Protein AF-A0A7D9L0M6-F1 (afdb_monomer_lite)

Organism: Paramuricea clavata (NCBI:txid317549)

Secondary structure (DSSP, 8-state):
-PPPB-TTS-B--B-TTSPBB-HHHHHHS--TTGGG--SB---PPPTTSPPP---PPPPPP-----------------------------------------------------------S---SHHHH-TTHHHHHHHTHHHHHHHHHTTEEEETTTTEEEESS---SHHHHHHHHHHHHHHHHHHHHHHHHHHSPPGGGG----GGG--HHHHHHHHHHHHHHHHPPTTS---SS--HHHHHHHHHHHHHHHTT---HHHHHHHHHHTT--HHHHHHHHHHHHHHHHHHHHSTTSS-HHHHHHHHHHHHT-GGGHHHHHHHHHHHHHHHHHHS-TT-HHHHHHHHHHHHHHHHHHHHHHHHHHHHHHHHTT--SS--SS-TTTHHHHHHHHHHHHHHHHHHHHHHHHHHHHHHHHHHHHHTTHHHHHHHHHHHHHHHHHHHHHHHHHHHHHHHHHHHHHHHTTSS-SS-----SSTTS-------SS--S-HHHHHHHHHHHHHHHT--

pLDDT: mean 71.07, std 22.53, range [24.8, 97.94]

Structure (mmCIF, N/CA/C/O backbone):
data_AF-A0A7D9L0M6-F1
#
_entry.id   AF-A0A7D9L0M6-F1
#
loop_
_atom_site.group_PDB
_atom_site.id
_atom_site.type_symbol
_atom_site.label_atom_id
_atom_site.label_alt_id
_atom_site.label_comp_id
_atom_site.label_asym_id
_atom_site.label_entity_id
_atom_site.label_seq_id
_atom_site.pdbx_PDB_ins_code
_atom_site.Cartn_x
_atom_site.Cartn_y
_atom_site.Cartn_z
_atom_site.occupancy
_atom_site.B_iso_or_equiv
_atom_site.auth_seq_id
_atom_site.auth_comp_id
_atom_site.auth_asym_id
_atom_site.auth_atom_id
_atom_site.pdbx_PDB_model_num
ATOM 1 N N . MET A 1 1 ? -47.563 -21.231 -2.464 1.00 69.12 1 MET A N 1
ATOM 2 C CA . MET A 1 1 ? -47.687 -20.376 -1.266 1.00 69.12 1 MET A CA 1
ATOM 3 C C . MET A 1 1 ? -47.718 -18.908 -1.681 1.00 69.12 1 MET A C 1
ATOM 5 O O . MET A 1 1 ? -46.776 -18.474 -2.346 1.00 69.12 1 MET A O 1
ATOM 9 N N . PRO A 1 2 ? -48.787 -18.154 -1.373 1.00 79.94 2 PRO A N 1
ATOM 10 C CA . PRO A 1 2 ? -48.836 -16.716 -1.632 1.00 79.94 2 PRO A CA 1
ATOM 11 C C . PRO A 1 2 ? -47.797 -15.990 -0.766 1.00 79.94 2 PRO A C 1
ATOM 13 O O . PRO A 1 2 ? -47.758 -16.156 0.450 1.00 79.94 2 PRO A O 1
ATOM 16 N N . ARG A 1 3 ? -46.925 -15.196 -1.397 1.00 90.19 3 ARG A N 1
ATOM 17 C CA . ARG A 1 3 ? -45.885 -14.430 -0.695 1.00 90.19 3 ARG A CA 1
ATOM 18 C C . ARG A 1 3 ? -46.520 -13.233 0.011 1.00 90.19 3 ARG A C 1
ATOM 20 O O . ARG A 1 3 ? -47.184 -12.429 -0.638 1.00 90.19 3 ARG A O 1
ATOM 27 N N . LYS A 1 4 ? -46.286 -13.092 1.317 1.00 91.94 4 LYS A N 1
ATOM 28 C CA . LYS A 1 4 ? -46.729 -11.922 2.086 1.00 91.94 4 LYS A CA 1
ATOM 29 C C . LYS A 1 4 ? -45.679 -10.814 2.046 1.00 91.94 4 LYS A C 1
ATOM 31 O O . LYS A 1 4 ? -44.476 -11.062 2.162 1.00 91.94 4 LYS A O 1
ATOM 36 N N . PHE A 1 5 ? -46.151 -9.581 1.928 1.00 93.94 5 PHE A N 1
ATOM 37 C CA . PHE A 1 5 ? -45.328 -8.377 1.928 1.00 93.94 5 PHE A CA 1
ATOM 38 C C . PHE A 1 5 ? -45.804 -7.427 3.029 1.00 93.94 5 PHE A C 1
ATOM 40 O O . PHE A 1 5 ? -46.977 -7.418 3.400 1.00 93.94 5 PHE A O 1
ATOM 47 N N . THR A 1 6 ? -44.891 -6.630 3.582 1.00 89.06 6 THR A N 1
ATOM 48 C CA . THR A 1 6 ? -45.263 -5.494 4.436 1.00 89.06 6 THR A CA 1
ATOM 49 C C . THR A 1 6 ? -45.984 -4.423 3.611 1.00 89.06 6 THR A C 1
ATOM 51 O O . THR A 1 6 ? -45.890 -4.417 2.386 1.00 89.06 6 THR A O 1
ATOM 54 N N . ALA A 1 7 ? -46.629 -3.455 4.275 1.00 88.94 7 ALA A N 1
ATOM 55 C CA . ALA A 1 7 ? -47.233 -2.292 3.609 1.00 88.94 7 ALA A CA 1
ATOM 56 C C . ALA A 1 7 ? -46.242 -1.515 2.714 1.00 88.94 7 ALA A C 1
ATOM 58 O O . ALA A 1 7 ? -46.644 -0.873 1.753 1.00 88.94 7 ALA A O 1
ATOM 59 N N . ASN A 1 8 ? -44.937 -1.629 2.988 1.00 89.06 8 ASN A N 1
ATOM 60 C CA . ASN A 1 8 ? -43.873 -0.983 2.220 1.00 89.06 8 ASN A CA 1
ATOM 61 C C . ASN A 1 8 ? -43.296 -1.898 1.118 1.00 89.06 8 ASN A C 1
ATOM 63 O O . ASN A 1 8 ? -42.205 -1.638 0.617 1.00 89.06 8 ASN A O 1
ATOM 67 N N . GLY A 1 9 ? -43.950 -3.022 0.805 1.00 92.00 9 GLY A N 1
ATOM 68 C CA . GLY A 1 9 ? -43.508 -3.968 -0.224 1.00 92.00 9 GLY A CA 1
ATOM 69 C C . GLY A 1 9 ? -42.305 -4.836 0.166 1.00 92.00 9 GLY A C 1
ATOM 70 O O . GLY A 1 9 ? -41.705 -5.480 -0.690 1.00 92.00 9 GLY A O 1
ATOM 71 N N . THR A 1 10 ? -41.913 -4.885 1.444 1.00 88.25 10 THR A N 1
ATOM 72 C CA . THR A 1 10 ? -40.807 -5.755 1.881 1.00 88.25 10 THR A CA 1
ATOM 73 C C . THR A 1 10 ? -41.309 -7.182 2.068 1.00 88.25 10 THR A C 1
ATOM 75 O O . THR A 1 10 ? -42.255 -7.405 2.822 1.00 88.25 10 THR A O 1
ATOM 78 N N . PHE A 1 11 ? -40.670 -8.150 1.413 1.00 93.81 11 PHE A N 1
ATOM 79 C CA . PHE A 1 11 ? -40.991 -9.570 1.566 1.00 93.81 11 PHE A CA 1
ATOM 80 C C . PHE A 1 11 ? -40.797 -10.032 3.019 1.00 93.81 11 PHE A C 1
ATOM 82 O O . PHE A 1 11 ? -39.763 -9.744 3.629 1.00 93.81 11 PHE A O 1
ATOM 89 N N . ILE A 1 12 ? -41.786 -10.744 3.570 1.00 94.06 12 ILE A N 1
ATOM 90 C CA . ILE A 1 12 ? -41.713 -11.342 4.908 1.00 94.06 12 ILE A CA 1
ATOM 91 C C . ILE A 1 12 ? -41.376 -12.828 4.736 1.00 94.06 12 ILE A C 1
ATOM 93 O O . ILE A 1 12 ? -42.238 -13.580 4.280 1.00 94.06 12 ILE A O 1
ATOM 97 N N . PRO A 1 13 ? -40.152 -13.274 5.070 1.00 92.12 13 PRO A N 1
ATOM 98 C CA . PRO A 1 13 ? -39.820 -14.690 5.004 1.00 92.12 13 PRO A CA 1
ATOM 99 C C . PRO A 1 13 ? -40.647 -15.475 6.025 1.00 92.12 13 PRO A C 1
ATOM 101 O O . PRO A 1 13 ? -40.937 -14.979 7.116 1.00 92.12 13 PRO A O 1
ATOM 104 N N . GLN A 1 14 ? -41.020 -16.694 5.656 1.00 95.00 14 GLN A N 1
ATOM 105 C CA . GLN A 1 14 ? -41.685 -17.653 6.534 1.00 95.00 14 GLN A CA 1
ATOM 106 C C . GLN A 1 14 ? -40.655 -18.671 7.036 1.00 95.00 14 GLN A C 1
ATOM 108 O O . GLN A 1 14 ? -39.644 -18.907 6.368 1.00 95.00 14 GLN A O 1
ATOM 113 N N . ASP A 1 15 ? -40.868 -19.215 8.230 1.00 92.56 15 ASP A N 1
ATOM 114 C CA . ASP A 1 15 ? -40.065 -20.329 8.738 1.00 92.56 15 ASP A CA 1
ATOM 115 C C . ASP A 1 15 ? -40.511 -21.678 8.142 1.00 92.56 15 ASP A C 1
ATOM 117 O O . ASP A 1 15 ? -41.407 -21.738 7.302 1.00 92.56 15 ASP A O 1
ATOM 121 N N . ALA A 1 16 ? -39.873 -22.773 8.566 1.00 88.88 16 ALA A N 1
ATOM 122 C CA . ALA A 1 16 ? -40.204 -24.124 8.101 1.00 88.88 16 ALA A CA 1
ATOM 123 C C . ALA A 1 16 ? -41.623 -24.590 8.493 1.00 88.88 16 ALA A C 1
ATOM 125 O O . ALA A 1 16 ? -42.102 -25.579 7.951 1.00 88.88 16 ALA A O 1
ATOM 126 N N . ALA A 1 17 ? -42.284 -23.888 9.418 1.00 91.50 17 ALA A N 1
ATOM 127 C CA . ALA A 1 17 ? -43.656 -24.143 9.848 1.00 91.50 17 ALA A CA 1
ATOM 128 C C . ALA A 1 17 ? -44.646 -23.121 9.249 1.00 91.50 17 ALA A C 1
ATOM 130 O O . ALA A 1 17 ? -45.737 -22.934 9.784 1.00 91.50 17 ALA A O 1
ATOM 131 N N . ASP A 1 18 ? -44.253 -22.432 8.170 1.00 92.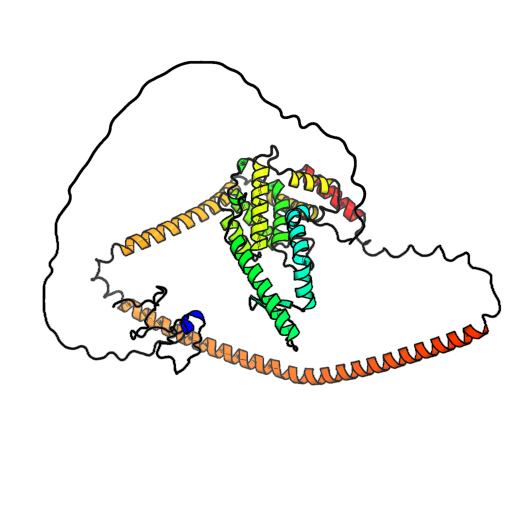62 18 ASP A N 1
ATOM 132 C CA . ASP A 1 18 ? -45.024 -21.404 7.462 1.00 92.62 18 ASP A CA 1
ATOM 133 C C . ASP A 1 18 ? -45.444 -20.183 8.310 1.00 92.62 18 ASP A C 1
ATOM 135 O O . ASP A 1 18 ? -46.272 -19.365 7.885 1.00 92.62 18 ASP A O 1
ATOM 139 N N . ASN A 1 19 ? -44.828 -19.969 9.477 1.00 94.75 19 ASN A N 1
ATOM 140 C CA . ASN A 1 19 ? -45.078 -18.786 10.295 1.00 94.75 19 ASN A CA 1
ATOM 141 C C . ASN A 1 19 ? -44.259 -17.594 9.793 1.00 94.75 19 ASN A C 1
ATOM 143 O O . ASN A 1 19 ? -43.065 -17.704 9.510 1.00 94.75 19 ASN A O 1
ATOM 147 N N . ASP A 1 20 ? -44.883 -16.416 9.745 1.00 95.62 20 ASP A N 1
ATOM 148 C CA . ASP A 1 20 ? -44.204 -15.174 9.381 1.00 95.62 20 ASP A CA 1
ATOM 149 C C . ASP A 1 20 ? -43.049 -14.888 10.361 1.00 95.62 20 ASP A C 1
ATOM 151 O O . ASP A 1 20 ? -43.263 -14.739 11.571 1.00 95.62 20 ASP A O 1
ATOM 155 N N . MET A 1 21 ? -41.831 -14.720 9.843 1.00 95.25 21 MET A N 1
ATOM 156 C CA . MET A 1 21 ? -40.670 -14.386 10.666 1.00 95.25 21 MET A CA 1
ATOM 157 C C . MET A 1 21 ? -40.747 -12.952 11.202 1.00 95.25 21 MET A C 1
ATOM 159 O O . MET A 1 21 ? -41.179 -11.998 10.539 1.00 95.25 21 MET A O 1
ATOM 163 N N . CYS A 1 22 ? -40.284 -12.760 12.436 1.00 96.19 22 CYS A N 1
ATOM 164 C CA . CYS A 1 22 ? -40.218 -11.440 13.044 1.00 96.19 22 CYS A CA 1
ATOM 165 C C . CYS A 1 22 ? -39.086 -10.600 12.426 1.00 96.19 22 CYS A C 1
ATOM 167 O O . CYS A 1 22 ? -37.907 -10.817 12.700 1.00 96.19 22 CYS A O 1
ATOM 169 N N . ILE A 1 23 ? -39.436 -9.564 11.657 1.00 93.75 23 ILE A N 1
ATOM 170 C CA . ILE A 1 23 ? -38.467 -8.660 11.003 1.00 93.75 23 ILE A CA 1
ATOM 171 C C . ILE A 1 23 ? -37.509 -8.003 12.014 1.00 93.75 23 ILE A C 1
ATOM 173 O O . ILE A 1 23 ? -36.322 -7.836 11.734 1.00 93.75 23 ILE A O 1
ATOM 177 N N . LEU A 1 24 ? -38.001 -7.647 13.210 1.00 93.19 24 LEU A N 1
ATOM 178 C CA . LEU A 1 24 ? -37.151 -7.088 14.270 1.00 93.19 24 LEU A CA 1
ATOM 179 C C . LEU A 1 24 ? -36.118 -8.112 14.751 1.00 93.19 24 LEU A C 1
ATOM 181 O O . LEU A 1 24 ? -34.959 -7.764 14.959 1.00 93.19 24 LEU A O 1
ATOM 185 N N . PHE A 1 25 ? -36.524 -9.374 14.881 1.00 95.00 25 PHE A N 1
ATOM 186 C CA . PHE A 1 25 ? -35.622 -10.448 15.263 1.00 95.00 25 PHE A CA 1
ATOM 187 C C . PHE A 1 25 ? -34.574 -10.712 14.179 1.00 95.00 25 PHE A C 1
ATOM 189 O O . PHE A 1 25 ? -33.391 -10.737 14.493 1.00 95.00 25 PHE A O 1
ATOM 196 N N . MET A 1 26 ? -34.969 -10.781 12.904 1.00 90.69 26 MET A N 1
ATOM 197 C CA . MET A 1 26 ? -34.019 -10.935 11.794 1.00 90.69 26 MET A CA 1
ATOM 198 C C . MET A 1 26 ? -32.982 -9.811 11.734 1.00 90.69 26 MET A C 1
ATOM 200 O O . MET A 1 26 ? -31.801 -10.062 11.516 1.00 90.69 26 MET A O 1
ATOM 204 N N . LYS A 1 27 ? -33.416 -8.557 11.904 1.00 90.25 27 LYS A N 1
ATOM 205 C CA . LYS A 1 27 ? -32.537 -7.397 11.724 1.00 90.25 27 LYS A CA 1
ATOM 206 C C . LYS A 1 27 ? -31.599 -7.165 12.908 1.00 90.25 27 LYS A C 1
ATOM 208 O O . LYS A 1 27 ? -30.510 -6.628 12.721 1.00 90.25 27 LYS A O 1
ATOM 213 N N . TYR A 1 28 ? -32.025 -7.522 14.119 1.00 92.25 28 TYR A N 1
ATOM 214 C CA . TYR A 1 28 ? -31.322 -7.148 15.351 1.00 92.25 28 TYR A CA 1
ATOM 215 C C . TYR A 1 28 ? -30.933 -8.335 16.241 1.00 92.25 28 TYR A C 1
ATOM 217 O O . TYR A 1 28 ? -30.351 -8.125 17.303 1.00 92.25 28 TYR A O 1
ATOM 225 N N . GLY A 1 29 ? -31.291 -9.566 15.868 1.00 90.56 29 GLY A N 1
ATOM 226 C CA . GLY A 1 29 ? -31.127 -10.766 16.696 1.00 90.56 29 GLY A CA 1
ATOM 227 C C . GLY A 1 29 ? -31.959 -10.756 17.985 1.00 90.56 29 GLY A C 1
ATOM 228 O O . GLY A 1 29 ? -31.778 -11.612 18.846 1.00 90.56 29 GLY A O 1
ATOM 229 N N . ARG A 1 30 ? -32.835 -9.756 18.178 1.00 92.25 30 ARG A N 1
ATOM 230 C CA . ARG A 1 30 ? -33.661 -9.577 19.380 1.00 92.25 30 ARG A CA 1
ATOM 231 C C . ARG A 1 30 ? -35.007 -8.963 19.016 1.00 92.25 30 ARG A C 1
ATOM 233 O O . ARG A 1 30 ? -35.078 -7.976 18.288 1.00 92.25 30 ARG A O 1
ATOM 240 N N . CYS A 1 31 ? -36.080 -9.509 19.580 1.00 94.81 31 CYS A N 1
ATOM 241 C CA . CYS A 1 31 ? -37.425 -8.957 19.458 1.00 94.81 31 CYS A CA 1
ATOM 242 C C . CYS A 1 31 ? -37.843 -8.288 20.768 1.00 94.81 31 CYS A C 1
ATOM 244 O O . CYS A 1 31 ? -37.813 -8.917 21.827 1.00 94.81 31 CYS A O 1
ATOM 246 N N . ARG A 1 32 ? -38.297 -7.029 20.701 1.00 94.56 32 ARG A N 1
ATOM 247 C CA . ARG A 1 32 ? -38.775 -6.293 21.886 1.00 94.56 32 ARG A CA 1
ATOM 248 C C . ARG A 1 32 ? -39.981 -6.949 22.565 1.00 94.56 32 ARG A C 1
ATOM 250 O O . ARG A 1 32 ? -40.188 -6.747 23.752 1.00 94.56 32 ARG A O 1
ATOM 257 N N . PHE A 1 33 ? -40.757 -7.733 21.815 1.00 94.12 33 PHE A N 1
ATOM 258 C CA . PHE A 1 33 ? -41.961 -8.395 22.311 1.00 94.12 33 PHE A CA 1
ATOM 259 C C . PHE A 1 33 ? -41.686 -9.769 22.938 1.00 94.12 33 PHE A C 1
ATOM 261 O O . PHE A 1 33 ? -42.583 -10.309 23.575 1.00 94.12 33 PHE A O 1
ATOM 268 N N . LYS A 1 34 ? -40.461 -10.312 22.814 1.00 90.69 34 LYS A N 1
ATOM 269 C CA . LYS A 1 34 ? -40.041 -11.606 23.389 1.00 90.69 34 LYS A CA 1
ATOM 270 C C . LYS A 1 34 ? -41.125 -12.688 23.214 1.00 90.69 34 LYS A C 1
ATOM 272 O O . LYS A 1 34 ? -41.516 -12.968 22.087 1.00 90.69 34 LYS A O 1
ATOM 277 N N . THR A 1 35 ? -41.637 -13.244 24.309 1.00 91.56 35 THR A N 1
ATOM 278 C CA . THR A 1 35 ? -42.660 -14.299 24.349 1.00 91.56 35 THR A CA 1
ATOM 279 C C . THR A 1 35 ? -44.052 -13.839 23.912 1.00 91.56 35 THR A C 1
ATOM 281 O O . THR A 1 35 ? -44.878 -14.669 23.562 1.00 91.56 35 THR A O 1
ATOM 284 N N . LYS A 1 36 ? -44.326 -12.527 23.872 1.00 95.06 36 LYS A N 1
ATOM 285 C CA . LYS A 1 36 ? -45.595 -11.965 23.370 1.00 95.06 36 LYS A CA 1
ATOM 286 C C . LYS A 1 36 ? -45.615 -11.804 21.844 1.00 95.06 36 LYS A C 1
ATOM 288 O O . LYS A 1 36 ? -46.610 -11.352 21.282 1.00 95.06 36 LYS A O 1
ATOM 293 N N . CYS A 1 37 ? -44.508 -12.101 21.161 1.00 95.06 37 CYS A N 1
ATOM 294 C CA . CYS A 1 37 ? -44.437 -12.019 19.709 1.00 95.06 37 CYS A CA 1
ATOM 295 C C . CYS A 1 37 ? -45.138 -13.228 19.081 1.00 95.06 37 CYS A C 1
ATOM 297 O O . CYS A 1 37 ? -44.683 -14.350 19.252 1.00 95.06 37 CYS A O 1
ATOM 299 N N . LYS A 1 38 ? -46.202 -12.993 18.305 1.00 95.94 38 LYS A N 1
ATOM 300 C CA . LYS A 1 38 ? -46.881 -14.050 17.529 1.00 95.94 38 LYS A CA 1
ATOM 301 C C . LYS A 1 38 ? -46.101 -14.499 16.281 1.00 95.94 38 LYS A C 1
ATOM 303 O O . LYS A 1 38 ? -46.532 -15.410 15.592 1.00 95.94 38 LYS A O 1
ATOM 308 N N . LYS A 1 39 ? -44.999 -13.816 15.955 1.00 96.44 39 LYS A N 1
ATOM 309 C CA . LYS A 1 39 ? -44.127 -14.119 14.810 1.00 96.44 39 LYS A CA 1
ATOM 310 C C . LYS A 1 39 ? -42.961 -14.987 15.247 1.00 96.44 39 LYS A C 1
ATOM 312 O O . LYS A 1 39 ? -42.484 -14.829 16.372 1.00 96.44 39 LYS A O 1
ATOM 317 N N . SER A 1 40 ? -42.461 -15.826 14.348 1.00 95.31 40 SER A N 1
ATOM 318 C CA . SER A 1 40 ? -41.390 -16.749 14.698 1.00 95.31 40 SER A CA 1
ATOM 319 C C . SER A 1 40 ? -40.055 -16.037 14.933 1.00 95.31 40 SER A C 1
ATOM 321 O O . SER A 1 40 ? -39.731 -15.001 14.334 1.00 95.31 40 SER A O 1
ATOM 323 N N . HIS A 1 41 ? -39.292 -16.598 15.870 1.00 94.69 41 HIS A N 1
ATOM 324 C CA . HIS A 1 41 ? -37.924 -16.206 16.217 1.00 94.69 41 HIS A CA 1
ATOM 325 C C . HIS A 1 41 ? -36.950 -17.335 15.891 1.00 94.69 41 HIS A C 1
ATOM 327 O O . HIS A 1 41 ? -36.025 -17.603 16.656 1.00 94.69 41 HIS A O 1
ATOM 333 N N . TRP A 1 42 ? -37.197 -18.048 14.793 1.00 88.56 42 TRP A N 1
ATOM 334 C CA . TRP A 1 42 ? -36.367 -19.181 14.428 1.00 88.56 42 TRP A CA 1
ATOM 335 C C . TRP A 1 42 ? -34.933 -18.714 14.155 1.00 88.56 42 TRP A C 1
ATOM 337 O O . TRP A 1 42 ? -34.695 -17.772 13.394 1.00 88.56 42 TRP A O 1
ATOM 347 N N . VAL A 1 43 ? -33.980 -19.354 14.826 1.00 78.44 43 VAL A N 1
ATOM 348 C CA . VAL A 1 43 ? -32.546 -19.180 14.601 1.00 78.44 43 VAL A CA 1
ATOM 349 C C . VAL A 1 43 ? -32.087 -20.459 13.918 1.00 78.44 43 VAL A C 1
ATOM 351 O O . VAL A 1 43 ? -32.332 -21.529 14.480 1.00 78.44 43 VAL A O 1
ATOM 354 N N . PRO A 1 44 ? -31.443 -20.388 12.739 1.00 70.88 44 PRO A N 1
ATOM 355 C CA . PRO A 1 44 ? -30.845 -21.573 12.154 1.00 70.88 44 PRO A CA 1
ATOM 356 C C . PRO A 1 44 ? -29.913 -22.213 13.182 1.00 70.88 44 PRO A C 1
ATOM 358 O O . PRO A 1 44 ? -29.123 -21.478 13.787 1.00 70.88 44 PRO A O 1
ATOM 361 N N . PRO A 1 45 ? -29.999 -23.534 13.420 1.00 66.69 45 PRO A N 1
ATOM 362 C CA . PRO A 1 45 ? -29.047 -24.192 14.296 1.00 66.69 45 PRO A CA 1
ATOM 363 C C . PRO A 1 45 ? -27.636 -23.871 13.796 1.00 66.69 45 PRO A C 1
ATOM 365 O O . PRO A 1 45 ? -27.351 -23.939 12.598 1.00 66.69 45 PRO A O 1
ATOM 368 N N . LEU A 1 46 ? -26.774 -23.433 14.717 1.00 64.31 46 LEU A N 1
ATOM 369 C CA . LEU A 1 46 ? -25.358 -23.255 14.418 1.00 64.31 46 LEU A CA 1
ATOM 370 C C . LEU A 1 46 ? -24.801 -24.607 13.940 1.00 64.31 46 LEU A C 1
ATOM 372 O O . LEU A 1 46 ? -25.245 -25.637 14.449 1.00 64.31 46 LEU A O 1
ATOM 376 N N . PRO A 1 47 ? -23.855 -24.619 12.985 1.00 65.31 47 PRO A N 1
ATOM 377 C CA . PRO A 1 47 ? -23.389 -25.832 12.305 1.00 65.31 47 PRO A CA 1
ATOM 378 C C . PRO A 1 47 ? -22.852 -26.944 13.225 1.00 65.31 47 PRO A C 1
ATOM 380 O O . PRO A 1 47 ? -22.717 -28.074 12.767 1.00 65.31 47 PRO A O 1
ATOM 383 N N . ASP A 1 48 ? -22.608 -26.651 14.503 1.00 70.44 48 ASP A N 1
ATOM 384 C CA . ASP A 1 48 ? -22.092 -27.600 15.493 1.00 70.44 48 ASP A CA 1
ATOM 385 C C . ASP A 1 48 ? -23.182 -28.258 16.362 1.00 70.44 48 ASP A C 1
ATOM 387 O O . ASP A 1 48 ? -22.875 -29.154 17.146 1.00 70.44 48 ASP A O 1
ATOM 391 N N . ASN A 1 49 ? -24.454 -27.857 16.233 1.00 54.66 49 ASN A N 1
ATOM 392 C CA . ASN A 1 49 ? -25.556 -28.508 16.945 1.00 54.66 49 ASN A CA 1
ATOM 393 C C . ASN A 1 49 ? -26.251 -29.537 16.036 1.00 54.66 49 ASN A C 1
ATOM 395 O O . ASN A 1 49 ? -26.830 -29.145 15.018 1.00 54.66 49 ASN A O 1
ATOM 399 N N . PRO A 1 50 ? -26.240 -30.841 16.386 1.00 50.19 50 PRO A N 1
ATOM 400 C CA . PRO A 1 50 ? -26.943 -31.856 15.612 1.00 50.19 50 PRO A CA 1
ATOM 401 C C . PRO A 1 50 ? -28.443 -31.542 15.587 1.00 50.19 50 PRO A C 1
ATOM 403 O O . PRO A 1 50 ? -29.038 -31.202 16.611 1.00 50.19 50 PRO A O 1
ATOM 406 N N . TYR A 1 51 ? -29.052 -31.634 14.401 1.00 47.78 51 TYR A N 1
ATOM 407 C CA . TYR A 1 51 ? -30.495 -31.465 14.233 1.00 47.78 51 TYR A CA 1
ATOM 408 C C . TYR A 1 51 ? -31.246 -32.419 15.178 1.00 47.78 51 TYR A C 1
ATOM 410 O O . TYR A 1 51 ? -30.878 -33.596 15.252 1.00 47.78 51 TYR A O 1
ATOM 418 N N . PRO A 1 52 ? -32.308 -31.967 15.871 1.00 44.78 52 PRO A N 1
ATOM 419 C CA . PRO A 1 52 ? -33.218 -32.893 16.524 1.00 44.78 52 PRO A CA 1
ATOM 420 C C . PRO A 1 52 ? -33.800 -33.825 15.457 1.00 44.78 52 PRO A C 1
ATOM 422 O O . PRO A 1 52 ? -34.328 -33.375 14.441 1.00 44.78 52 PRO A O 1
ATOM 425 N N . VAL A 1 53 ? -33.616 -35.126 15.672 1.00 46.69 53 VAL A N 1
ATOM 426 C CA . VAL A 1 53 ? -34.049 -36.200 14.777 1.00 46.69 53 VAL A CA 1
ATOM 427 C C . VAL A 1 53 ? -35.562 -36.092 14.582 1.00 46.69 53 VAL A C 1
ATOM 429 O O . VAL A 1 53 ? -36.328 -36.303 15.519 1.00 46.69 53 VAL A O 1
ATOM 432 N N . GLU A 1 54 ? -35.992 -35.737 13.371 1.00 49.03 54 GLU A N 1
ATOM 433 C CA . GLU A 1 54 ? -37.406 -35.729 12.999 1.00 49.03 54 GLU A CA 1
ATOM 434 C C . GLU A 1 54 ? -37.972 -37.155 13.059 1.00 49.03 54 GLU A C 1
ATOM 436 O O . GLU A 1 54 ? -37.525 -38.057 12.345 1.00 49.03 54 GLU A O 1
ATOM 441 N N . ILE A 1 55 ? -38.990 -37.350 13.899 1.00 39.31 55 ILE A N 1
ATOM 442 C CA . ILE A 1 55 ? -39.850 -38.533 13.872 1.00 39.31 55 ILE A CA 1
ATOM 443 C C . ILE A 1 55 ? -40.747 -38.390 12.640 1.00 39.31 55 ILE A C 1
ATOM 445 O O . ILE A 1 55 ? -41.648 -37.552 12.611 1.00 39.31 55 ILE A O 1
ATOM 449 N N . LYS A 1 56 ? -40.481 -39.185 11.599 1.00 38.09 56 LYS A N 1
ATOM 450 C CA . LYS A 1 56 ? -41.339 -39.247 10.410 1.00 38.09 56 LYS A CA 1
ATOM 451 C C . LYS A 1 56 ? -42.714 -39.824 10.782 1.00 38.09 56 LYS A C 1
ATOM 453 O O . LYS A 1 56 ? -42.750 -40.904 11.374 1.00 38.09 56 LYS A O 1
ATOM 458 N N . PRO A 1 57 ? -43.832 -39.182 10.403 1.00 44.47 57 PRO A N 1
ATOM 459 C CA . PRO A 1 57 ? -45.141 -39.823 10.451 1.00 44.47 57 PRO A CA 1
ATOM 460 C C . PRO A 1 57 ? -45.258 -40.906 9.357 1.00 44.47 57 PRO A C 1
ATOM 462 O O . PRO A 1 57 ? -44.580 -40.811 8.327 1.00 44.47 57 PRO A O 1
ATOM 465 N N . PRO A 1 58 ? -46.094 -41.942 9.562 1.00 36.09 58 PRO A N 1
ATOM 466 C CA . PRO A 1 58 ? -46.281 -43.017 8.594 1.00 36.09 58 PRO A CA 1
ATOM 467 C C . PRO A 1 58 ? -46.999 -42.498 7.340 1.00 36.09 58 PRO A C 1
ATOM 469 O O . PRO A 1 58 ? -47.959 -41.733 7.429 1.00 36.09 58 PRO A O 1
ATOM 472 N N . LEU A 1 59 ? -46.508 -42.910 6.170 1.00 37.06 59 LEU A N 1
ATOM 473 C CA . LEU A 1 59 ? -47.121 -42.606 4.876 1.00 37.06 59 LEU A CA 1
ATOM 474 C C . LEU A 1 59 ? -48.426 -43.405 4.693 1.00 37.06 59 LEU A C 1
ATOM 476 O O . LEU A 1 59 ? -48.442 -44.588 5.041 1.00 37.06 59 LEU A O 1
ATOM 480 N N . PRO A 1 60 ? -49.484 -42.811 4.109 1.00 42.28 60 PRO A N 1
ATOM 481 C CA . PRO A 1 60 ? -50.643 -43.550 3.626 1.00 42.28 60 PRO A CA 1
ATOM 482 C C . PRO A 1 60 ? -50.353 -44.236 2.284 1.00 42.28 60 PRO A C 1
ATOM 484 O O . PRO A 1 60 ? -49.555 -43.756 1.477 1.00 42.28 60 PRO A O 1
ATOM 487 N N . ILE A 1 61 ? -51.044 -45.356 2.094 1.00 36.06 61 ILE A N 1
ATOM 488 C CA . ILE A 1 61 ? -51.065 -46.239 0.926 1.00 36.06 61 ILE A CA 1
ATOM 489 C C . ILE A 1 61 ? -51.882 -45.598 -0.215 1.00 36.06 61 ILE A C 1
ATOM 491 O O . ILE A 1 61 ? -52.942 -45.040 0.045 1.00 36.06 61 ILE A O 1
ATOM 495 N N . ASP A 1 62 ? -51.307 -45.682 -1.421 1.00 43.25 62 ASP A N 1
ATOM 496 C CA . ASP A 1 62 ? -51.809 -45.625 -2.810 1.00 43.25 62 ASP A CA 1
ATOM 497 C C . ASP A 1 62 ? -53.116 -44.890 -3.184 1.00 43.25 62 ASP A C 1
ATOM 499 O O . ASP A 1 62 ? -54.179 -45.173 -2.650 1.00 43.25 62 ASP A O 1
ATOM 503 N N . ASP A 1 63 ? -53.031 -44.043 -4.229 1.00 33.16 63 ASP A N 1
ATOM 504 C CA . ASP A 1 63 ? -53.848 -44.198 -5.453 1.00 33.16 63 ASP A CA 1
ATOM 505 C C . ASP A 1 63 ? -53.349 -43.333 -6.644 1.00 33.16 63 ASP A C 1
ATOM 507 O O . ASP A 1 63 ? -53.403 -42.105 -6.655 1.00 33.16 63 ASP A O 1
ATOM 511 N N . VAL A 1 64 ? -52.750 -44.029 -7.618 1.00 33.16 64 VAL A N 1
ATOM 512 C CA . VAL A 1 64 ? -53.084 -44.117 -9.059 1.00 33.16 64 VAL A CA 1
ATOM 513 C C . VAL A 1 64 ? -53.527 -42.863 -9.869 1.00 33.16 64 VAL A C 1
ATOM 515 O O . VAL A 1 64 ? -54.590 -42.297 -9.662 1.00 33.16 64 VAL A O 1
ATOM 518 N N . LEU A 1 65 ? -52.730 -42.597 -10.928 1.00 34.75 65 LEU A N 1
ATOM 519 C CA . LEU A 1 65 ? -53.000 -41.994 -12.261 1.00 34.75 65 LEU A CA 1
ATOM 520 C C . LEU A 1 65 ? -53.660 -40.599 -12.378 1.00 34.75 65 LEU A C 1
ATOM 522 O O . LEU A 1 65 ? -54.802 -40.400 -11.998 1.00 34.75 65 LEU A O 1
ATOM 526 N N . ILE A 1 66 ? -52.998 -39.689 -13.116 1.00 34.34 66 ILE A N 1
ATOM 527 C CA . ILE A 1 66 ? -53.517 -39.128 -14.385 1.00 34.34 66 ILE A CA 1
ATOM 528 C C . ILE A 1 66 ? -52.423 -38.358 -15.154 1.00 34.34 66 ILE A C 1
ATOM 530 O O . ILE A 1 66 ? -51.576 -37.651 -14.610 1.00 34.34 66 ILE A O 1
ATOM 534 N N . GLU A 1 67 ? -52.497 -38.579 -16.460 1.00 32.38 67 GLU A N 1
ATOM 535 C CA . GLU A 1 67 ? -51.621 -38.288 -17.585 1.00 32.38 67 GLU A CA 1
ATOM 536 C C . GLU A 1 67 ? -51.345 -36.799 -17.906 1.00 32.38 67 GLU A C 1
ATOM 538 O O . GLU A 1 67 ? -52.117 -35.882 -17.628 1.00 32.38 67 GLU A O 1
ATOM 543 N N . LYS A 1 68 ? -50.233 -36.614 -18.627 1.00 35.88 68 LYS A N 1
ATOM 544 C CA . LYS A 1 68 ? -49.730 -35.425 -19.333 1.00 35.88 68 LYS A CA 1
ATOM 545 C C . LYS A 1 68 ? -50.742 -34.784 -20.295 1.00 35.88 68 LYS A C 1
ATOM 547 O O . LYS A 1 68 ? -51.222 -35.469 -21.188 1.00 35.88 68 LYS A O 1
ATOM 552 N N . VAL A 1 69 ? -50.844 -33.446 -20.300 1.00 29.38 69 VAL A N 1
ATOM 553 C CA . VAL A 1 69 ? -51.142 -32.646 -21.512 1.00 29.38 69 VAL A CA 1
ATOM 554 C C . VAL A 1 69 ? -50.516 -31.244 -21.404 1.00 29.38 69 VAL A C 1
ATOM 556 O O . VAL A 1 69 ? -50.727 -30.562 -20.404 1.00 29.38 69 VAL A O 1
ATOM 559 N N . ARG A 1 70 ? -49.819 -30.814 -22.475 1.00 31.44 70 ARG A N 1
ATOM 560 C CA . ARG A 1 70 ? -49.662 -29.446 -23.052 1.00 31.44 70 ARG A CA 1
ATOM 561 C C . ARG A 1 70 ? -48.200 -29.132 -23.420 1.00 31.44 70 ARG A C 1
ATOM 563 O O . ARG A 1 70 ? -47.315 -29.392 -22.625 1.00 31.44 70 ARG A O 1
ATOM 570 N N . ILE A 1 71 ? -47.839 -28.524 -24.553 1.00 33.44 71 ILE A N 1
ATOM 571 C CA . ILE A 1 71 ? -48.527 -28.048 -25.767 1.00 33.44 71 ILE A CA 1
ATOM 572 C C . ILE A 1 71 ? -47.425 -27.812 -26.824 1.00 33.44 71 ILE A C 1
ATOM 574 O O . ILE A 1 71 ? -46.295 -27.451 -26.501 1.00 33.44 71 ILE A O 1
ATOM 578 N N . LYS A 1 72 ? -47.799 -28.015 -28.085 1.00 31.77 72 LYS A N 1
ATOM 579 C CA . LYS A 1 72 ? -47.074 -27.747 -29.334 1.00 31.77 72 LYS A CA 1
ATOM 580 C C . LYS A 1 72 ? -47.524 -26.366 -29.866 1.00 31.77 72 LYS A C 1
ATOM 582 O O . LYS A 1 72 ? -48.676 -26.018 -29.635 1.00 31.77 72 LYS A O 1
ATOM 587 N N . ILE A 1 73 ? -46.710 -25.719 -30.721 1.00 33.00 73 ILE A N 1
ATOM 588 C CA . ILE A 1 73 ? -47.075 -24.616 -31.662 1.00 33.00 73 ILE A CA 1
ATOM 589 C C . ILE A 1 73 ? -47.006 -23.198 -31.012 1.00 33.00 73 ILE A C 1
ATOM 591 O O . ILE A 1 73 ? -47.556 -23.010 -29.939 1.00 33.00 73 ILE A O 1
ATOM 595 N N . ARG A 1 74 ? -46.345 -22.145 -31.540 1.00 31.17 74 ARG A N 1
ATOM 596 C CA . ARG A 1 74 ? -46.201 -21.653 -32.931 1.00 31.17 74 ARG A CA 1
ATOM 597 C C . ARG A 1 74 ? -45.007 -20.672 -33.071 1.00 31.17 74 ARG A C 1
ATOM 599 O O . ARG A 1 74 ? -44.827 -19.807 -32.222 1.00 31.17 74 ARG A O 1
ATOM 606 N N . ASN A 1 75 ? -44.269 -20.807 -34.176 1.00 33.97 75 ASN A N 1
ATOM 607 C CA . ASN A 1 75 ? -43.458 -19.777 -34.851 1.00 33.97 75 ASN A CA 1
ATOM 608 C C . ASN A 1 75 ? -44.351 -18.897 -35.760 1.00 33.97 75 ASN A C 1
ATOM 610 O O . ASN A 1 75 ? -45.501 -19.271 -35.985 1.00 33.97 75 ASN A O 1
ATOM 614 N N . LEU A 1 76 ? -43.747 -17.857 -36.368 1.00 35.12 76 LEU A N 1
ATOM 615 C CA . LEU A 1 76 ? -44.235 -16.840 -37.339 1.00 35.12 76 LEU A CA 1
ATOM 616 C C . LEU A 1 76 ? -44.465 -15.484 -36.641 1.00 35.12 76 LEU A C 1
ATOM 618 O O . LEU A 1 76 ? -45.145 -15.442 -35.626 1.00 35.12 76 LEU A O 1
ATOM 622 N N . LYS A 1 77 ? -43.951 -14.341 -37.111 1.00 30.94 77 LYS A N 1
ATOM 623 C CA . LYS A 1 77 ? -43.552 -13.944 -38.471 1.00 30.94 77 LYS A CA 1
ATOM 624 C C . LYS A 1 77 ? -42.802 -12.594 -38.393 1.00 30.94 77 LYS A C 1
ATOM 626 O O . LYS A 1 77 ? -43.198 -11.773 -37.573 1.00 30.94 77 LYS A O 1
ATOM 631 N N . ASP A 1 78 ? -41.726 -12.446 -39.178 1.00 34.31 78 ASP A N 1
ATOM 632 C CA . ASP A 1 78 ? -41.448 -11.422 -40.222 1.00 34.31 78 ASP A CA 1
ATOM 633 C C . ASP A 1 78 ? -41.963 -9.977 -39.997 1.00 34.31 78 ASP A C 1
ATOM 635 O O . ASP A 1 78 ? -43.058 -9.780 -39.493 1.00 34.31 78 ASP A O 1
ATOM 639 N N . SER A 1 79 ? -41.342 -8.875 -40.432 1.00 35.09 79 SER A N 1
ATOM 640 C CA . SER A 1 79 ? -40.198 -8.591 -41.316 1.00 35.09 79 SER A CA 1
ATOM 641 C C . SER A 1 79 ? -40.119 -7.067 -41.543 1.00 35.09 79 SER A C 1
ATOM 643 O O . SER A 1 79 ? -41.143 -6.392 -41.439 1.00 35.09 79 SER A O 1
ATOM 645 N N . SER A 1 80 ? -38.977 -6.610 -42.078 1.00 35.44 80 SER A N 1
ATOM 646 C CA . SER A 1 80 ? -38.830 -5.466 -43.011 1.00 35.44 80 SER A CA 1
ATOM 647 C C . SER A 1 80 ? -38.792 -4.056 -42.376 1.00 35.44 80 SER A C 1
ATOM 649 O O . SER A 1 80 ? -39.505 -3.795 -41.417 1.00 35.44 80 SER A O 1
ATOM 651 N N . ASN A 1 81 ? -37.964 -3.097 -42.808 1.00 30.97 81 ASN A N 1
ATOM 652 C CA . ASN A 1 81 ? -37.403 -2.846 -44.140 1.00 30.97 81 ASN A CA 1
ATOM 653 C C . ASN A 1 81 ? -36.027 -2.146 -44.093 1.00 30.97 81 ASN A C 1
ATOM 655 O O . ASN A 1 81 ? -35.764 -1.322 -43.217 1.00 30.97 81 ASN A O 1
ATOM 659 N N . ASP A 1 82 ? -35.221 -2.454 -45.111 1.00 35.59 82 ASP A N 1
ATOM 660 C CA . ASP A 1 82 ? -34.086 -1.692 -45.651 1.00 35.59 82 ASP A CA 1
ATOM 661 C C . ASP A 1 82 ? -34.529 -0.349 -46.274 1.00 35.59 82 ASP A C 1
ATOM 663 O O . ASP A 1 82 ? -35.717 -0.172 -46.555 1.00 35.59 82 ASP A O 1
ATOM 667 N N . THR A 1 83 ? -33.580 0.555 -46.593 1.00 34.59 83 THR A N 1
ATOM 668 C CA . THR A 1 83 ? -33.238 0.994 -47.983 1.00 34.59 83 THR A CA 1
ATOM 669 C C . THR A 1 83 ? -32.451 2.337 -48.022 1.00 34.59 83 THR A C 1
ATOM 671 O O . THR A 1 83 ? -33.020 3.378 -47.720 1.00 34.59 83 THR A O 1
ATOM 674 N N . GLN A 1 84 ? -31.191 2.272 -48.518 1.00 37.38 84 GLN A N 1
ATOM 675 C CA . GLN A 1 84 ? -30.416 3.236 -49.370 1.00 37.38 84 GLN A CA 1
ATOM 676 C C . GLN A 1 84 ? -29.950 4.612 -48.825 1.00 37.38 84 GLN A C 1
ATOM 678 O O . GLN A 1 84 ? -30.560 5.144 -47.912 1.00 37.38 84 GLN A O 1
ATOM 683 N N . LYS A 1 85 ? -28.914 5.321 -49.333 1.00 34.00 85 LYS A N 1
ATOM 684 C CA . LYS A 1 85 ? -27.865 5.262 -50.409 1.00 34.00 85 LYS A CA 1
ATOM 685 C C . LYS A 1 85 ? -26.881 6.427 -50.079 1.00 34.00 85 LYS A C 1
ATOM 687 O O . LYS A 1 85 ? -27.342 7.414 -49.523 1.00 34.00 85 LYS A O 1
ATOM 692 N N . GLU A 1 86 ? -25.548 6.333 -50.153 1.00 34.50 86 GLU A N 1
ATOM 693 C CA . GLU A 1 86 ? -24.609 6.451 -51.304 1.00 34.50 86 GLU A CA 1
ATOM 694 C C . GLU A 1 86 ? -24.465 7.850 -51.977 1.00 34.50 86 GLU A C 1
ATOM 696 O O . GLU A 1 86 ? -25.472 8.515 -52.195 1.00 34.50 86 GLU A O 1
ATOM 701 N N . LEU A 1 87 ? -23.208 8.182 -52.368 1.00 34.75 87 LEU A N 1
ATOM 702 C CA . LEU A 1 87 ? -22.608 9.343 -53.096 1.00 34.75 87 LEU A CA 1
ATOM 703 C C . LEU A 1 87 ? -21.964 10.469 -52.241 1.00 34.75 87 LEU A C 1
ATOM 705 O O . LEU A 1 87 ? -22.570 10.912 -51.277 1.00 34.75 87 LEU A O 1
ATOM 709 N N . LEU A 1 88 ? -20.796 11.066 -52.553 1.00 33.41 88 LEU A N 1
ATOM 710 C CA . LEU A 1 88 ? -19.691 10.810 -53.505 1.00 33.41 88 LEU A CA 1
ATOM 711 C C . LEU A 1 88 ? -18.454 11.675 -53.101 1.00 33.41 88 LEU A C 1
ATOM 713 O O . LEU A 1 88 ? -18.562 12.572 -52.268 1.00 33.41 88 LEU A O 1
ATOM 717 N N . GLU A 1 89 ? -17.308 11.367 -53.715 1.00 33.41 89 GLU A N 1
ATOM 718 C CA . GLU A 1 89 ? -15.934 11.917 -53.661 1.00 33.41 89 GLU A CA 1
ATOM 719 C C . GLU A 1 89 ? -15.832 13.463 -53.790 1.00 33.41 89 GLU A C 1
ATOM 721 O O . GLU A 1 89 ? -16.693 14.098 -54.388 1.00 33.41 89 GLU A O 1
ATOM 726 N N . SER A 1 90 ? -14.788 14.178 -53.339 1.00 34.12 90 SER A N 1
ATOM 727 C CA . SER A 1 90 ? -13.421 14.179 -53.910 1.00 34.12 90 SER A CA 1
ATOM 728 C C . SER A 1 90 ? -12.553 15.333 -53.331 1.00 34.12 90 SER A C 1
ATOM 730 O O . SER A 1 90 ? -13.091 16.316 -52.828 1.00 34.12 90 SER A O 1
ATOM 732 N N . ASN A 1 91 ? -11.221 15.224 -53.523 1.00 29.66 91 ASN A N 1
ATOM 733 C CA . ASN A 1 91 ? -10.151 16.255 -53.462 1.00 29.66 91 ASN A CA 1
ATOM 734 C C . ASN A 1 91 ? -9.636 16.724 -52.082 1.00 29.66 91 ASN A C 1
ATOM 736 O O . ASN A 1 91 ? -10.405 16.943 -51.162 1.00 29.66 91 ASN A O 1
ATOM 740 N N . SER A 1 92 ? -8.351 17.021 -51.851 1.00 28.45 92 SER A N 1
ATOM 741 C CA . SER A 1 92 ? -7.073 16.815 -52.552 1.00 28.45 92 SER A CA 1
ATOM 742 C C . SER A 1 92 ? -5.942 17.273 -51.597 1.00 28.45 92 SER A C 1
ATOM 744 O O . SER A 1 92 ? -6.137 18.185 -50.800 1.00 28.45 92 SER A O 1
ATOM 746 N N . GLN A 1 93 ? -4.795 16.591 -51.678 1.00 33.47 93 GLN A N 1
ATOM 747 C CA . GLN A 1 93 ? -3.396 16.991 -51.411 1.00 33.47 93 GLN A CA 1
ATOM 748 C C . GLN A 1 93 ? -3.086 18.309 -50.655 1.00 33.47 93 GLN A C 1
ATOM 750 O O . GLN A 1 93 ? -3.392 19.390 -51.140 1.00 33.47 93 GLN A O 1
ATOM 755 N N . HIS A 1 94 ? -2.279 18.242 -49.581 1.00 30.06 94 HIS A N 1
ATOM 756 C CA . HIS A 1 94 ? -0.835 18.575 -49.608 1.00 30.06 94 HIS A CA 1
ATOM 757 C C . HIS A 1 94 ? -0.160 18.540 -48.217 1.00 30.06 94 HIS A C 1
ATOM 759 O O . HIS A 1 94 ? -0.770 18.782 -47.180 1.00 30.06 94 HIS A O 1
ATOM 765 N N . CYS A 1 95 ? 1.139 18.221 -48.258 1.00 28.14 95 CYS A N 1
ATOM 766 C CA . CYS A 1 95 ? 2.176 18.242 -47.223 1.00 28.14 95 CYS A CA 1
ATOM 767 C C . CYS A 1 95 ? 2.130 19.405 -46.216 1.00 28.14 95 CYS A C 1
ATOM 769 O O . CYS A 1 95 ? 1.978 20.550 -46.622 1.00 28.14 95 CYS A O 1
ATOM 771 N N . ALA A 1 96 ? 2.517 19.144 -44.961 1.00 28.45 96 ALA A N 1
ATOM 772 C CA . ALA A 1 96 ? 3.831 19.547 -44.434 1.00 28.45 96 ALA A CA 1
ATOM 773 C C . ALA A 1 96 ? 3.976 19.205 -42.941 1.00 28.45 96 ALA A C 1
ATOM 775 O O . ALA A 1 96 ? 3.103 19.445 -42.114 1.00 28.45 96 ALA A O 1
ATOM 776 N N . THR A 1 97 ? 5.140 18.649 -42.630 1.00 36.88 97 THR A N 1
ATOM 777 C CA . THR A 1 97 ? 5.805 18.601 -41.327 1.00 36.88 97 THR A CA 1
ATOM 778 C C . THR A 1 97 ? 5.773 19.939 -40.586 1.00 36.88 97 THR A C 1
ATOM 780 O O . THR A 1 97 ? 6.213 20.935 -41.150 1.00 36.88 97 THR A O 1
ATOM 783 N N . SER A 1 98 ? 5.404 19.924 -39.302 1.00 29.75 98 SER A N 1
ATOM 784 C CA . SER A 1 98 ? 5.930 20.872 -38.312 1.00 29.75 98 SER A CA 1
ATOM 785 C C . SER A 1 98 ? 5.923 20.255 -36.918 1.00 29.75 98 SER A C 1
ATOM 787 O O . SER A 1 98 ? 4.888 19.950 -36.330 1.00 29.75 98 SER A O 1
ATOM 789 N N . THR A 1 99 ? 7.136 20.043 -36.425 1.00 35.97 99 THR A N 1
ATOM 790 C CA . THR A 1 99 ? 7.481 19.648 -35.066 1.00 35.97 99 THR A CA 1
ATOM 791 C C . THR A 1 99 ? 7.438 20.903 -34.198 1.00 35.97 99 THR A C 1
ATOM 793 O O . THR A 1 99 ? 8.372 21.699 -34.239 1.00 35.97 99 THR A O 1
ATOM 796 N N . GLU A 1 100 ? 6.380 21.102 -33.413 1.00 30.67 100 GLU A N 1
ATOM 797 C CA . GLU A 1 100 ? 6.364 22.171 -32.409 1.00 30.67 100 GLU A CA 1
ATOM 798 C C . GLU A 1 100 ? 7.001 21.687 -31.103 1.00 30.67 100 GLU A C 1
ATOM 800 O O . GLU A 1 100 ? 6.437 20.923 -30.316 1.00 30.67 100 GLU A O 1
ATOM 805 N N . ILE A 1 101 ? 8.234 22.149 -30.908 1.00 34.09 101 ILE A N 1
ATOM 806 C CA . ILE A 1 101 ? 8.949 22.184 -29.639 1.00 34.09 101 ILE A CA 1
ATOM 807 C C . ILE A 1 101 ? 8.282 23.271 -28.790 1.00 34.09 101 ILE A C 1
ATOM 809 O O . ILE A 1 101 ? 8.352 24.453 -29.114 1.00 34.09 101 ILE A O 1
ATOM 813 N N . ILE A 1 102 ? 7.619 22.876 -27.703 1.00 32.88 102 ILE A N 1
ATOM 814 C CA . ILE A 1 102 ? 7.106 23.820 -26.706 1.00 32.88 102 ILE A CA 1
ATOM 815 C C . ILE A 1 102 ? 8.264 24.197 -25.776 1.00 32.88 102 ILE A C 1
ATOM 817 O O . ILE A 1 102 ? 8.586 23.471 -24.832 1.00 32.88 102 ILE A O 1
ATOM 821 N N . ASP A 1 103 ? 8.873 25.348 -26.054 1.00 28.16 103 ASP A N 1
ATOM 822 C CA . ASP A 1 103 ? 9.811 26.032 -25.168 1.00 28.16 103 ASP A CA 1
ATOM 823 C C . ASP A 1 103 ? 9.079 26.579 -23.932 1.00 28.16 103 ASP A C 1
ATOM 825 O O . ASP A 1 103 ? 8.294 27.528 -24.002 1.00 28.16 103 ASP A O 1
ATOM 829 N N . PHE A 1 104 ? 9.361 26.007 -22.758 1.00 29.77 104 PHE A N 1
ATOM 830 C CA . PHE A 1 104 ? 8.964 26.606 -21.485 1.00 29.77 104 PHE A CA 1
ATOM 831 C C . PHE A 1 104 ? 9.991 27.657 -21.062 1.00 29.77 104 PHE A C 1
ATOM 833 O O . PHE A 1 104 ? 11.070 27.360 -20.547 1.00 29.77 104 PHE A O 1
ATOM 840 N N . LYS A 1 105 ? 9.603 28.914 -21.270 1.00 30.36 105 LYS A N 1
ATOM 841 C CA . LYS A 1 105 ? 10.297 30.121 -20.830 1.00 30.36 105 LYS A CA 1
ATOM 842 C C . LYS A 1 105 ? 10.423 30.140 -19.301 1.00 30.36 105 LYS A C 1
ATOM 844 O O . LYS A 1 105 ? 9.433 30.145 -18.570 1.00 30.36 105 LYS A O 1
ATOM 849 N N . VAL A 1 106 ? 11.668 30.158 -18.833 1.00 35.88 106 VAL A N 1
ATOM 850 C CA . VAL A 1 106 ? 12.069 30.366 -17.437 1.00 35.88 106 VAL A CA 1
ATOM 851 C C . VAL A 1 106 ? 11.623 31.761 -16.991 1.00 35.88 106 VAL A C 1
ATOM 853 O O . VAL A 1 106 ? 12.034 32.753 -17.588 1.00 35.88 106 VAL A O 1
ATOM 856 N N . SER A 1 107 ? 10.815 31.840 -15.928 1.00 30.39 107 SER A N 1
ATOM 857 C CA . SER A 1 107 ? 10.541 33.095 -15.220 1.00 30.39 107 SER A CA 1
ATOM 858 C C . SER A 1 107 ? 11.169 33.080 -13.828 1.00 30.39 107 SER A C 1
ATOM 860 O O . SER A 1 107 ? 11.233 32.060 -13.143 1.00 30.39 107 SER A O 1
ATOM 862 N N . SER A 1 108 ? 11.687 34.248 -13.480 1.00 32.81 108 SER A N 1
ATOM 863 C CA . SER A 1 108 ? 12.672 34.603 -12.465 1.00 32.81 108 SER A CA 1
ATOM 864 C C . SER A 1 108 ? 12.333 34.285 -11.006 1.00 32.81 108 SER A C 1
ATOM 866 O O . SER A 1 108 ? 11.200 34.401 -10.550 1.00 32.81 108 SER A O 1
ATOM 868 N N . LYS A 1 109 ? 13.413 34.004 -10.266 1.00 38.00 109 LYS A N 1
ATOM 869 C CA . LYS A 1 109 ? 13.551 34.016 -8.805 1.00 38.00 109 LYS A CA 1
ATOM 870 C C . LYS A 1 109 ? 13.150 35.367 -8.194 1.00 38.00 109 LYS A C 1
ATOM 872 O O . LYS A 1 109 ? 13.807 36.359 -8.483 1.00 38.00 109 LYS A O 1
ATOM 877 N N . ALA A 1 110 ? 12.209 35.353 -7.257 1.00 36.31 110 ALA A N 1
ATOM 878 C CA . ALA A 1 110 ? 12.243 36.075 -5.979 1.00 36.31 110 ALA A CA 1
ATOM 879 C C . ALA A 1 110 ? 11.027 35.628 -5.146 1.00 36.31 110 ALA A C 1
ATOM 881 O O . ALA A 1 110 ? 10.052 35.148 -5.707 1.00 36.31 110 ALA A O 1
ATOM 882 N N . ASP A 1 111 ? 11.110 35.764 -3.825 1.00 33.72 111 ASP A N 1
ATOM 883 C CA . ASP A 1 111 ? 10.046 35.519 -2.835 1.00 33.72 111 ASP A CA 1
ATOM 884 C C . ASP A 1 111 ? 9.835 34.087 -2.326 1.00 33.72 111 ASP A C 1
ATOM 886 O O . ASP A 1 111 ? 8.771 33.487 -2.447 1.00 33.72 111 ASP A O 1
ATOM 890 N N . ILE A 1 112 ? 10.831 33.581 -1.587 1.00 32.91 112 ILE A N 1
ATOM 891 C CA . ILE A 1 112 ? 10.572 32.656 -0.471 1.00 32.91 112 ILE A CA 1
ATOM 892 C C . ILE A 1 112 ? 11.388 33.109 0.743 1.00 32.91 112 ILE A C 1
ATOM 894 O O . ILE A 1 112 ? 12.545 32.737 0.927 1.00 32.91 112 ILE A O 1
ATOM 898 N N . SER A 1 113 ? 10.771 33.921 1.598 1.00 34.38 113 SER A N 1
ATOM 899 C CA . SER A 1 113 ? 11.283 34.251 2.927 1.00 34.38 113 SER A CA 1
ATOM 900 C C . SER A 1 113 ? 10.113 34.350 3.898 1.00 34.38 113 SER A C 1
ATOM 902 O O . SER A 1 113 ? 9.233 35.187 3.719 1.00 34.38 113 SER A O 1
ATOM 904 N N . LYS A 1 114 ? 10.174 33.500 4.935 1.00 36.50 114 LYS A N 1
ATOM 905 C CA . LYS A 1 114 ? 9.346 33.398 6.157 1.00 36.50 114 LYS A CA 1
ATOM 906 C C . LYS A 1 114 ? 8.491 32.131 6.222 1.00 36.50 114 LYS A C 1
ATOM 908 O O . LYS A 1 114 ? 7.287 32.143 6.000 1.00 36.50 114 LYS A O 1
ATOM 913 N N . GLN A 1 115 ? 9.114 31.048 6.686 1.00 29.77 115 GLN A N 1
ATOM 914 C CA . GLN A 1 115 ? 8.390 30.047 7.463 1.00 29.77 115 GLN A CA 1
ATOM 915 C C . GLN A 1 115 ? 9.187 29.689 8.715 1.00 29.77 115 GLN A C 1
ATOM 917 O O . GLN A 1 115 ? 10.377 29.380 8.674 1.00 29.77 115 GLN A O 1
ATOM 922 N N . THR A 1 116 ? 8.506 29.856 9.839 1.00 30.41 116 THR A N 1
ATOM 923 C CA . THR A 1 116 ? 9.000 29.843 11.208 1.00 30.41 116 THR A CA 1
ATOM 924 C C . THR A 1 116 ? 9.297 28.433 11.711 1.00 30.41 116 THR A C 1
ATOM 926 O O . THR A 1 116 ? 8.701 27.436 11.304 1.00 30.41 116 THR A O 1
ATOM 929 N N . ASN A 1 117 ? 10.263 28.375 12.626 1.00 35.84 117 ASN A N 1
ATOM 930 C CA . ASN A 1 117 ? 10.756 27.181 13.297 1.00 35.84 117 ASN A CA 1
ATOM 931 C C . ASN A 1 117 ? 9.656 26.476 14.109 1.00 35.84 117 ASN A C 1
ATOM 933 O O . ASN A 1 117 ? 9.216 26.999 15.129 1.00 35.84 117 ASN A O 1
ATOM 937 N N . SER A 1 118 ? 9.287 25.252 13.723 1.00 26.23 118 SER A N 1
ATOM 938 C CA . SER A 1 118 ? 8.597 24.307 14.608 1.00 26.23 118 SER A CA 1
ATOM 939 C C . SER A 1 118 ? 8.976 22.856 14.276 1.00 26.23 118 SER A C 1
ATOM 941 O O . SER A 1 118 ? 8.851 22.409 13.140 1.00 26.23 118 SER A O 1
ATOM 943 N N . CYS A 1 119 ? 9.452 22.154 15.311 1.00 24.80 119 CYS A N 1
ATOM 944 C CA . CYS A 1 119 ? 9.724 20.716 15.445 1.00 24.80 119 CYS A CA 1
ATOM 945 C C . CYS A 1 119 ? 10.805 20.069 14.539 1.00 24.80 119 CYS A C 1
ATOM 947 O O . CYS A 1 119 ? 10.583 19.681 13.394 1.00 24.80 119 CYS A O 1
ATOM 949 N N . MET A 1 120 ? 11.992 19.870 15.126 1.00 24.81 120 MET A N 1
ATOM 950 C CA . MET A 1 120 ? 13.150 19.149 14.578 1.00 24.81 120 MET A CA 1
ATOM 951 C C . MET A 1 120 ? 12.981 17.621 14.680 1.00 24.81 120 MET A C 1
ATOM 953 O O . MET A 1 120 ? 13.663 16.961 15.461 1.00 24.81 120 MET A O 1
ATOM 957 N N . LEU A 1 121 ? 12.098 17.044 13.864 1.00 26.50 121 LEU A N 1
ATOM 958 C CA . LEU A 1 121 ? 12.197 15.635 13.466 1.00 26.50 121 LEU A CA 1
ATOM 959 C C . LEU A 1 121 ? 12.614 15.570 11.988 1.00 26.50 121 LEU A C 1
ATOM 961 O O . LEU A 1 121 ? 12.161 16.405 11.200 1.00 26.50 121 LEU A O 1
ATOM 965 N N . PRO A 1 122 ? 13.495 14.633 11.579 1.00 33.53 122 PRO A N 1
ATOM 966 C CA . PRO A 1 122 ? 13.926 14.530 10.189 1.00 33.53 122 PRO A CA 1
ATOM 967 C C . PRO A 1 122 ? 12.700 14.361 9.289 1.00 33.53 122 PRO A C 1
ATOM 969 O O . PRO A 1 122 ? 11.920 13.429 9.481 1.00 33.53 122 PRO A O 1
ATOM 972 N N . LYS A 1 123 ? 12.522 15.271 8.326 1.00 40.28 123 LYS A N 1
ATOM 973 C CA . LYS A 1 123 ? 11.465 15.235 7.306 1.00 40.28 123 LYS A CA 1
ATOM 974 C C . LYS A 1 123 ? 11.701 14.030 6.374 1.00 40.28 123 LYS A C 1
ATOM 976 O O . LYS A 1 123 ? 12.221 14.190 5.278 1.00 40.28 123 LYS A O 1
ATOM 981 N N . ARG A 1 124 ? 11.398 12.818 6.849 1.00 49.50 124 ARG A N 1
ATOM 982 C CA . ARG A 1 124 ? 11.472 11.553 6.099 1.00 49.50 124 ARG A CA 1
ATOM 983 C C . ARG A 1 124 ? 10.312 11.486 5.117 1.00 49.50 124 ARG A C 1
ATOM 985 O O . ARG A 1 124 ? 9.184 11.676 5.557 1.00 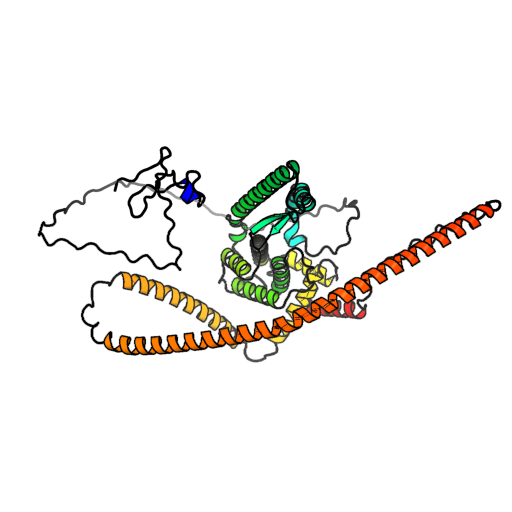49.50 124 ARG A O 1
ATOM 992 N N . PHE A 1 125 ? 10.594 11.275 3.828 1.00 52.31 125 PHE A N 1
ATOM 993 C CA . PHE A 1 125 ? 9.673 10.858 2.749 1.00 52.31 125 PHE A CA 1
ATOM 994 C C . PHE A 1 125 ? 8.210 11.366 2.782 1.00 52.31 125 PHE A C 1
ATOM 996 O O . PHE A 1 125 ? 7.306 10.739 2.231 1.00 52.31 125 PHE A O 1
ATOM 1003 N N . LYS A 1 126 ? 7.953 12.547 3.364 1.00 50.31 126 LYS A N 1
ATOM 1004 C CA . LYS A 1 126 ? 6.619 13.163 3.413 1.00 50.31 126 LYS A CA 1
ATOM 1005 C C . LYS A 1 126 ? 6.076 13.429 2.005 1.00 50.31 126 LYS A C 1
ATOM 1007 O O . LYS A 1 126 ? 4.871 13.368 1.795 1.00 50.31 126 LYS A O 1
ATOM 1012 N N . TYR A 1 127 ? 6.955 13.643 1.031 1.00 45.75 127 TYR A N 1
ATOM 1013 C CA . TYR A 1 127 ? 6.578 14.028 -0.328 1.00 45.75 127 TYR A CA 1
ATOM 1014 C C . TYR A 1 127 ? 5.790 12.970 -1.102 1.00 45.75 127 TYR A C 1
ATOM 1016 O O . TYR A 1 127 ? 5.057 13.323 -2.015 1.00 45.75 127 TYR A O 1
ATOM 1024 N N . VAL A 1 128 ? 5.887 11.689 -0.736 1.00 51.09 128 VAL A N 1
ATOM 1025 C CA . VAL A 1 128 ? 5.225 10.628 -1.511 1.00 51.09 128 VAL A CA 1
ATOM 1026 C C . VAL A 1 128 ? 3.768 10.411 -1.089 1.00 51.09 128 VAL A C 1
ATOM 1028 O O . VAL A 1 128 ? 2.938 10.043 -1.913 1.00 51.09 128 VAL A O 1
ATOM 1031 N N . PHE A 1 129 ? 3.423 10.688 0.173 1.00 50.00 129 PHE A N 1
ATOM 1032 C CA . PHE A 1 129 ? 2.094 10.364 0.709 1.00 50.00 129 PHE A CA 1
ATOM 1033 C C . PHE A 1 129 ? 1.350 11.529 1.379 1.00 50.00 129 PHE A C 1
ATOM 1035 O O . PHE A 1 129 ? 0.142 11.413 1.590 1.00 50.00 129 PHE A O 1
ATOM 1042 N N . HIS A 1 130 ? 2.011 12.641 1.734 1.00 48.00 130 HIS A N 1
ATOM 1043 C CA . HIS A 1 130 ? 1.421 13.609 2.672 1.00 48.00 130 HIS A CA 1
ATOM 1044 C C . HIS A 1 130 ? 0.839 14.894 2.081 1.00 48.00 130 HIS A C 1
ATOM 1046 O O . HIS A 1 130 ? 0.030 15.521 2.765 1.00 48.00 130 HIS A O 1
ATOM 1052 N N . ASP A 1 131 ? 1.135 15.265 0.834 1.00 43.84 131 ASP A N 1
ATOM 1053 C CA . ASP A 1 131 ? 0.843 16.637 0.380 1.00 43.84 131 ASP A CA 1
ATOM 1054 C C . ASP A 1 131 ? -0.664 16.973 0.342 1.00 43.84 131 ASP A C 1
ATOM 1056 O O . ASP A 1 131 ? -1.080 18.103 0.586 1.00 43.84 131 ASP A O 1
ATOM 1060 N N . LYS A 1 132 ? -1.529 15.963 0.156 1.00 49.75 132 LYS A N 1
ATOM 1061 C CA . LYS A 1 132 ? -2.997 16.120 0.260 1.00 49.75 132 LYS A CA 1
ATOM 1062 C C . LYS A 1 132 ? -3.589 15.638 1.588 1.00 49.75 132 LYS A C 1
ATOM 1064 O O . LYS A 1 132 ? -4.708 16.024 1.931 1.00 49.75 132 LYS A O 1
ATOM 1069 N N . CYS A 1 133 ? -2.869 14.809 2.345 1.00 46.88 133 CYS A N 1
ATOM 1070 C CA . CYS A 1 133 ? -3.331 14.330 3.648 1.00 46.88 133 CYS A CA 1
ATOM 1071 C C . CYS A 1 133 ? -3.199 15.400 4.733 1.00 46.88 133 CYS A C 1
ATOM 1073 O O . CYS A 1 133 ? -4.060 15.456 5.608 1.00 46.88 133 CYS A O 1
ATOM 1075 N N . ASP A 1 134 ? -2.200 16.279 4.660 1.00 48.47 134 ASP A N 1
ATOM 1076 C CA . ASP A 1 134 ? -1.970 17.295 5.694 1.00 48.47 134 ASP A CA 1
ATOM 1077 C C . ASP A 1 134 ? -3.147 18.301 5.777 1.00 48.47 134 ASP A C 1
ATOM 1079 O O . ASP A 1 134 ? -3.559 18.676 6.875 1.00 48.47 134 ASP A O 1
ATOM 1083 N N . ASN A 1 135 ? -3.828 18.594 4.659 1.00 53.56 135 ASN A N 1
ATOM 1084 C CA . ASN A 1 135 ? -5.069 19.389 4.642 1.00 53.56 135 ASN A CA 1
ATOM 1085 C C . ASN A 1 135 ? -6.270 18.673 5.292 1.00 53.56 135 ASN A C 1
ATOM 1087 O O . ASN A 1 135 ? -7.113 19.306 5.931 1.00 53.56 135 ASN A O 1
ATOM 1091 N N . LEU A 1 136 ? -6.364 17.346 5.152 1.00 54.00 136 LEU A N 1
ATOM 1092 C CA . LEU A 1 136 ? -7.390 16.536 5.822 1.00 54.00 136 LEU A CA 1
ATOM 1093 C C . LEU A 1 136 ? -7.096 16.385 7.315 1.00 54.00 136 LEU A C 1
ATOM 1095 O O . LEU A 1 136 ? -8.025 16.397 8.118 1.00 54.00 136 LEU A O 1
ATOM 1099 N N . ILE A 1 137 ? -5.823 16.264 7.693 1.00 56.56 137 ILE A N 1
ATOM 1100 C CA . ILE A 1 137 ? -5.393 16.233 9.092 1.00 56.56 137 ILE A CA 1
ATOM 1101 C C . ILE A 1 137 ? -5.689 17.580 9.751 1.00 56.56 137 ILE A C 1
ATOM 1103 O O . ILE A 1 137 ? -6.220 17.584 10.853 1.00 56.56 137 ILE A O 1
ATOM 1107 N N . ALA A 1 138 ? -5.450 18.706 9.070 1.00 64.69 138 ALA A N 1
ATOM 1108 C CA . ALA A 1 138 ? -5.793 20.034 9.577 1.00 64.69 138 ALA A CA 1
ATOM 1109 C C . ALA A 1 138 ? -7.308 20.201 9.791 1.00 64.69 138 ALA A C 1
ATOM 1111 O O . ALA A 1 138 ? -7.734 20.601 10.873 1.00 64.69 138 ALA A O 1
ATOM 1112 N N . LYS A 1 139 ? -8.139 19.802 8.814 1.00 68.00 139 LYS A N 1
ATOM 1113 C CA . LYS A 1 139 ? -9.610 19.821 8.956 1.00 68.00 139 LYS A CA 1
ATOM 1114 C C . LYS A 1 139 ? -10.118 18.889 10.061 1.00 68.00 139 LYS A C 1
ATOM 1116 O O . LYS A 1 139 ? -11.124 19.185 10.696 1.00 68.00 139 LYS A O 1
ATOM 1121 N N . ASN A 1 140 ? -9.416 17.785 10.310 1.00 69.00 140 ASN A N 1
ATOM 1122 C CA . ASN A 1 140 ? -9.769 16.809 11.339 1.00 69.00 140 ASN A CA 1
ATOM 1123 C C . ASN A 1 140 ? -8.995 16.991 12.651 1.00 69.00 140 ASN A C 1
ATOM 1125 O O . ASN A 1 140 ? -9.172 16.183 13.560 1.00 69.00 140 ASN A O 1
ATOM 1129 N N . ALA A 1 141 ? -8.174 18.036 12.793 1.00 77.12 141 ALA A N 1
ATOM 1130 C CA . ALA A 1 141 ? -7.348 18.237 13.981 1.00 77.12 141 ALA A CA 1
ATOM 1131 C C . ALA A 1 141 ? -8.216 18.365 15.239 1.00 77.12 141 ALA A C 1
ATOM 1133 O O . ALA A 1 141 ? -7.890 17.784 16.272 1.00 77.12 141 ALA A O 1
ATOM 1134 N N . GLY A 1 142 ? -9.373 19.029 15.120 1.00 85.06 142 GLY A N 1
ATOM 1135 C CA . GLY A 1 142 ? -10.369 19.098 16.190 1.00 85.06 142 GLY A CA 1
ATOM 1136 C C . GLY A 1 142 ? -10.935 17.725 16.560 1.00 85.06 142 GLY A C 1
ATOM 1137 O O . GLY A 1 142 ? -11.056 17.406 17.734 1.00 85.06 142 GLY A O 1
ATOM 1138 N N . VAL A 1 143 ? -11.206 16.868 15.575 1.00 81.81 143 VAL A N 1
ATOM 1139 C CA . VAL A 1 143 ? -11.739 15.518 15.812 1.00 81.81 143 VAL A CA 1
ATOM 1140 C C . VAL A 1 143 ? -10.695 14.619 16.482 1.00 81.81 143 VAL A C 1
ATOM 1142 O O . VAL A 1 143 ? -11.013 13.943 17.455 1.00 81.81 143 VAL A O 1
ATOM 1145 N N . SER A 1 144 ? -9.447 14.634 16.008 1.00 82.06 144 SER A N 1
ATOM 1146 C CA . SER A 1 144 ? -8.346 13.887 16.632 1.00 82.06 144 SER A CA 1
ATOM 1147 C C . SER A 1 144 ? -8.075 14.358 18.059 1.00 82.06 144 SER A C 1
ATOM 1149 O O . SER A 1 144 ? -7.850 13.536 18.942 1.00 82.06 144 SER A O 1
ATOM 1151 N N . ARG A 1 145 ? -8.145 15.673 18.299 1.00 87.44 145 ARG A N 1
ATOM 1152 C CA . ARG A 1 145 ? -8.033 16.255 19.638 1.00 87.44 145 ARG A CA 1
ATOM 1153 C C . ARG A 1 145 ? -9.148 15.755 20.556 1.00 87.44 145 ARG A C 1
ATOM 1155 O O . ARG A 1 145 ? -8.834 15.285 21.638 1.00 87.44 145 ARG A O 1
ATOM 1162 N N . LEU A 1 146 ? -10.402 15.752 20.097 1.00 85.62 146 LEU A N 1
ATOM 1163 C CA . LEU A 1 146 ? -11.531 15.224 20.872 1.00 85.62 146 LEU A CA 1
ATOM 1164 C C . LEU A 1 146 ? -11.392 13.725 21.183 1.00 85.62 146 LEU A C 1
ATOM 1166 O O . LEU A 1 146 ? -11.769 13.296 22.269 1.00 85.62 146 LEU A O 1
ATOM 1170 N N . PHE A 1 147 ? -10.862 12.917 20.256 1.00 86.75 147 PHE A N 1
ATOM 1171 C CA . PHE A 1 147 ? -10.581 11.504 20.536 1.00 86.75 147 PHE A CA 1
ATOM 1172 C C . PHE A 1 147 ? -9.498 11.344 21.609 1.00 86.75 147 PHE A C 1
ATOM 1174 O O . PHE A 1 147 ? -9.681 10.551 22.527 1.00 86.75 147 PHE A O 1
ATOM 1181 N N . ASN A 1 148 ? -8.413 12.119 21.523 1.00 87.31 148 ASN A N 1
ATOM 1182 C CA . ASN A 1 148 ? -7.325 12.073 22.500 1.00 87.31 148 ASN A CA 1
ATOM 1183 C C . ASN A 1 148 ? -7.767 12.572 23.883 1.00 87.31 148 ASN A C 1
ATOM 1185 O O . ASN A 1 148 ? -7.466 11.927 24.880 1.00 87.31 148 ASN A O 1
ATOM 1189 N N . GLU A 1 149 ? -8.501 13.688 23.944 1.00 89.50 149 GLU A N 1
ATOM 1190 C CA . GLU A 1 149 ? -9.047 14.248 25.190 1.00 89.50 149 GLU A CA 1
ATOM 1191 C C . GLU A 1 149 ? -10.022 13.281 25.865 1.00 89.50 149 GLU A C 1
ATOM 1193 O O . GLU A 1 149 ? -10.060 13.196 27.086 1.00 89.50 149 GLU A O 1
ATOM 1198 N N . ALA A 1 150 ? -10.780 12.515 25.079 1.00 87.19 150 ALA A N 1
ATOM 1199 C CA . ALA A 1 150 ? -11.689 11.505 25.602 1.00 87.19 150 ALA A CA 1
ATOM 1200 C C . ALA A 1 150 ? -11.007 10.171 25.943 1.00 87.19 150 ALA A C 1
ATOM 1202 O O . ALA A 1 150 ? -11.723 9.226 26.251 1.00 87.19 150 ALA A O 1
ATOM 1203 N N . GLY A 1 151 ? -9.679 10.036 25.807 1.00 90.19 151 GLY A N 1
ATOM 1204 C CA . GLY A 1 151 ? -8.985 8.753 25.996 1.00 90.19 151 GLY A CA 1
ATOM 1205 C C . GLY A 1 151 ? -9.507 7.646 25.070 1.00 90.19 151 GLY A C 1
ATOM 1206 O O . GLY A 1 151 ? -9.495 6.465 25.421 1.00 90.19 151 GLY A O 1
ATOM 1207 N N . ALA A 1 152 ? -10.044 8.026 23.907 1.00 88.88 152 ALA A N 1
ATOM 1208 C CA . ALA A 1 152 ? -10.673 7.098 22.989 1.00 88.88 152 ALA A CA 1
ATOM 1209 C C . ALA A 1 152 ? -9.617 6.391 22.137 1.00 88.88 152 ALA A C 1
ATOM 1211 O O . ALA A 1 152 ? -8.816 7.030 21.454 1.00 88.88 152 ALA A O 1
ATOM 1212 N N . TYR A 1 153 ? -9.669 5.065 22.111 1.00 88.75 153 TYR A N 1
ATOM 1213 C CA . TYR A 1 153 ? -8.821 4.234 21.268 1.00 88.75 153 TYR A CA 1
ATOM 1214 C C . TYR A 1 153 ? -9.669 3.338 20.369 1.00 88.75 153 TYR A C 1
ATOM 1216 O O . TYR A 1 153 ? -10.824 3.013 20.654 1.00 88.75 153 TYR A O 1
ATOM 1224 N N . PHE A 1 154 ? -9.105 2.957 19.227 1.00 84.31 154 PHE A N 1
ATOM 1225 C CA . PHE A 1 154 ? -9.722 1.955 18.371 1.00 84.31 154 PHE A CA 1
ATOM 1226 C C . PHE A 1 154 ? -9.223 0.581 18.800 1.00 84.31 154 PHE A C 1
ATOM 1228 O O . PHE A 1 154 ? -8.040 0.277 18.655 1.00 84.31 154 PHE A O 1
ATOM 1235 N N . ASP A 1 155 ? -10.120 -0.237 19.338 1.00 85.25 155 ASP A N 1
ATOM 1236 C CA . ASP A 1 155 ? -9.801 -1.612 19.680 1.00 85.25 155 ASP A CA 1
ATOM 1237 C C . ASP A 1 155 ? -9.802 -2.461 18.404 1.00 85.25 155 ASP A C 1
ATOM 1239 O O . ASP A 1 155 ? -10.841 -2.675 17.770 1.00 85.25 155 ASP A O 1
ATOM 1243 N N . ASN A 1 156 ? -8.617 -2.944 18.029 1.00 75.00 156 ASN A N 1
ATOM 1244 C CA . ASN A 1 156 ? -8.423 -3.780 16.848 1.00 75.00 156 ASN A CA 1
ATOM 1245 C C . ASN A 1 156 ? -9.108 -5.150 16.978 1.00 75.00 156 ASN A C 1
ATOM 1247 O O . ASN A 1 156 ? -9.436 -5.746 15.952 1.00 75.00 156 ASN A O 1
ATOM 1251 N N . VAL A 1 157 ? -9.341 -5.647 18.197 1.00 81.31 157 VAL A N 1
ATOM 1252 C CA . VAL A 1 157 ? -10.004 -6.937 18.432 1.00 81.31 157 VAL A CA 1
ATOM 1253 C C . VAL A 1 157 ? -11.505 -6.785 18.222 1.00 81.31 157 VAL A C 1
ATOM 1255 O O . VAL A 1 157 ? -12.099 -7.490 17.409 1.00 81.31 157 VAL A O 1
ATOM 1258 N N . THR A 1 158 ? -12.131 -5.818 18.896 1.00 84.12 158 THR A N 1
ATOM 1259 C CA . THR A 1 158 ? -13.584 -5.612 18.769 1.00 84.12 158 THR A CA 1
ATOM 1260 C C . THR A 1 158 ? -13.993 -4.797 17.543 1.00 84.12 158 THR A C 1
ATOM 1262 O O . THR A 1 158 ? -15.192 -4.705 17.259 1.00 84.12 158 THR A O 1
ATOM 1265 N N . GLN A 1 159 ? -13.031 -4.211 16.818 1.00 81.62 159 GLN A N 1
ATOM 1266 C CA . GLN A 1 159 ? -13.247 -3.306 15.681 1.00 81.62 159 GLN A CA 1
ATOM 1267 C C . GLN A 1 159 ? -14.181 -2.140 16.044 1.00 81.62 159 GLN A C 1
ATOM 1269 O O . GLN A 1 159 ? -15.042 -1.723 15.261 1.00 81.62 159 GLN A O 1
ATOM 1274 N N . LYS A 1 160 ? -14.050 -1.639 17.276 1.00 86.81 160 LYS A N 1
ATOM 1275 C CA . LYS A 1 160 ? -14.903 -0.591 17.842 1.00 86.81 160 LYS A CA 1
ATOM 1276 C C . LYS A 1 160 ? -14.060 0.469 18.530 1.00 86.81 160 LYS A C 1
ATOM 1278 O O . LYS A 1 160 ? -13.022 0.193 19.119 1.00 86.81 160 LYS A O 1
ATOM 1283 N N . LEU A 1 161 ? -14.571 1.695 18.497 1.00 88.56 161 LEU A N 1
ATOM 1284 C CA . LEU A 1 161 ? -14.051 2.778 19.315 1.00 88.56 161 LEU A CA 1
ATOM 1285 C C . LEU A 1 161 ? -14.417 2.533 20.788 1.00 88.56 161 LEU A C 1
ATOM 1287 O O . LEU A 1 161 ? -15.604 2.541 21.151 1.00 88.56 161 LEU A O 1
ATOM 1291 N N . GLN A 1 162 ? -13.396 2.330 21.609 1.00 90.12 162 GLN A N 1
ATOM 1292 C CA . GLN A 1 162 ? -13.474 2.188 23.057 1.00 90.12 162 GLN A CA 1
ATOM 1293 C C . GLN A 1 162 ? -12.870 3.421 23.739 1.00 90.12 162 GLN A C 1
ATOM 1295 O O . GLN A 1 162 ? -12.215 4.236 23.094 1.00 90.12 162 GLN A O 1
ATOM 1300 N N . ILE A 1 163 ? -13.160 3.590 25.025 1.00 92.31 163 ILE A N 1
ATOM 1301 C CA . ILE A 1 163 ? -12.523 4.582 25.897 1.00 92.31 163 ILE A CA 1
ATOM 1302 C C . ILE A 1 163 ? -11.926 3.800 27.064 1.00 92.31 163 ILE A C 1
ATOM 1304 O O . ILE A 1 163 ? -12.556 2.837 27.503 1.00 92.31 163 ILE A O 1
ATOM 1308 N N . CYS A 1 164 ? -10.734 4.190 27.525 1.00 89.56 164 CYS A N 1
ATOM 1309 C CA . CYS A 1 164 ? -10.060 3.539 28.653 1.00 89.56 164 CYS A CA 1
ATOM 1310 C C . CYS A 1 164 ? -10.924 3.534 29.921 1.00 89.56 164 CYS A C 1
ATOM 1312 O O . CYS A 1 164 ? -11.030 2.509 30.586 1.00 89.56 164 CYS A O 1
ATOM 1314 N N . GLU A 1 165 ? -11.585 4.654 30.210 1.00 91.69 165 GLU A N 1
ATOM 1315 C CA . GLU A 1 165 ? -12.456 4.820 31.371 1.00 91.69 165 GLU A CA 1
ATOM 1316 C C . GLU A 1 165 ? -13.933 4.907 30.946 1.00 91.69 165 GLU A C 1
ATOM 1318 O O . GLU A 1 165 ? -14.287 5.624 29.998 1.00 91.69 165 GLU A O 1
ATOM 1323 N N . PRO A 1 166 ? -14.838 4.153 31.592 1.00 90.12 166 PRO A N 1
ATOM 1324 C CA . PRO A 1 166 ? -16.259 4.258 31.304 1.00 90.12 166 PRO A CA 1
ATOM 1325 C C . PRO A 1 166 ? -16.765 5.657 31.694 1.00 90.12 166 PRO A C 1
ATOM 1327 O O . PRO A 1 166 ? -16.435 6.142 32.768 1.00 90.12 166 PRO A O 1
ATOM 1330 N N . PRO A 1 167 ? -17.603 6.309 30.867 1.00 92.62 167 PRO A N 1
ATOM 1331 C CA . PRO A 1 167 ? -18.096 7.646 31.180 1.00 92.62 167 PRO A CA 1
ATOM 1332 C C . PRO A 1 167 ? -18.992 7.608 32.425 1.00 92.62 167 PRO A C 1
ATOM 1334 O O . PRO A 1 167 ? -20.012 6.903 32.441 1.00 92.62 167 PRO A O 1
ATOM 1337 N N . GLU A 1 168 ? -18.657 8.404 33.431 1.00 95.06 168 GLU A N 1
ATOM 1338 C CA . GLU A 1 168 ? -19.375 8.480 34.703 1.00 95.06 168 GLU A CA 1
ATOM 1339 C C . GLU A 1 168 ? -20.622 9.355 34.532 1.00 95.06 168 GLU A C 1
ATOM 1341 O O . GLU A 1 168 ? -21.763 8.954 34.813 1.00 95.06 168 GLU A O 1
ATOM 1346 N N . ASN A 1 169 ? -20.429 10.522 33.915 1.00 94.81 169 ASN A N 1
ATOM 1347 C CA . ASN A 1 169 ? -21.424 11.584 33.884 1.00 94.81 169 ASN A CA 1
ATOM 1348 C C . ASN A 1 169 ? -22.311 11.568 32.628 1.00 94.81 169 ASN A C 1
ATOM 1350 O O . ASN A 1 169 ? -21.959 11.078 31.550 1.00 94.81 169 ASN A O 1
ATOM 1354 N N . LYS A 1 170 ? -23.509 12.171 32.728 1.00 94.62 170 LYS A N 1
ATOM 1355 C CA . LYS A 1 170 ? -24.445 12.302 31.587 1.00 94.62 170 LYS A CA 1
ATOM 1356 C C . LYS A 1 170 ? -23.830 13.080 30.413 1.00 94.62 170 LYS A C 1
ATOM 1358 O O . LYS A 1 170 ? -24.165 12.795 29.261 1.00 94.62 170 LYS A O 1
ATOM 1363 N N . ILE A 1 171 ? -22.953 14.045 30.695 1.00 91.50 171 ILE A N 1
ATOM 1364 C CA . ILE A 1 171 ? -22.267 14.868 29.688 1.00 91.50 171 ILE A CA 1
ATOM 1365 C C . ILE A 1 171 ? -21.259 14.017 28.905 1.00 91.50 171 ILE A C 1
ATOM 1367 O O . ILE A 1 171 ? -21.347 13.952 27.680 1.00 91.50 171 ILE A O 1
ATOM 1371 N N . GLU A 1 172 ? -20.396 13.267 29.591 1.00 88.88 172 GLU A N 1
ATOM 1372 C CA . GLU A 1 172 ? -19.437 12.343 28.968 1.00 88.88 172 GLU A CA 1
ATOM 1373 C C . GLU A 1 172 ? -20.140 11.274 28.125 1.00 88.88 172 GLU A C 1
ATOM 1375 O O . GLU A 1 172 ? -19.749 11.009 26.989 1.00 88.88 172 GLU A O 1
ATOM 1380 N N . LYS A 1 173 ? -21.262 10.723 28.613 1.00 91.56 173 LYS A N 1
ATOM 1381 C CA . LYS A 1 173 ? -22.098 9.789 27.835 1.00 91.56 173 LYS A CA 1
ATOM 1382 C C . LYS A 1 173 ? -22.615 10.423 26.539 1.00 91.56 173 LYS A C 1
ATOM 1384 O O . LYS A 1 173 ? -22.637 9.762 25.495 1.00 91.56 173 LYS A O 1
ATOM 1389 N N . ARG A 1 174 ? -23.023 11.701 26.569 1.00 92.56 174 ARG A N 1
ATOM 1390 C CA . ARG A 1 174 ? -23.410 12.451 25.358 1.00 92.56 174 ARG A CA 1
ATOM 1391 C C . ARG A 1 174 ? -22.207 12.667 24.434 1.00 92.56 174 ARG A C 1
ATOM 1393 O O . ARG A 1 174 ? -22.344 12.409 23.239 1.00 92.56 174 ARG A O 1
ATOM 1400 N N . HIS A 1 175 ? -21.045 13.055 24.961 1.00 88.38 175 HIS A N 1
ATOM 1401 C CA . HIS A 1 175 ? -19.815 13.240 24.180 1.00 88.38 175 HIS A CA 1
ATOM 1402 C C . HIS A 1 175 ? -19.363 11.943 23.497 1.00 88.38 175 HIS A C 1
ATOM 1404 O O . HIS A 1 175 ? -19.163 11.927 22.283 1.00 88.38 175 HIS A O 1
ATOM 1410 N N . LEU A 1 176 ? -19.333 10.818 24.217 1.00 89.19 176 LEU A N 1
ATOM 1411 C CA . LEU A 1 176 ? -19.020 9.502 23.655 1.00 89.19 176 LEU A CA 1
ATOM 1412 C C . LEU A 1 176 ? -19.996 9.106 22.538 1.00 89.19 176 LEU A C 1
ATOM 1414 O O . LEU A 1 176 ? -19.595 8.554 21.511 1.00 89.19 176 LEU A O 1
ATOM 1418 N N . LYS A 1 177 ? -21.291 9.411 22.693 1.00 91.81 177 LYS A N 1
ATOM 1419 C CA . LYS A 1 177 ? -22.291 9.169 21.641 1.00 91.81 177 LYS A CA 1
ATOM 1420 C C . LYS A 1 177 ? -22.005 9.997 20.384 1.00 91.81 177 LYS A C 1
ATOM 1422 O O . LYS A 1 177 ? -22.173 9.483 19.275 1.00 91.81 177 LYS A O 1
ATOM 1427 N N . VAL A 1 178 ? -21.564 11.246 20.540 1.00 91.88 178 VAL A N 1
ATOM 1428 C CA . VAL A 1 178 ? -21.145 12.109 19.425 1.00 91.88 178 VAL A CA 1
ATOM 1429 C C . VAL A 1 178 ? -19.881 11.556 18.760 1.00 91.88 178 VAL A C 1
ATOM 1431 O O . VAL A 1 178 ? -19.889 11.363 17.544 1.00 91.88 178 VAL A O 1
ATOM 1434 N N . LEU A 1 179 ? -18.853 11.193 19.532 1.00 90.94 179 LEU A N 1
ATOM 1435 C CA . LEU A 1 179 ? -17.610 10.602 19.021 1.00 90.94 179 LEU A CA 1
ATOM 1436 C C . LEU A 1 179 ? -17.854 9.308 18.243 1.00 90.94 179 LEU A C 1
ATOM 1438 O O . LEU A 1 179 ? -17.370 9.160 17.122 1.00 90.94 179 LEU A O 1
ATOM 1442 N N . ARG A 1 180 ? -18.679 8.397 18.774 1.00 91.50 180 ARG A N 1
ATOM 1443 C CA . ARG A 1 180 ? -19.076 7.165 18.071 1.00 91.50 180 ARG A CA 1
ATOM 1444 C C . ARG A 1 180 ? -19.803 7.459 16.764 1.00 91.50 180 ARG A C 1
ATOM 1446 O O . ARG A 1 180 ? -19.559 6.781 15.770 1.00 91.50 180 ARG A O 1
ATOM 1453 N N . ARG A 1 181 ? -20.675 8.472 16.737 1.00 93.56 181 ARG A N 1
ATOM 1454 C CA . ARG A 1 181 ? -21.377 8.888 15.513 1.00 93.56 181 ARG A CA 1
ATOM 1455 C C . ARG A 1 181 ? -20.407 9.448 14.472 1.00 93.56 181 ARG A C 1
ATOM 1457 O O . ARG A 1 181 ? -20.531 9.094 13.302 1.00 93.56 181 ARG A O 1
ATOM 1464 N N . ILE A 1 182 ? -19.453 10.287 14.881 1.00 90.94 182 ILE A N 1
ATOM 1465 C CA . ILE A 1 182 ? -18.407 10.828 13.998 1.00 90.94 182 ILE A CA 1
ATOM 1466 C C . ILE A 1 182 ? -17.538 9.688 13.458 1.00 90.94 182 ILE A C 1
ATOM 1468 O O . ILE A 1 182 ? -17.383 9.561 12.246 1.00 90.94 182 ILE A O 1
ATOM 1472 N N . HIS A 1 183 ? -17.047 8.810 14.335 1.00 90.00 183 HIS A N 1
ATOM 1473 C CA . HIS A 1 183 ? -16.255 7.641 13.955 1.00 90.00 183 HIS A CA 1
ATOM 1474 C C . HIS A 1 183 ? -17.002 6.740 12.963 1.00 90.00 183 HIS A C 1
ATOM 1476 O O . HIS A 1 183 ? -16.442 6.350 11.939 1.00 90.00 183 HIS A O 1
ATOM 1482 N N . TRP A 1 184 ? -18.282 6.452 13.218 1.00 91.69 184 TRP A N 1
ATOM 1483 C CA . TRP A 1 184 ? -19.107 5.654 12.314 1.00 91.69 184 TRP A CA 1
ATOM 1484 C C . TRP A 1 184 ? -19.269 6.329 10.948 1.00 91.69 184 TRP A C 1
ATOM 1486 O O . TRP A 1 184 ? -19.027 5.678 9.936 1.00 91.69 184 TRP A O 1
ATOM 1496 N N . ARG A 1 185 ? -19.596 7.630 10.894 1.00 93.81 185 ARG A N 1
ATOM 1497 C CA . ARG A 1 185 ? -19.700 8.380 9.625 1.00 93.81 185 ARG A CA 1
ATOM 1498 C C . ARG A 1 185 ? -18.389 8.360 8.843 1.00 93.81 185 ARG A C 1
ATOM 1500 O O . ARG A 1 185 ? -18.401 8.072 7.651 1.00 93.81 185 ARG A O 1
ATOM 1507 N N . ASN A 1 186 ? -17.265 8.597 9.519 1.00 89.25 186 ASN A N 1
ATOM 1508 C CA . ASN A 1 186 ? -15.941 8.552 8.901 1.00 89.25 186 ASN A CA 1
ATOM 1509 C C . ASN A 1 186 ? -15.618 7.150 8.376 1.00 89.25 186 ASN A C 1
ATOM 1511 O O . ASN A 1 186 ? -15.088 7.015 7.280 1.00 89.25 186 ASN A O 1
ATOM 1515 N N . THR A 1 187 ? -15.992 6.108 9.119 1.00 89.00 187 THR A N 1
ATOM 1516 C CA . THR A 1 187 ? -15.819 4.714 8.696 1.00 89.00 187 THR A CA 1
ATOM 1517 C C . THR A 1 187 ? -16.669 4.388 7.472 1.00 89.00 187 THR A C 1
ATOM 1519 O O . THR A 1 187 ? -16.169 3.748 6.554 1.00 89.00 187 THR A O 1
ATOM 1522 N N . GLN A 1 188 ? -17.929 4.835 7.416 1.00 92.44 188 GLN A N 1
ATOM 1523 C CA . GLN A 1 188 ? -18.779 4.632 6.237 1.00 92.44 188 GLN A CA 1
ATOM 1524 C C . GLN A 1 188 ? -18.242 5.388 5.021 1.00 92.44 188 GLN A C 1
ATOM 1526 O O . GLN A 1 188 ? -18.086 4.787 3.967 1.00 92.44 188 GLN A O 1
ATOM 1531 N N . SER A 1 189 ? -17.865 6.659 5.184 1.00 91.94 189 SER A N 1
ATOM 1532 C CA . SER A 1 189 ? -17.259 7.441 4.101 1.00 91.94 189 SER A CA 1
ATOM 1533 C C . SER A 1 189 ? -15.949 6.816 3.613 1.00 91.94 189 SER A C 1
ATOM 1535 O O . SER A 1 189 ? -15.675 6.788 2.416 1.00 91.94 189 SER A O 1
ATOM 1537 N N . LEU A 1 190 ? -15.141 6.267 4.525 1.00 88.44 190 LEU A N 1
ATOM 1538 C CA . LEU A 1 190 ? -13.929 5.546 4.159 1.00 88.44 190 LEU A CA 1
ATOM 1539 C C . LEU A 1 190 ? -14.251 4.256 3.403 1.00 88.44 190 LEU A C 1
ATOM 1541 O O . LEU A 1 190 ? -13.613 3.996 2.393 1.00 88.44 190 LEU A O 1
ATOM 1545 N N . LYS A 1 191 ? -15.237 3.468 3.850 1.00 90.56 191 LYS A N 1
ATOM 1546 C CA . LYS A 1 191 ? -15.688 2.255 3.147 1.00 90.56 191 LYS A CA 1
ATOM 1547 C C . LYS A 1 191 ? -16.213 2.571 1.751 1.00 90.56 191 LYS A C 1
ATOM 1549 O O . LYS A 1 191 ? -15.861 1.874 0.810 1.00 90.56 191 LYS A O 1
ATOM 1554 N N . GLU A 1 192 ? -16.990 3.637 1.607 1.00 93.88 192 GLU A N 1
ATOM 1555 C CA . GLU A 1 192 ? -17.492 4.117 0.321 1.00 93.88 192 GLU A CA 1
ATOM 1556 C C . GLU A 1 192 ? -16.338 4.522 -0.605 1.00 93.88 192 GLU A C 1
ATOM 1558 O O . GLU A 1 192 ? -16.224 4.007 -1.715 1.00 93.88 192 GLU A O 1
ATOM 1563 N N . LYS A 1 193 ? -15.397 5.342 -0.125 1.00 88.88 193 LYS A N 1
ATOM 1564 C CA . LYS A 1 193 ? -14.193 5.700 -0.894 1.00 88.88 193 LYS A CA 1
ATOM 1565 C C . LYS A 1 193 ? -13.318 4.490 -1.211 1.00 88.88 193 LYS A C 1
ATOM 1567 O O . LYS A 1 193 ? -12.700 4.448 -2.268 1.00 88.88 193 LYS A O 1
ATOM 1572 N N . LEU A 1 194 ? -13.265 3.506 -0.314 1.00 90.06 194 LEU A N 1
ATOM 1573 C CA . LEU A 1 194 ? -12.548 2.256 -0.539 1.00 90.06 194 LEU A CA 1
ATOM 1574 C C . LEU A 1 194 ? -13.293 1.307 -1.495 1.00 90.06 194 LEU A C 1
ATOM 1576 O O . LEU A 1 194 ? -12.667 0.451 -2.113 1.00 90.06 194 LEU A O 1
ATOM 1580 N N . SER A 1 195 ? -14.600 1.463 -1.686 1.00 91.75 195 SER A N 1
ATOM 1581 C CA . SER A 1 195 ? -15.344 0.688 -2.686 1.00 91.75 195 SER A CA 1
ATOM 1582 C C . SER A 1 195 ? -15.082 1.167 -4.117 1.00 91.75 195 SER A C 1
ATOM 1584 O O . SER A 1 195 ? -15.191 0.389 -5.059 1.00 91.75 195 SER A O 1
ATOM 1586 N N . GLN A 1 196 ? -14.679 2.429 -4.281 1.00 94.62 196 GLN A N 1
ATOM 1587 C CA . GLN A 1 196 ? -14.371 3.024 -5.579 1.00 94.62 196 GLN A CA 1
ATOM 1588 C C . GLN A 1 196 ? -12.880 2.879 -5.897 1.00 94.62 196 GLN A C 1
ATOM 1590 O O . GLN A 1 196 ? -12.020 3.235 -5.087 1.00 94.62 196 GLN A O 1
ATOM 1595 N N . TYR A 1 197 ? -12.552 2.368 -7.083 1.00 92.81 197 TYR A N 1
ATOM 1596 C CA . TYR A 1 197 ? -11.157 2.245 -7.499 1.00 92.81 197 TYR A CA 1
ATOM 1597 C C . TYR A 1 197 ? -10.563 3.608 -7.891 1.00 92.81 197 TYR A C 1
ATOM 1599 O O . TYR A 1 197 ? -11.242 4.412 -8.535 1.00 92.81 197 TYR A O 1
ATOM 1607 N N . PRO A 1 198 ? -9.297 3.886 -7.532 1.00 95.19 198 PRO A N 1
ATOM 1608 C CA . PRO A 1 198 ? -8.615 5.104 -7.955 1.00 95.19 198 PRO A CA 1
ATOM 1609 C C . PRO A 1 198 ? -8.514 5.203 -9.488 1.00 95.19 198 PRO A C 1
ATOM 1611 O O . PRO A 1 198 ? -8.185 4.205 -10.130 1.00 95.19 198 PRO A O 1
ATOM 1614 N N . PRO A 1 199 ? -8.672 6.399 -10.092 1.00 95.25 199 PRO A N 1
ATOM 1615 C CA . PRO A 1 199 ? -8.524 6.579 -11.542 1.00 95.25 199 PRO A CA 1
ATOM 1616 C C . PRO A 1 199 ? -7.155 6.149 -12.084 1.00 95.25 199 PRO A C 1
ATOM 1618 O O . PRO A 1 199 ? -7.038 5.749 -13.239 1.00 95.25 199 PRO A O 1
ATOM 1621 N N . SER A 1 200 ? -6.115 6.187 -11.242 1.00 94.12 200 SER A N 1
ATOM 1622 C CA . SER A 1 200 ? -4.768 5.736 -11.600 1.00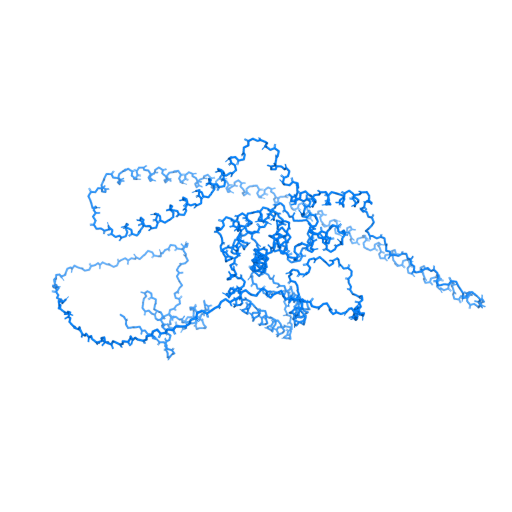 94.12 200 SER A CA 1
ATOM 1623 C C . SER A 1 200 ? -4.703 4.258 -11.986 1.00 94.12 200 SER A C 1
ATOM 1625 O O . SER A 1 200 ? -3.765 3.863 -12.669 1.00 94.12 200 SER A O 1
ATOM 1627 N N . TYR A 1 201 ? -5.685 3.441 -11.594 1.00 95.81 201 TYR A N 1
ATOM 1628 C CA . TYR A 1 201 ? -5.720 2.014 -11.925 1.00 95.81 201 TYR A CA 1
ATOM 1629 C C . TYR A 1 201 ? -5.984 1.782 -13.416 1.00 95.81 201 TYR A C 1
ATOM 1631 O O . TYR A 1 201 ? -5.587 0.752 -13.954 1.00 95.81 201 TYR A O 1
ATOM 1639 N N . ASN A 1 202 ? -6.581 2.767 -14.091 1.00 96.44 202 ASN A N 1
ATOM 1640 C CA . ASN A 1 202 ? -6.835 2.734 -15.529 1.00 96.44 202 ASN A CA 1
ATOM 1641 C C . ASN A 1 202 ? -5.620 3.193 -16.353 1.00 96.44 202 ASN A C 1
ATOM 1643 O O . ASN A 1 202 ? -5.682 3.204 -17.581 1.00 96.44 202 ASN A O 1
ATOM 1647 N N . LEU A 1 203 ? -4.518 3.597 -15.707 1.00 96.31 203 LEU A N 1
ATOM 1648 C CA . LEU A 1 203 ? -3.312 4.004 -16.420 1.00 96.31 203 LEU A CA 1
ATOM 1649 C C . LEU A 1 203 ? -2.664 2.788 -17.084 1.00 96.31 203 LEU A C 1
ATOM 1651 O O . LEU A 1 203 ? -2.267 1.825 -16.424 1.00 96.31 203 LEU A O 1
ATOM 1655 N N . VAL A 1 204 ? -2.521 2.873 -18.403 1.00 95.25 204 VAL A N 1
ATOM 1656 C CA . VAL A 1 204 ? -1.771 1.913 -19.210 1.00 95.25 204 VAL A CA 1
ATOM 1657 C C . VAL A 1 204 ? -0.333 2.402 -19.332 1.00 95.25 204 VAL A C 1
ATOM 1659 O O . VAL A 1 204 ? -0.087 3.583 -19.577 1.00 95.25 204 VAL A O 1
ATOM 1662 N N . PHE A 1 205 ? 0.620 1.492 -19.159 1.00 96.12 205 PHE A N 1
ATOM 1663 C CA . PHE A 1 205 ? 2.040 1.789 -19.286 1.00 96.12 205 PHE A CA 1
ATOM 1664 C C . PHE A 1 205 ? 2.792 0.668 -19.993 1.00 96.12 205 PHE A C 1
ATOM 1666 O O . PHE A 1 205 ? 2.479 -0.521 -19.846 1.00 96.12 205 PHE A O 1
ATOM 1673 N N . ASP A 1 206 ? 3.794 1.067 -20.769 1.00 96.62 206 ASP A N 1
ATOM 1674 C CA . ASP A 1 206 ? 4.670 0.155 -21.491 1.00 96.62 206 ASP A CA 1
ATOM 1675 C C . ASP A 1 206 ? 5.781 -0.346 -20.563 1.00 96.62 206 ASP A C 1
ATOM 1677 O O . ASP A 1 206 ? 6.663 0.407 -20.155 1.00 96.62 206 ASP A O 1
ATOM 1681 N N . ARG A 1 207 ? 5.731 -1.636 -20.223 1.00 95.56 207 ARG A N 1
ATOM 1682 C CA . ARG A 1 207 ? 6.678 -2.272 -19.298 1.00 95.56 207 ARG A CA 1
ATOM 1683 C C . ARG A 1 207 ? 8.070 -2.444 -19.893 1.00 95.56 207 ARG A C 1
ATOM 1685 O O . ARG A 1 207 ? 9.027 -2.405 -19.134 1.00 95.56 207 ARG A O 1
ATOM 1692 N N . SER A 1 208 ? 8.194 -2.599 -21.215 1.00 96.31 208 SER A N 1
ATOM 1693 C CA . SER A 1 208 ? 9.511 -2.761 -21.854 1.00 96.31 208 SER A CA 1
ATOM 1694 C C . SER A 1 208 ? 10.380 -1.513 -21.749 1.00 96.31 208 SER A C 1
ATOM 1696 O O . SER A 1 208 ? 11.597 -1.611 -21.853 1.00 96.31 208 SER A O 1
ATOM 1698 N N . LYS A 1 209 ? 9.761 -0.352 -21.519 1.00 97.50 209 LYS A N 1
ATOM 1699 C CA . LYS A 1 209 ? 10.460 0.921 -21.349 1.00 97.50 209 LYS A CA 1
ATOM 1700 C C . LYS A 1 209 ? 10.864 1.199 -19.905 1.00 97.50 209 LYS A C 1
ATOM 1702 O O . LYS A 1 209 ? 11.598 2.145 -19.674 1.00 97.50 209 LYS A O 1
ATOM 1707 N N . ILE A 1 210 ? 10.379 0.431 -18.929 1.00 97.69 210 ILE A N 1
ATOM 1708 C CA . ILE A 1 210 ? 10.597 0.721 -17.507 1.00 97.69 210 ILE A CA 1
ATOM 1709 C C . ILE A 1 210 ? 11.864 0.021 -17.011 1.00 97.69 210 ILE A C 1
ATOM 1711 O O . ILE A 1 210 ? 11.998 -1.197 -17.117 1.00 97.69 210 ILE A O 1
ATOM 1715 N N . ASN A 1 211 ? 12.758 0.774 -16.371 1.00 97.19 211 ASN A N 1
ATOM 1716 C CA . ASN A 1 211 ? 13.917 0.218 -15.682 1.00 97.19 211 ASN A CA 1
ATOM 1717 C C . ASN A 1 211 ? 13.536 -0.211 -14.252 1.00 97.19 211 ASN A C 1
ATOM 1719 O O . ASN A 1 211 ? 13.658 0.546 -13.285 1.00 97.19 211 ASN A O 1
ATOM 1723 N N . PHE A 1 212 ? 13.068 -1.455 -14.111 1.00 95.94 212 PHE A N 1
ATOM 1724 C CA . PHE A 1 212 ? 12.667 -2.010 -12.813 1.00 95.94 212 PHE A CA 1
ATOM 1725 C C . PHE A 1 212 ? 13.821 -2.131 -11.810 1.00 95.94 212 PHE A C 1
ATOM 1727 O O . PHE A 1 212 ? 13.579 -2.023 -10.609 1.00 95.94 212 PHE A O 1
ATOM 1734 N N . ALA A 1 213 ? 15.064 -2.315 -12.272 1.00 94.00 213 ALA A N 1
ATOM 1735 C CA . ALA A 1 213 ? 16.228 -2.379 -11.387 1.00 94.00 213 ALA A CA 1
ATOM 1736 C C . ALA A 1 213 ? 16.464 -1.031 -10.689 1.00 94.00 213 ALA A C 1
ATOM 1738 O O . ALA A 1 213 ? 16.684 -0.991 -9.479 1.00 94.00 213 ALA A O 1
ATOM 1739 N N . ARG A 1 214 ? 16.323 0.074 -11.431 1.00 94.81 214 ARG A N 1
ATOM 1740 C CA . ARG A 1 214 ? 16.435 1.436 -10.894 1.00 94.81 214 ARG A CA 1
ATOM 1741 C C . ARG A 1 214 ? 15.251 1.819 -10.002 1.00 94.81 214 ARG A C 1
ATOM 1743 O O . ARG A 1 214 ? 15.437 2.474 -8.985 1.00 94.81 214 ARG A O 1
ATOM 1750 N N . LEU A 1 215 ? 14.039 1.351 -10.316 1.00 96.00 215 LEU A N 1
ATOM 1751 C CA . LEU A 1 215 ? 12.857 1.569 -9.466 1.00 96.00 215 LEU A CA 1
ATOM 1752 C C . LEU A 1 215 ? 12.841 0.719 -8.186 1.00 96.00 215 LEU A C 1
ATOM 1754 O O . LEU A 1 215 ? 12.099 1.033 -7.254 1.00 96.00 215 LEU A O 1
ATOM 1758 N N . GLN A 1 216 ? 13.624 -0.357 -8.106 1.00 95.38 216 GLN A N 1
ATOM 1759 C CA . GLN A 1 216 ? 13.556 -1.310 -6.997 1.00 95.38 216 GLN A CA 1
ATOM 1760 C C . GLN A 1 216 ? 13.765 -0.668 -5.608 1.00 95.38 216 GLN A C 1
ATOM 1762 O O . GLN A 1 216 ? 12.928 -0.902 -4.729 1.00 95.38 216 GLN A O 1
ATOM 1767 N N . PRO A 1 217 ? 14.787 0.185 -5.373 1.00 95.25 217 PRO A N 1
ATOM 1768 C CA . PRO A 1 217 ? 14.953 0.865 -4.089 1.00 95.25 217 PRO A CA 1
ATOM 1769 C C . PRO A 1 217 ? 13.762 1.752 -3.724 1.00 95.25 217 PRO A C 1
ATOM 1771 O O . PRO A 1 217 ? 13.385 1.861 -2.559 1.00 95.25 217 PRO A O 1
ATOM 1774 N N . TYR A 1 218 ? 13.116 2.349 -4.722 1.00 95.75 218 TYR A N 1
ATOM 1775 C CA . TYR A 1 218 ? 11.932 3.164 -4.502 1.00 95.75 218 TYR A CA 1
ATOM 1776 C C . TYR A 1 218 ? 10.752 2.329 -3.997 1.00 95.75 218 TYR A C 1
ATOM 1778 O O . TYR A 1 218 ? 10.104 2.692 -3.014 1.00 95.75 218 TYR A O 1
ATOM 1786 N N . VAL A 1 219 ? 10.511 1.168 -4.613 1.00 96.38 219 VAL A N 1
ATOM 1787 C CA . VAL A 1 219 ? 9.437 0.256 -4.191 1.00 96.38 219 VAL A CA 1
ATOM 1788 C C . VAL A 1 219 ? 9.673 -0.282 -2.782 1.00 96.38 219 VAL A C 1
ATOM 1790 O O . VAL A 1 219 ? 8.727 -0.390 -2.008 1.00 96.38 219 VAL A O 1
ATOM 1793 N N . TYR A 1 220 ? 10.921 -0.543 -2.393 1.00 95.62 220 TYR A N 1
ATOM 1794 C CA . TYR A 1 220 ? 11.252 -0.915 -1.015 1.00 95.62 220 TYR A CA 1
ATOM 1795 C C . TYR A 1 220 ? 10.835 0.153 0.005 1.00 95.62 220 TYR A C 1
ATOM 1797 O O . TYR A 1 220 ? 10.237 -0.185 1.026 1.00 95.62 220 TYR A O 1
ATOM 1805 N N . VAL A 1 221 ? 11.089 1.436 -0.278 1.00 94.25 221 VAL A N 1
ATOM 1806 C CA . VAL A 1 221 ? 10.644 2.539 0.592 1.00 94.25 221 VAL A CA 1
ATOM 1807 C C . VAL A 1 221 ? 9.115 2.620 0.633 1.00 94.25 221 VAL A C 1
ATOM 1809 O O . VAL A 1 221 ? 8.539 2.770 1.712 1.00 94.25 221 VAL A O 1
ATOM 1812 N N . LEU A 1 222 ? 8.444 2.463 -0.516 1.00 95.31 222 LEU A N 1
ATOM 1813 C CA . LEU A 1 222 ? 6.978 2.449 -0.586 1.00 95.31 222 LEU A CA 1
ATOM 1814 C C . LEU A 1 222 ? 6.361 1.323 0.250 1.00 95.31 222 LEU A C 1
ATOM 1816 O O . LEU A 1 222 ? 5.382 1.553 0.959 1.00 95.31 222 LEU A O 1
ATOM 1820 N N . ILE A 1 223 ? 6.912 0.111 0.159 1.00 96.56 223 ILE A N 1
ATOM 1821 C CA . ILE A 1 223 ? 6.416 -1.055 0.894 1.00 96.56 223 ILE A CA 1
ATOM 1822 C C . ILE A 1 223 ? 6.679 -0.907 2.384 1.00 96.56 223 ILE A C 1
ATOM 1824 O O . ILE A 1 223 ? 5.779 -1.167 3.176 1.00 96.56 223 ILE A O 1
ATOM 1828 N N . HIS A 1 224 ? 7.854 -0.422 2.773 1.00 94.25 224 HIS A N 1
ATOM 1829 C CA . HIS A 1 224 ? 8.152 -0.160 4.175 1.00 94.25 224 HIS A CA 1
ATOM 1830 C C . HIS A 1 224 ? 7.146 0.827 4.792 1.00 94.25 224 HIS A C 1
ATOM 1832 O O . HIS A 1 224 ? 6.565 0.556 5.842 1.00 94.25 224 HIS A O 1
ATOM 1838 N N . GLU A 1 225 ? 6.830 1.926 4.099 1.00 92.81 225 GLU A N 1
ATOM 1839 C CA . GLU A 1 225 ? 5.818 2.883 4.571 1.00 92.81 225 GLU A CA 1
ATOM 1840 C C . GLU A 1 225 ? 4.392 2.304 4.560 1.00 92.81 225 GLU A C 1
ATOM 1842 O O . GLU A 1 225 ? 3.552 2.693 5.376 1.00 92.81 225 GLU A O 1
ATOM 1847 N N . CYS A 1 226 ? 4.106 1.374 3.648 1.00 94.94 226 CYS A N 1
ATOM 1848 C CA . CYS A 1 226 ? 2.825 0.677 3.560 1.00 94.94 226 CYS A CA 1
ATOM 1849 C C . CYS A 1 226 ? 2.610 -0.306 4.724 1.00 94.94 226 CYS A C 1
ATOM 1851 O O . CYS A 1 226 ? 1.489 -0.424 5.227 1.00 94.94 226 CYS A O 1
ATOM 1853 N N . MET A 1 227 ? 3.674 -0.994 5.143 1.00 94.25 227 MET A N 1
ATOM 1854 C CA . MET A 1 227 ? 3.646 -2.043 6.166 1.00 94.25 227 MET A CA 1
ATOM 1855 C C . MET A 1 227 ? 3.823 -1.506 7.593 1.00 94.25 227 MET A C 1
ATOM 1857 O O . MET A 1 227 ? 3.410 -2.165 8.545 1.00 94.25 227 MET A O 1
ATOM 1861 N N . CYS A 1 228 ? 4.369 -0.299 7.763 1.00 89.50 228 CYS A N 1
ATOM 1862 C CA . CYS A 1 228 ? 4.531 0.324 9.076 1.00 89.50 228 CYS A CA 1
ATOM 1863 C C . CYS A 1 228 ? 3.189 0.508 9.812 1.00 89.50 228 CYS A C 1
ATOM 1865 O O . CYS A 1 228 ? 2.317 1.279 9.391 1.00 89.50 228 CYS A O 1
ATOM 1867 N N . VAL A 1 229 ? 3.054 -0.127 10.980 1.00 80.94 229 VAL A N 1
ATOM 1868 C CA . VAL A 1 229 ? 1.913 0.073 11.880 1.00 80.94 229 VAL A CA 1
ATOM 1869 C C . VAL A 1 229 ? 2.063 1.422 12.589 1.00 80.94 229 VAL A C 1
ATOM 1871 O O . VAL A 1 229 ? 3.083 1.725 13.206 1.00 80.94 229 VAL A O 1
ATOM 1874 N N . GLY A 1 230 ? 1.045 2.278 12.483 1.00 78.12 230 GLY A N 1
ATOM 1875 C CA . GLY A 1 230 ? 1.050 3.574 13.163 1.00 78.12 230 GLY A CA 1
ATOM 1876 C C . GLY A 1 230 ? 1.086 3.401 14.683 1.00 78.12 230 GLY A C 1
ATOM 1877 O O . GLY A 1 230 ? 0.197 2.755 15.229 1.00 78.12 230 GLY A O 1
ATOM 1878 N N . GLY A 1 231 ? 2.087 3.996 15.339 1.00 74.12 231 GLY A N 1
ATOM 1879 C CA . GLY A 1 231 ? 2.276 3.965 16.797 1.00 74.12 231 GLY A CA 1
ATOM 1880 C C . GLY A 1 231 ? 3.626 3.388 17.228 1.00 74.12 231 GLY A C 1
ATOM 1881 O O . GLY A 1 231 ? 4.156 3.780 18.263 1.00 74.12 231 GLY A O 1
ATOM 1882 N N . GLU A 1 232 ? 4.233 2.534 16.405 1.00 77.12 232 GLU A N 1
ATOM 1883 C CA . GLU A 1 232 ? 5.551 1.971 16.691 1.00 77.12 232 GLU A CA 1
ATOM 1884 C C . GLU A 1 232 ? 6.673 2.904 16.218 1.00 77.12 232 GLU A C 1
ATOM 1886 O O . GLU A 1 232 ? 6.540 3.648 15.236 1.00 77.12 232 GLU A O 1
ATOM 1891 N N . LYS A 1 233 ? 7.811 2.881 16.923 1.00 82.06 233 LYS A N 1
ATOM 1892 C CA . LYS A 1 233 ? 9.024 3.582 16.484 1.00 82.06 233 LYS A CA 1
ATOM 1893 C C . LYS A 1 233 ? 9.475 2.958 15.164 1.00 82.06 233 LYS A C 1
ATOM 1895 O O . LYS A 1 233 ? 10.117 1.913 15.174 1.00 82.06 233 LYS A O 1
ATOM 1900 N N . LYS A 1 234 ? 9.146 3.609 14.042 1.00 80.00 234 LYS A N 1
ATOM 1901 C CA . LYS A 1 234 ? 9.536 3.163 12.696 1.00 80.00 234 LYS A CA 1
ATOM 1902 C C . LYS A 1 234 ? 11.028 2.841 12.661 1.00 80.00 234 LYS A C 1
ATOM 1904 O O . LYS A 1 234 ? 11.859 3.735 12.889 1.00 80.00 234 LYS A O 1
ATOM 1909 N N . SER A 1 235 ? 11.362 1.582 12.373 1.00 82.75 235 SER A N 1
ATOM 1910 C CA . SER A 1 235 ? 12.740 1.214 12.077 1.00 82.75 235 SER A CA 1
ATOM 1911 C C . SER A 1 235 ? 13.205 2.048 10.885 1.00 82.75 235 SER A C 1
ATOM 1913 O O . SER A 1 235 ? 12.447 2.342 9.973 1.00 82.75 235 SER A O 1
ATOM 1915 N N . VAL A 1 236 ? 14.461 2.487 10.897 1.00 81.75 236 VAL A N 1
ATOM 1916 C CA . VAL A 1 236 ? 15.033 3.223 9.750 1.00 81.75 236 VAL A CA 1
ATOM 1917 C C . VAL A 1 236 ? 15.203 2.297 8.542 1.00 81.75 236 VAL A C 1
ATOM 1919 O O . VAL A 1 236 ? 15.323 2.741 7.406 1.00 81.75 236 VAL A O 1
ATOM 1922 N N . LYS A 1 237 ? 15.253 0.989 8.798 1.00 86.56 237 LYS A N 1
ATOM 1923 C CA . LYS A 1 237 ? 15.549 -0.028 7.806 1.00 86.56 237 LYS A CA 1
ATOM 1924 C C . LYS A 1 237 ? 14.337 -0.939 7.617 1.00 86.56 237 LYS A C 1
ATOM 1926 O O . LYS A 1 237 ? 13.828 -1.434 8.631 1.00 86.56 237 LYS A O 1
ATOM 1931 N N . PRO A 1 238 ? 13.961 -1.231 6.361 1.00 88.94 238 PRO A N 1
ATOM 1932 C CA . PRO A 1 238 ? 12.989 -2.267 6.079 1.00 88.94 238 PRO A CA 1
ATOM 1933 C C . PRO A 1 238 ? 13.437 -3.635 6.603 1.00 88.94 238 PRO A C 1
ATOM 1935 O O . PRO A 1 238 ? 14.633 -3.958 6.617 1.00 88.94 238 PRO A O 1
ATOM 1938 N N . SER A 1 239 ? 12.477 -4.442 7.034 1.00 92.12 239 SER A N 1
ATOM 1939 C CA . SER A 1 239 ? 12.698 -5.828 7.436 1.00 92.12 239 SER A CA 1
ATOM 1940 C C . SER A 1 239 ? 12.966 -6.725 6.221 1.00 92.12 239 SER A C 1
ATOM 1942 O O . SER A 1 239 ? 12.581 -6.415 5.093 1.00 92.12 239 SER A O 1
ATOM 1944 N N . SER A 1 240 ? 13.596 -7.884 6.439 1.00 92.25 240 SER A N 1
ATOM 1945 C CA . SER A 1 240 ? 13.801 -8.893 5.383 1.00 92.25 240 SER A CA 1
ATOM 1946 C C . SER A 1 240 ? 12.488 -9.320 4.715 1.00 92.25 240 SER A C 1
ATOM 1948 O O . SER A 1 240 ? 12.467 -9.596 3.517 1.00 92.25 240 SER A O 1
ATOM 1950 N N . PHE A 1 241 ? 11.395 -9.339 5.482 1.00 94.19 241 PHE A N 1
ATOM 1951 C CA . PHE A 1 241 ? 10.056 -9.648 4.991 1.00 94.19 241 PHE A CA 1
ATOM 1952 C C . PHE A 1 241 ? 9.518 -8.563 4.048 1.00 94.19 241 PHE A C 1
ATOM 1954 O O . PHE A 1 241 ? 9.012 -8.881 2.975 1.00 94.19 241 PHE A O 1
ATOM 1961 N N . GLU A 1 242 ? 9.698 -7.285 4.383 1.00 95.12 242 GLU A N 1
ATOM 1962 C CA . GLU A 1 242 ? 9.282 -6.167 3.522 1.00 95.12 242 GLU A CA 1
ATOM 1963 C C . GLU A 1 242 ? 10.045 -6.155 2.190 1.00 95.12 242 GLU A C 1
ATOM 1965 O O . GLU A 1 242 ? 9.444 -5.939 1.136 1.00 95.12 242 GLU A O 1
ATOM 1970 N N . TYR A 1 243 ? 11.347 -6.465 2.206 1.00 94.19 243 TYR A N 1
ATOM 1971 C CA . TYR A 1 243 ? 12.118 -6.635 0.969 1.00 94.19 243 TYR A CA 1
ATOM 1972 C C . TYR A 1 243 ? 11.578 -7.783 0.108 1.00 94.19 243 TYR A C 1
ATOM 1974 O O . TYR A 1 243 ? 11.473 -7.641 -1.108 1.00 94.19 243 TYR A O 1
ATOM 1982 N N . LEU A 1 244 ? 11.217 -8.915 0.722 1.00 95.38 244 LEU A N 1
ATOM 1983 C CA . LEU A 1 244 ? 10.625 -10.047 0.006 1.00 95.38 244 LEU A CA 1
ATOM 1984 C C . LEU A 1 244 ? 9.277 -9.677 -0.628 1.00 95.38 244 LEU A C 1
ATOM 1986 O O . LEU A 1 244 ? 9.036 -10.031 -1.783 1.00 95.38 244 LEU A O 1
ATOM 1990 N N . ILE A 1 245 ? 8.420 -8.948 0.095 1.00 96.94 245 ILE A N 1
ATOM 1991 C CA . ILE A 1 245 ? 7.140 -8.443 -0.425 1.00 96.94 245 ILE A CA 1
ATOM 1992 C C . ILE A 1 245 ? 7.369 -7.572 -1.658 1.00 96.94 245 ILE A C 1
ATOM 1994 O O . ILE A 1 245 ? 6.725 -7.775 -2.685 1.00 96.94 245 ILE A O 1
ATOM 1998 N N . ALA A 1 246 ? 8.288 -6.616 -1.567 1.00 96.94 246 ALA A N 1
ATOM 1999 C CA . ALA A 1 246 ? 8.559 -5.685 -2.650 1.00 96.94 246 ALA A CA 1
ATOM 2000 C C . ALA A 1 246 ? 9.134 -6.375 -3.894 1.00 96.94 246 ALA A C 1
ATOM 2002 O O . ALA A 1 246 ? 8.676 -6.096 -4.999 1.00 96.94 246 ALA A O 1
ATOM 2003 N N . ASP A 1 247 ? 10.068 -7.315 -3.724 1.00 95.88 247 ASP A N 1
ATOM 2004 C CA . ASP A 1 247 ? 10.599 -8.116 -4.834 1.00 95.88 247 ASP A CA 1
ATOM 2005 C C . ASP A 1 247 ? 9.509 -8.965 -5.489 1.00 95.88 247 ASP A C 1
ATOM 2007 O O . ASP A 1 247 ? 9.410 -9.035 -6.713 1.00 95.88 247 ASP A O 1
ATOM 2011 N N . THR A 1 248 ? 8.649 -9.575 -4.673 1.00 96.94 248 THR A N 1
ATOM 2012 C CA . THR A 1 248 ? 7.520 -10.374 -5.158 1.00 96.94 248 THR A CA 1
ATOM 2013 C C . THR A 1 248 ? 6.529 -9.504 -5.932 1.00 96.94 248 THR A C 1
ATOM 2015 O O . THR A 1 248 ? 6.062 -9.892 -7.003 1.00 96.94 248 THR A O 1
ATOM 2018 N N . LEU A 1 249 ? 6.224 -8.307 -5.424 1.00 97.62 249 LEU A N 1
ATOM 2019 C CA . LEU A 1 249 ? 5.347 -7.351 -6.090 1.00 97.62 249 LEU A CA 1
ATOM 2020 C C . LEU A 1 249 ? 5.943 -6.879 -7.423 1.00 97.62 249 LEU A C 1
ATOM 2022 O O . LEU A 1 249 ? 5.242 -6.890 -8.433 1.00 97.62 249 LEU A O 1
ATOM 2026 N N . LEU A 1 250 ? 7.231 -6.524 -7.450 1.00 96.75 250 LEU A N 1
ATOM 2027 C CA . LEU A 1 250 ? 7.938 -6.144 -8.675 1.00 96.75 250 LEU A CA 1
ATOM 2028 C C . LEU A 1 250 ? 7.920 -7.269 -9.711 1.00 96.75 250 LEU A C 1
ATOM 2030 O O . LEU A 1 250 ? 7.595 -7.016 -10.868 1.00 96.75 250 LEU A O 1
ATOM 2034 N N . ALA A 1 251 ? 8.172 -8.512 -9.298 1.00 96.12 251 ALA A N 1
ATOM 2035 C CA . ALA A 1 251 ? 8.108 -9.669 -10.187 1.00 96.12 251 ALA A CA 1
ATOM 2036 C C . ALA A 1 251 ? 6.703 -9.868 -10.786 1.00 96.12 251 ALA A C 1
ATOM 2038 O O . ALA A 1 251 ? 6.564 -10.180 -11.972 1.00 96.12 251 ALA A O 1
ATOM 2039 N N . TYR A 1 252 ? 5.640 -9.653 -10.004 1.00 96.62 252 TYR A N 1
ATOM 2040 C CA . TYR A 1 252 ? 4.268 -9.710 -10.518 1.00 96.62 252 TYR A CA 1
ATOM 2041 C C . TYR A 1 252 ? 3.957 -8.592 -11.521 1.00 96.62 252 TYR A C 1
ATOM 2043 O O . TYR A 1 252 ? 3.305 -8.844 -12.540 1.00 96.62 252 TYR A O 1
ATOM 2051 N N . VAL A 1 253 ? 4.424 -7.372 -11.247 1.00 96.06 253 VAL A N 1
ATOM 2052 C CA . VAL A 1 253 ? 4.225 -6.208 -12.122 1.00 96.06 253 VAL A CA 1
ATOM 2053 C C . VAL A 1 253 ? 4.972 -6.381 -13.447 1.00 96.06 253 VAL A C 1
ATOM 2055 O O . VAL A 1 253 ? 4.377 -6.159 -14.508 1.00 96.06 253 VAL A O 1
ATOM 2058 N N . ASP A 1 254 ? 6.231 -6.817 -13.389 1.00 95.44 254 ASP A N 1
ATOM 2059 C CA . ASP A 1 254 ? 7.095 -7.052 -14.551 1.00 95.44 254 ASP A CA 1
ATOM 2060 C C . ASP A 1 254 ? 6.538 -8.175 -15.446 1.00 95.44 254 ASP A C 1
ATOM 2062 O O . ASP A 1 254 ? 6.343 -8.007 -16.650 1.00 95.44 254 ASP A O 1
ATOM 2066 N N . SER A 1 255 ? 6.108 -9.288 -14.841 1.00 93.62 255 SER A N 1
ATOM 2067 C CA . SER A 1 255 ? 5.562 -10.450 -15.562 1.00 93.62 255 SER A CA 1
ATOM 2068 C C . SER A 1 255 ? 4.172 -10.252 -16.194 1.00 93.62 255 SER A C 1
ATOM 2070 O O . SER A 1 255 ? 3.622 -11.210 -16.741 1.00 93.62 255 SER A O 1
ATOM 2072 N N . LYS A 1 256 ? 3.580 -9.044 -16.142 1.00 83.75 256 LYS A N 1
ATOM 2073 C CA . LYS A 1 256 ? 2.197 -8.740 -16.589 1.00 83.75 256 LYS A CA 1
ATOM 2074 C C . LYS A 1 256 ? 1.124 -9.603 -15.910 1.00 83.75 256 LYS A C 1
ATOM 2076 O O . LYS A 1 256 ? 0.029 -9.766 -16.440 1.00 83.75 256 LYS A O 1
ATOM 2081 N N . CYS A 1 257 ? 1.424 -10.173 -14.747 1.00 85.94 257 CYS A N 1
ATOM 2082 C CA . CYS A 1 257 ? 0.560 -11.179 -14.134 1.00 85.94 257 CYS A CA 1
ATOM 2083 C C . CYS A 1 257 ? -0.456 -10.609 -13.144 1.00 85.94 257 CYS A C 1
ATOM 2085 O O . CYS A 1 257 ? -1.251 -11.394 -12.626 1.00 85.94 257 CYS A O 1
ATOM 2087 N N . ILE A 1 258 ? -0.417 -9.299 -12.877 1.00 96.44 258 ILE A N 1
ATOM 2088 C CA . ILE A 1 258 ? -1.204 -8.679 -11.814 1.00 96.44 258 ILE A CA 1
ATOM 2089 C C . ILE A 1 258 ? -1.862 -7.371 -12.259 1.00 96.44 258 ILE A C 1
ATOM 2091 O O . ILE A 1 258 ? -1.233 -6.501 -12.871 1.00 96.44 258 ILE A O 1
ATOM 2095 N N . THR A 1 259 ? -3.142 -7.250 -11.932 1.00 97.00 259 THR A N 1
ATOM 2096 C CA . THR A 1 259 ? -3.902 -5.996 -11.976 1.00 97.00 259 THR A CA 1
ATOM 2097 C C . THR A 1 259 ? -3.622 -5.166 -10.715 1.00 97.00 259 THR A C 1
ATOM 2099 O O . THR A 1 259 ? -3.226 -5.724 -9.687 1.00 97.00 259 THR A O 1
ATOM 2102 N N . PRO A 1 260 ? -3.813 -3.835 -10.729 1.00 97.44 260 PRO A N 1
ATOM 2103 C CA . PRO A 1 260 ? -3.604 -3.033 -9.525 1.00 97.44 260 PRO A CA 1
ATOM 2104 C C . PRO A 1 260 ? -4.553 -3.444 -8.382 1.00 97.44 260 PRO A C 1
ATOM 2106 O O . PRO A 1 260 ? -4.151 -3.420 -7.222 1.00 97.44 260 PRO A O 1
ATOM 2109 N N . GLN A 1 261 ? -5.766 -3.917 -8.692 1.00 96.94 261 GLN A N 1
ATOM 2110 C CA . GLN A 1 261 ? -6.704 -4.462 -7.704 1.00 96.94 261 GLN A CA 1
ATOM 2111 C C . GLN A 1 261 ? -6.144 -5.714 -7.018 1.00 96.94 261 GLN A C 1
ATOM 2113 O O . GLN A 1 261 ? -6.089 -5.775 -5.791 1.00 96.94 261 GLN A O 1
ATOM 2118 N N . GLU A 1 262 ? -5.663 -6.687 -7.797 1.00 97.38 262 GLU A N 1
ATOM 2119 C CA . GLU A 1 262 ? -5.050 -7.903 -7.250 1.00 97.38 262 GLU A CA 1
ATOM 2120 C C . GLU A 1 262 ? -3.793 -7.582 -6.428 1.00 97.38 262 GLU A C 1
ATOM 2122 O O . GLU A 1 262 ? -3.541 -8.220 -5.406 1.00 97.38 262 GLU A O 1
ATOM 2127 N N . ALA A 1 263 ? -3.008 -6.582 -6.838 1.00 97.88 263 ALA A N 1
ATOM 2128 C CA . ALA A 1 263 ? -1.844 -6.125 -6.085 1.00 97.88 263 ALA A CA 1
ATOM 2129 C C . ALA A 1 263 ? -2.238 -5.513 -4.729 1.00 97.88 263 ALA A C 1
ATOM 2131 O O . ALA A 1 263 ? -1.602 -5.812 -3.716 1.00 97.88 263 ALA A O 1
ATOM 2132 N N . GLU A 1 264 ? -3.305 -4.706 -4.688 1.00 97.56 264 GLU A N 1
ATOM 2133 C CA . GLU A 1 264 ? -3.851 -4.146 -3.446 1.00 97.56 264 GLU A CA 1
ATOM 2134 C C . GLU A 1 264 ? -4.316 -5.261 -2.499 1.00 97.56 264 GLU A C 1
ATOM 2136 O O . GLU A 1 264 ? -3.942 -5.270 -1.324 1.00 97.56 264 GLU A O 1
ATOM 2141 N N . GLU A 1 265 ? -5.074 -6.236 -3.006 1.00 96.88 265 GLU A N 1
ATOM 2142 C CA . GLU A 1 265 ? -5.540 -7.390 -2.229 1.00 96.88 265 GLU A CA 1
ATOM 2143 C C . GLU A 1 265 ? -4.379 -8.235 -1.692 1.00 96.88 265 GLU A C 1
ATOM 2145 O O . GLU A 1 265 ? -4.423 -8.704 -0.553 1.00 96.88 265 GLU A O 1
ATOM 2150 N N . LYS A 1 266 ? -3.311 -8.412 -2.480 1.00 97.75 266 LYS A N 1
ATOM 2151 C CA . LYS A 1 266 ? -2.107 -9.136 -2.049 1.00 97.75 266 LYS A CA 1
ATOM 2152 C C . LYS A 1 266 ? -1.378 -8.422 -0.920 1.00 97.75 266 LYS A C 1
ATOM 2154 O O . LYS A 1 266 ? -1.033 -9.073 0.062 1.00 97.75 266 LYS A O 1
ATOM 2159 N N . LEU A 1 267 ? -1.204 -7.102 -1.011 1.00 97.50 267 LEU A N 1
ATOM 2160 C CA . LEU A 1 267 ? -0.632 -6.322 0.089 1.00 97.50 267 LEU A CA 1
ATOM 2161 C C . LEU A 1 267 ? -1.472 -6.462 1.363 1.00 97.50 267 LEU A C 1
ATOM 2163 O O . LEU A 1 267 ? -0.910 -6.643 2.442 1.00 97.50 267 LEU A O 1
ATOM 2167 N N . GLN A 1 268 ? -2.804 -6.437 1.248 1.00 96.19 268 GLN A N 1
ATOM 2168 C CA . GLN A 1 268 ? -3.694 -6.650 2.393 1.00 96.19 268 GLN A CA 1
ATOM 2169 C C . GLN A 1 268 ? -3.536 -8.053 2.995 1.00 96.19 268 GLN A C 1
ATOM 2171 O O . GLN A 1 268 ? -3.427 -8.185 4.212 1.00 96.19 268 GLN A O 1
ATOM 2176 N N . GLN A 1 269 ? -3.444 -9.095 2.159 1.00 96.50 269 GLN A N 1
ATOM 2177 C CA . GLN A 1 269 ? -3.177 -10.473 2.600 1.00 96.50 269 GLN A CA 1
ATOM 2178 C C . GLN A 1 269 ? -1.830 -10.612 3.320 1.00 96.50 269 GLN A C 1
ATOM 2180 O O . GLN A 1 269 ? -1.697 -11.449 4.209 1.00 96.50 269 GLN A O 1
ATOM 2185 N N . TRP A 1 270 ? -0.837 -9.798 2.959 1.00 96.81 270 TRP A N 1
ATOM 2186 C CA . TRP A 1 270 ? 0.465 -9.768 3.627 1.00 96.81 270 TRP A CA 1
ATOM 2187 C C . TRP A 1 270 ? 0.496 -8.917 4.902 1.00 96.81 270 TRP A C 1
ATOM 2189 O O . TRP A 1 270 ? 1.527 -8.883 5.569 1.00 96.81 270 TRP A O 1
ATOM 2199 N N . GLY A 1 271 ? -0.614 -8.265 5.264 1.00 95.06 271 GLY A N 1
ATOM 2200 C CA . GLY A 1 271 ? -0.765 -7.513 6.511 1.00 95.06 271 GLY A CA 1
ATOM 2201 C C . GLY A 1 271 ? -0.822 -5.993 6.348 1.00 95.06 271 GLY A C 1
ATOM 2202 O O . GLY A 1 271 ? -0.919 -5.280 7.348 1.00 95.06 271 GLY A O 1
ATOM 2203 N N . ALA A 1 272 ? -0.796 -5.462 5.121 1.00 95.25 272 ALA A N 1
ATOM 2204 C CA . ALA A 1 272 ? -0.977 -4.030 4.910 1.00 95.25 272 ALA A CA 1
ATOM 2205 C C . ALA A 1 272 ? -2.414 -3.599 5.243 1.00 95.25 272 ALA A C 1
ATOM 2207 O O . ALA A 1 272 ? -3.395 -4.245 4.872 1.00 95.25 272 ALA A O 1
ATOM 2208 N N . ARG A 1 273 ? -2.571 -2.433 5.878 1.00 92.44 273 ARG A N 1
ATOM 2209 C CA . ARG A 1 273 ? -3.899 -1.829 6.078 1.00 92.44 273 ARG A CA 1
ATOM 2210 C C . ARG A 1 273 ? -4.492 -1.427 4.727 1.00 92.44 273 ARG A C 1
ATOM 2212 O O . ARG A 1 273 ? -3.795 -0.799 3.939 1.00 92.44 273 ARG A O 1
ATOM 2219 N N . ALA A 1 274 ? -5.787 -1.666 4.504 1.00 93.06 274 ALA A N 1
ATOM 2220 C CA . ALA A 1 274 ? -6.459 -1.391 3.223 1.00 93.06 274 ALA A CA 1
ATOM 2221 C C . ALA A 1 274 ? -6.178 0.015 2.653 1.00 93.06 274 ALA A C 1
ATOM 2223 O O . ALA A 1 274 ? -5.817 0.161 1.489 1.00 93.06 274 ALA A O 1
ATOM 2224 N N . VAL A 1 275 ? -6.244 1.056 3.493 1.00 92.56 275 VAL A N 1
ATOM 2225 C CA . VAL A 1 275 ? -5.945 2.440 3.076 1.00 92.56 275 VAL A CA 1
ATOM 2226 C C . VAL A 1 275 ? -4.495 2.602 2.614 1.00 92.56 275 VAL A C 1
ATOM 2228 O O . VAL A 1 275 ? -4.242 3.237 1.594 1.00 92.56 275 VAL A O 1
ATOM 2231 N N . ARG A 1 276 ? -3.542 2.015 3.348 1.00 94.00 276 ARG A N 1
ATOM 2232 C CA . ARG A 1 276 ? -2.108 2.092 3.037 1.00 94.00 276 ARG A CA 1
ATOM 2233 C C . ARG A 1 276 ? -1.762 1.267 1.801 1.00 94.00 276 ARG A C 1
ATOM 2235 O O . ARG A 1 276 ? -1.047 1.770 0.943 1.00 94.00 276 ARG A O 1
ATOM 2242 N N . ALA A 1 277 ? -2.338 0.072 1.670 1.00 96.19 277 ALA A N 1
ATOM 2243 C CA . ALA A 1 277 ? -2.217 -0.764 0.481 1.00 96.19 277 ALA A CA 1
ATOM 2244 C C . ALA A 1 277 ? -2.684 -0.005 -0.768 1.00 96.19 277 ALA A C 1
ATOM 2246 O O . ALA A 1 277 ? -1.935 0.112 -1.736 1.00 96.19 277 ALA A O 1
ATOM 2247 N N . ARG A 1 278 ? -3.873 0.611 -0.714 1.00 95.56 278 ARG A N 1
ATOM 2248 C CA . ARG A 1 278 ? -4.392 1.412 -1.826 1.00 95.56 278 ARG A CA 1
ATOM 2249 C C . ARG A 1 278 ? -3.493 2.585 -2.173 1.00 95.56 278 ARG A C 1
ATOM 2251 O O . ARG A 1 278 ? -3.219 2.801 -3.351 1.00 95.56 278 ARG A O 1
ATOM 2258 N N . GLN A 1 279 ? -3.046 3.347 -1.174 1.00 94.75 279 GLN A N 1
ATOM 2259 C CA . GLN A 1 279 ? -2.132 4.474 -1.379 1.00 94.75 279 GLN A CA 1
ATOM 2260 C C . GLN A 1 279 ? -0.824 4.013 -2.028 1.00 94.75 279 GLN A C 1
ATOM 2262 O O . GLN A 1 279 ? -0.386 4.616 -3.004 1.00 94.75 279 GLN A O 1
ATOM 2267 N N . CYS A 1 280 ? -0.242 2.920 -1.529 1.00 96.31 280 CYS A N 1
ATOM 2268 C CA . CYS A 1 280 ? 0.980 2.324 -2.053 1.00 96.31 280 CYS A CA 1
ATOM 2269 C C . CYS A 1 280 ? 0.825 1.930 -3.528 1.00 96.31 280 CYS A C 1
ATOM 2271 O O . CYS A 1 280 ? 1.598 2.394 -4.364 1.00 96.31 280 CYS A O 1
ATOM 2273 N N . ILE A 1 281 ? -0.211 1.155 -3.872 1.00 97.56 281 ILE A N 1
ATOM 2274 C CA . ILE A 1 281 ? -0.441 0.707 -5.254 1.00 97.56 281 ILE A CA 1
ATOM 2275 C C . ILE A 1 281 ? -0.807 1.868 -6.174 1.00 97.56 281 ILE A C 1
ATOM 2277 O O . ILE A 1 281 ? -0.286 1.947 -7.279 1.00 97.56 281 ILE A O 1
ATOM 2281 N N . THR A 1 282 ? -1.657 2.793 -5.724 1.00 96.38 282 THR A N 1
ATOM 2282 C CA . THR A 1 282 ? -2.028 3.998 -6.487 1.00 96.38 282 THR A CA 1
ATOM 2283 C C . THR A 1 282 ? -0.795 4.785 -6.898 1.00 96.38 282 THR A C 1
ATOM 2285 O O . THR A 1 282 ? -0.667 5.173 -8.060 1.00 96.38 282 THR A O 1
ATOM 2288 N N . HIS A 1 283 ? 0.110 4.994 -5.943 1.00 96.25 283 HIS A N 1
ATOM 2289 C CA . HIS A 1 283 ? 1.342 5.727 -6.165 1.00 96.25 283 HIS A CA 1
ATOM 2290 C C . HIS A 1 283 ? 2.310 4.953 -7.060 1.00 96.25 283 HIS A C 1
ATOM 2292 O O . HIS A 1 283 ? 2.832 5.501 -8.029 1.00 96.25 283 HIS A O 1
ATOM 2298 N N . LEU A 1 284 ? 2.491 3.657 -6.796 1.00 97.25 284 LEU A N 1
ATOM 2299 C CA . LEU A 1 284 ? 3.322 2.780 -7.616 1.00 97.25 284 LEU A CA 1
ATOM 2300 C C . LEU A 1 284 ? 2.864 2.779 -9.081 1.00 97.25 284 LEU A C 1
ATOM 2302 O O . LEU A 1 284 ? 3.684 2.979 -9.971 1.00 97.25 284 LEU A O 1
ATOM 2306 N N . TRP A 1 285 ? 1.563 2.623 -9.343 1.00 97.56 285 TRP A N 1
ATOM 2307 C CA . TRP A 1 285 ? 1.011 2.620 -10.703 1.00 97.56 285 TRP A CA 1
ATOM 2308 C C . TRP A 1 285 ? 1.244 3.946 -11.427 1.00 97.56 285 TRP A C 1
ATOM 2310 O O . TRP A 1 285 ? 1.585 3.962 -12.609 1.00 97.56 285 TRP A O 1
ATOM 2320 N N . HIS A 1 286 ? 1.113 5.062 -10.710 1.00 97.12 286 HIS A N 1
ATOM 2321 C CA . HIS A 1 286 ? 1.394 6.382 -11.259 1.00 97.12 286 HIS A CA 1
ATOM 2322 C C . HIS A 1 286 ? 2.874 6.541 -11.637 1.00 97.12 286 HIS A C 1
ATOM 2324 O O . HIS A 1 286 ? 3.185 6.976 -12.746 1.00 97.12 286 HIS A O 1
ATOM 2330 N N . ILE A 1 287 ? 3.790 6.115 -10.761 1.00 97.12 287 ILE A N 1
ATOM 2331 C CA . ILE A 1 287 ? 5.235 6.142 -11.021 1.00 97.12 287 ILE A CA 1
ATOM 2332 C C . ILE A 1 287 ? 5.611 5.234 -12.190 1.00 97.12 287 ILE A C 1
ATOM 2334 O O . ILE A 1 287 ? 6.416 5.642 -13.023 1.00 97.12 287 ILE A O 1
ATOM 2338 N N . LEU A 1 288 ? 5.012 4.047 -12.308 1.00 97.44 288 LEU A N 1
ATOM 2339 C CA . LEU A 1 288 ? 5.226 3.157 -13.452 1.00 97.44 288 LEU A CA 1
ATOM 2340 C C . LEU A 1 288 ? 4.748 3.808 -14.755 1.00 97.44 288 LEU A C 1
ATOM 2342 O O . LEU A 1 288 ? 5.459 3.777 -15.759 1.00 97.44 288 LEU A O 1
ATOM 2346 N N . ALA A 1 289 ? 3.591 4.475 -14.724 1.00 97.62 289 ALA A N 1
ATOM 2347 C CA . ALA A 1 289 ? 3.074 5.199 -15.877 1.00 97.62 289 ALA A CA 1
ATOM 2348 C C . ALA A 1 289 ? 3.991 6.345 -16.318 1.00 97.62 289 ALA A C 1
ATOM 2350 O O . ALA A 1 289 ? 4.299 6.447 -17.506 1.00 97.62 289 ALA A O 1
ATOM 2351 N N . ILE A 1 290 ? 4.487 7.158 -15.381 1.00 97.62 290 ILE A N 1
ATOM 2352 C CA . ILE A 1 290 ? 5.471 8.210 -15.678 1.00 97.62 290 ILE A CA 1
ATOM 2353 C C . ILE A 1 290 ? 6.777 7.596 -16.193 1.00 97.62 290 ILE A C 1
ATOM 2355 O O . ILE A 1 290 ? 7.310 8.054 -17.200 1.00 97.62 290 ILE A O 1
ATOM 2359 N N . SER A 1 291 ? 7.268 6.536 -15.547 1.00 97.75 291 SER A N 1
ATOM 2360 C CA . SER A 1 291 ? 8.518 5.867 -15.927 1.00 97.75 291 SER A CA 1
ATOM 2361 C C . SER A 1 291 ? 8.460 5.322 -17.350 1.00 97.75 291 SER A C 1
ATOM 2363 O O . SER A 1 291 ? 9.420 5.486 -18.089 1.00 97.75 291 SER A O 1
ATOM 2365 N N . SER A 1 292 ? 7.319 4.768 -17.776 1.00 97.94 292 SER A N 1
ATOM 2366 C CA . SER A 1 292 ? 7.153 4.246 -19.143 1.00 97.94 292 SER A CA 1
ATOM 2367 C C . SER A 1 292 ? 7.208 5.308 -20.244 1.00 97.94 292 SER A C 1
ATOM 2369 O O . SER A 1 292 ? 7.452 4.983 -21.404 1.00 97.94 292 SER A O 1
ATOM 2371 N N . LYS A 1 293 ? 6.950 6.572 -19.886 1.00 97.69 293 LYS A N 1
ATOM 2372 C CA . LYS A 1 293 ? 7.006 7.725 -20.794 1.00 97.69 293 LYS A CA 1
ATOM 2373 C C . LYS A 1 293 ? 8.349 8.454 -20.727 1.00 97.69 293 LYS A C 1
ATOM 2375 O O . LYS A 1 293 ? 8.591 9.345 -21.533 1.00 97.69 293 LYS A O 1
ATOM 2380 N N . SER A 1 294 ? 9.187 8.119 -19.750 1.00 97.88 294 SER A N 1
ATOM 2381 C CA . SER A 1 294 ? 10.489 8.741 -19.544 1.00 97.88 294 SER A CA 1
ATOM 2382 C C . SER A 1 294 ? 11.535 8.103 -20.464 1.00 97.88 294 SER A C 1
ATOM 2384 O O . SER A 1 294 ? 11.518 6.879 -20.607 1.00 97.88 294 SER A O 1
ATOM 2386 N N . PRO A 1 295 ? 12.462 8.880 -21.054 1.00 96.94 295 PRO A N 1
ATOM 2387 C CA . PRO A 1 295 ? 13.543 8.324 -21.871 1.00 96.94 295 PRO A CA 1
ATOM 2388 C C . PRO A 1 295 ? 14.458 7.387 -21.066 1.00 96.94 295 PRO A C 1
ATOM 2390 O O . PRO A 1 295 ? 14.904 6.373 -21.590 1.00 96.94 295 PRO A O 1
ATOM 2393 N N . ASP A 1 296 ? 14.657 7.667 -19.775 1.00 96.19 296 ASP A N 1
ATOM 2394 C CA . ASP A 1 296 ? 15.506 6.863 -18.881 1.00 96.19 296 ASP A CA 1
ATOM 2395 C C . ASP A 1 296 ? 14.796 5.620 -18.321 1.00 96.19 296 ASP A C 1
ATOM 2397 O O . ASP A 1 296 ? 15.343 4.897 -17.482 1.00 96.19 296 ASP A O 1
ATOM 2401 N N . GLY A 1 297 ? 13.525 5.421 -18.681 1.00 96.88 297 GLY A N 1
ATOM 2402 C CA . GLY A 1 297 ? 12.690 4.367 -18.113 1.00 96.88 297 GLY A CA 1
ATOM 2403 C C . GLY A 1 297 ? 12.407 4.521 -16.618 1.00 96.88 297 GLY A C 1
ATOM 2404 O O . GLY A 1 297 ? 12.049 3.547 -15.954 1.00 96.88 297 GLY A O 1
ATOM 2405 N N . CYS A 1 298 ? 12.588 5.725 -16.067 1.00 97.00 298 CYS A N 1
ATOM 2406 C CA . CYS A 1 298 ? 12.424 6.031 -14.649 1.00 97.00 298 CYS A CA 1
ATOM 2407 C C . CYS A 1 298 ? 11.750 7.397 -14.458 1.00 97.00 298 CYS A C 1
ATOM 2409 O O . CYS A 1 298 ? 12.001 8.343 -15.208 1.00 97.00 298 CYS A O 1
ATOM 2411 N N . ALA A 1 299 ? 10.870 7.515 -13.466 1.00 96.75 299 ALA A N 1
ATOM 2412 C CA . ALA A 1 299 ? 10.174 8.762 -13.173 1.00 96.75 299 ALA A CA 1
ATOM 2413 C C . ALA A 1 299 ? 11.133 9.833 -12.626 1.00 96.75 299 ALA A C 1
ATOM 2415 O O . ALA A 1 299 ? 11.972 9.545 -11.774 1.00 96.75 299 ALA A O 1
ATOM 2416 N N . LYS A 1 300 ? 10.940 11.094 -13.041 1.00 95.31 300 LYS A N 1
ATOM 2417 C CA . LYS A 1 300 ? 11.764 12.242 -12.610 1.00 95.31 300 LYS A CA 1
ATOM 2418 C C . LYS A 1 300 ? 11.856 12.388 -11.088 1.00 95.31 300 LYS A C 1
ATOM 2420 O O . LYS A 1 300 ? 12.897 12.778 -10.575 1.00 95.31 300 LYS A O 1
ATOM 2425 N N . ASP A 1 301 ? 10.796 12.040 -10.358 1.00 92.12 301 ASP A N 1
ATOM 2426 C CA . ASP A 1 301 ? 10.807 12.070 -8.892 1.00 92.12 301 ASP A CA 1
ATOM 2427 C C . ASP A 1 301 ? 11.798 11.072 -8.282 1.00 92.12 301 ASP A C 1
ATOM 2429 O O . ASP A 1 301 ? 12.424 11.383 -7.273 1.00 92.12 301 ASP A O 1
ATOM 2433 N N . VAL A 1 302 ? 11.961 9.894 -8.890 1.00 94.56 302 VAL A N 1
ATOM 2434 C CA . VAL A 1 302 ? 12.924 8.880 -8.434 1.00 94.56 302 VAL A CA 1
ATOM 2435 C C . VAL A 1 302 ? 14.348 9.343 -8.733 1.00 94.56 302 VAL A C 1
ATOM 2437 O O . VAL A 1 302 ? 15.202 9.272 -7.854 1.00 94.56 302 VAL A O 1
ATOM 2440 N N . ILE A 1 303 ? 14.573 9.921 -9.917 1.00 94.69 303 ILE A N 1
ATOM 2441 C CA . ILE A 1 303 ? 15.863 10.513 -10.306 1.00 94.69 303 ILE A CA 1
ATOM 2442 C C . ILE A 1 303 ? 16.260 11.634 -9.334 1.00 94.69 303 ILE A C 1
ATOM 2444 O O . ILE A 1 303 ? 17.366 11.632 -8.802 1.00 94.69 303 ILE A O 1
ATOM 2448 N N . ARG A 1 304 ? 15.331 12.540 -9.003 1.00 94.00 304 ARG A N 1
ATOM 2449 C CA . ARG A 1 304 ? 15.567 13.608 -8.018 1.00 94.00 304 ARG A CA 1
ATOM 2450 C C . ARG A 1 304 ? 15.971 13.051 -6.647 1.00 94.00 304 ARG A C 1
ATOM 2452 O O . ARG A 1 304 ? 16.867 13.586 -6.000 1.00 94.00 304 ARG A O 1
ATOM 2459 N N . ILE A 1 305 ? 15.326 11.974 -6.194 1.00 91.56 305 ILE A N 1
ATOM 2460 C CA . ILE A 1 305 ? 15.662 11.318 -4.919 1.00 91.56 305 ILE A CA 1
ATOM 2461 C C . ILE A 1 305 ? 17.064 10.689 -4.973 1.00 91.56 305 ILE A C 1
ATOM 2463 O O . ILE A 1 305 ? 17.805 10.754 -3.990 1.00 91.56 305 ILE A O 1
ATOM 2467 N N . GLU A 1 306 ? 17.447 10.090 -6.100 1.00 92.00 306 GLU A N 1
ATOM 2468 C CA . GLU A 1 306 ? 18.799 9.557 -6.308 1.00 92.00 306 GLU A CA 1
ATOM 2469 C C . GLU A 1 306 ? 19.855 10.665 -6.239 1.00 92.00 306 GLU A C 1
ATOM 2471 O O . GLU A 1 306 ? 20.841 10.529 -5.513 1.00 92.00 306 GLU A O 1
ATOM 2476 N N . GLU A 1 307 ? 19.620 11.788 -6.918 1.00 92.75 307 GLU A N 1
ATOM 2477 C CA . GLU A 1 307 ? 20.487 12.969 -6.870 1.00 92.75 307 GLU A CA 1
ATOM 2478 C C . GLU A 1 307 ? 20.623 13.514 -5.443 1.00 92.75 307 GLU A C 1
ATOM 2480 O O . GLU A 1 307 ? 21.732 13.790 -4.978 1.00 92.75 307 GLU A O 1
ATOM 2485 N N . GLU A 1 308 ? 19.515 13.595 -4.702 1.00 91.06 308 GLU A N 1
ATOM 2486 C CA . GLU A 1 308 ? 19.505 13.969 -3.288 1.00 91.06 308 GLU A CA 1
ATOM 2487 C C . GLU A 1 308 ? 20.393 13.041 -2.437 1.00 91.06 308 GLU A C 1
ATOM 2489 O O . GLU A 1 308 ? 21.114 13.521 -1.548 1.00 91.06 308 GLU A O 1
ATOM 2494 N N . VAL A 1 309 ? 20.373 11.727 -2.697 1.00 90.31 309 VAL A N 1
ATOM 2495 C CA . VAL A 1 309 ? 21.243 10.753 -2.015 1.00 90.31 309 VAL A CA 1
ATOM 2496 C C . VAL A 1 309 ? 22.708 10.958 -2.385 1.00 90.31 309 VAL A C 1
ATOM 2498 O O . VAL A 1 309 ? 23.562 10.944 -1.494 1.00 90.31 309 VAL A O 1
ATOM 2501 N N . ILE A 1 310 ? 23.015 11.188 -3.664 1.00 88.88 310 ILE A N 1
ATOM 2502 C CA . ILE A 1 310 ? 24.381 11.448 -4.151 1.00 88.88 310 ILE A CA 1
ATOM 2503 C C . ILE A 1 310 ? 24.956 12.701 -3.482 1.00 88.88 310 ILE A C 1
ATOM 2505 O O . ILE A 1 310 ? 26.092 12.703 -2.990 1.00 88.88 310 ILE A O 1
ATOM 2509 N N . GLN A 1 311 ? 24.143 13.752 -3.376 1.00 92.31 311 GLN A N 1
ATOM 2510 C CA . GLN A 1 311 ? 24.500 14.994 -2.691 1.00 92.31 311 GLN A CA 1
ATOM 2511 C C . GLN A 1 311 ? 24.690 14.793 -1.174 1.00 92.31 311 GLN A C 1
ATOM 2513 O O . GLN A 1 311 ? 25.382 15.577 -0.517 1.00 92.31 311 GLN A O 1
ATOM 2518 N N . GLY A 1 312 ? 24.169 13.699 -0.607 1.00 88.00 312 GLY A N 1
ATOM 2519 C CA . GLY A 1 312 ? 24.262 13.375 0.816 1.00 88.00 312 GLY A CA 1
ATOM 2520 C C . GLY A 1 312 ? 23.274 14.167 1.668 1.00 88.00 312 GLY A C 1
ATOM 2521 O O . GLY A 1 312 ? 23.554 14.467 2.834 1.00 88.00 312 GLY A O 1
ATOM 2522 N N . THR A 1 313 ? 22.133 14.540 1.088 1.00 87.75 313 THR A N 1
ATOM 2523 C CA . THR A 1 313 ? 21.056 15.215 1.814 1.00 87.75 313 THR A CA 1
ATOM 2524 C C . THR A 1 313 ? 20.466 14.285 2.879 1.00 87.75 313 THR A C 1
ATOM 2526 O O . THR A 1 313 ? 20.389 13.067 2.727 1.00 87.75 313 THR A O 1
ATOM 2529 N N . ARG A 1 314 ? 20.059 14.847 4.025 1.00 73.81 314 ARG A N 1
ATOM 2530 C CA . ARG A 1 314 ? 19.497 14.046 5.130 1.00 73.81 314 ARG A CA 1
ATOM 2531 C C . ARG A 1 314 ? 18.063 13.574 4.870 1.00 73.81 314 ARG A C 1
ATOM 2533 O O . ARG A 1 314 ? 17.595 12.684 5.574 1.00 73.81 314 ARG A O 1
ATOM 2540 N N . THR A 1 315 ? 17.366 14.180 3.912 1.00 77.25 315 THR A N 1
ATOM 2541 C CA . THR A 1 315 ? 15.964 13.892 3.562 1.00 77.25 315 THR A CA 1
ATOM 2542 C C . THR A 1 315 ? 15.789 12.525 2.910 1.00 77.25 315 THR A C 1
ATOM 2544 O O . THR A 1 315 ? 14.730 11.916 3.041 1.00 77.25 315 THR A O 1
ATOM 2547 N N . SER A 1 316 ? 16.849 12.012 2.288 1.00 83.06 316 SER A N 1
ATOM 2548 C CA . SER A 1 316 ? 16.856 10.798 1.473 1.00 83.06 316 SER A CA 1
ATOM 2549 C C . SER A 1 316 ? 17.625 9.632 2.119 1.00 83.06 316 SER A C 1
ATOM 2551 O O . SER A 1 316 ? 17.925 8.635 1.465 1.00 83.06 316 SER A O 1
ATOM 2553 N N . LEU A 1 317 ? 17.911 9.709 3.427 1.00 80.88 317 LEU A N 1
ATOM 2554 C CA . LEU A 1 317 ? 18.637 8.661 4.164 1.00 80.88 317 LEU A CA 1
ATOM 2555 C C . LEU A 1 317 ? 17.966 7.285 4.082 1.00 80.88 317 LEU A C 1
ATOM 2557 O O . LEU A 1 317 ? 18.666 6.277 3.990 1.00 80.88 317 LEU A O 1
ATOM 2561 N N . ASP A 1 318 ? 16.634 7.241 4.098 1.00 82.38 318 ASP A N 1
ATOM 2562 C CA . ASP A 1 318 ? 15.886 5.986 3.997 1.00 82.38 318 ASP A CA 1
ATOM 2563 C C . ASP A 1 318 ? 16.116 5.347 2.616 1.00 82.38 318 ASP A C 1
ATOM 2565 O O . ASP A 1 318 ? 16.466 4.171 2.527 1.00 82.38 318 ASP A O 1
ATOM 2569 N N . TYR A 1 319 ? 16.061 6.147 1.543 1.00 85.75 319 TYR A N 1
ATOM 2570 C CA . TYR A 1 319 ? 16.376 5.692 0.185 1.00 85.75 319 TYR A CA 1
ATOM 2571 C C . TYR A 1 319 ? 17.832 5.230 0.066 1.00 85.75 319 TYR A C 1
ATOM 2573 O O . TYR A 1 319 ? 18.094 4.154 -0.458 1.00 85.75 319 TYR A O 1
ATOM 2581 N N . ALA A 1 320 ? 18.786 5.972 0.637 1.00 81.00 320 ALA A N 1
ATOM 2582 C CA . ALA A 1 320 ? 20.200 5.595 0.630 1.00 81.00 320 ALA A CA 1
ATOM 2583 C C . ALA A 1 320 ? 20.458 4.246 1.329 1.00 81.00 320 ALA A C 1
ATOM 2585 O O . ALA A 1 320 ? 21.196 3.402 0.812 1.00 81.00 320 ALA A O 1
ATOM 2586 N N . CYS A 1 321 ? 19.839 4.024 2.496 1.00 85.00 321 CYS A N 1
ATOM 2587 C CA . CYS A 1 321 ? 19.918 2.755 3.227 1.00 85.00 321 CYS A CA 1
ATOM 2588 C C . CYS A 1 321 ? 19.406 1.586 2.381 1.00 85.00 321 CYS A C 1
ATOM 2590 O O . CYS A 1 321 ? 19.984 0.495 2.389 1.00 85.00 321 CYS A O 1
ATOM 2592 N N . VAL A 1 322 ? 18.329 1.833 1.646 1.00 86.25 322 VAL A N 1
ATOM 2593 C CA . VAL A 1 322 ? 17.666 0.856 0.798 1.00 86.25 322 VAL A CA 1
ATOM 2594 C C . VAL A 1 322 ? 18.465 0.576 -0.482 1.00 86.25 322 VAL A C 1
ATOM 2596 O O . VAL A 1 322 ? 18.652 -0.592 -0.823 1.00 86.25 322 VAL A O 1
ATOM 2599 N N . CYS A 1 323 ? 19.044 1.592 -1.129 1.00 85.19 323 CYS A N 1
ATOM 2600 C CA . CYS A 1 323 ? 19.974 1.419 -2.252 1.00 85.19 323 CYS A CA 1
ATOM 2601 C C . CYS A 1 323 ? 21.167 0.544 -1.856 1.00 85.19 323 CYS A C 1
ATOM 2603 O O . CYS A 1 323 ? 21.487 -0.425 -2.541 1.00 85.19 323 CYS A O 1
ATOM 2605 N N . ALA A 1 324 ? 21.779 0.813 -0.697 1.00 84.75 324 ALA A N 1
ATOM 2606 C CA . ALA A 1 324 ? 22.898 0.015 -0.198 1.00 84.75 324 ALA A CA 1
ATOM 2607 C C . ALA A 1 324 ? 22.529 -1.465 0.021 1.00 84.75 324 ALA A C 1
ATOM 2609 O O . ALA A 1 324 ? 23.395 -2.339 -0.069 1.00 84.75 324 ALA A O 1
ATOM 2610 N N . PHE A 1 325 ? 21.262 -1.761 0.321 1.00 84.00 325 PHE A N 1
ATOM 2611 C CA . PHE A 1 325 ? 20.764 -3.128 0.422 1.00 84.00 325 PHE A CA 1
ATOM 2612 C C . PHE A 1 325 ? 20.518 -3.755 -0.958 1.00 84.00 325 PHE A C 1
ATOM 2614 O O . PHE A 1 325 ? 21.016 -4.854 -1.214 1.00 84.00 325 PHE A O 1
ATOM 2621 N N . ALA A 1 326 ? 19.827 -3.045 -1.856 1.00 84.50 326 ALA A N 1
ATOM 2622 C CA . ALA A 1 326 ? 19.554 -3.494 -3.223 1.00 84.50 326 ALA A CA 1
ATOM 2623 C C . ALA A 1 326 ? 20.851 -3.874 -3.961 1.00 84.50 326 ALA A C 1
ATOM 2625 O O . ALA A 1 326 ? 20.970 -4.972 -4.510 1.00 84.50 326 ALA A O 1
ATOM 2626 N N . SER A 1 327 ? 21.883 -3.032 -3.854 1.00 83.31 327 SER A N 1
ATOM 2627 C CA . SER A 1 327 ? 23.186 -3.280 -4.473 1.00 83.31 327 SER A CA 1
ATOM 2628 C C . SER A 1 327 ? 23.902 -4.521 -3.936 1.00 83.31 327 SER A C 1
ATOM 2630 O O . SER A 1 327 ? 24.591 -5.209 -4.688 1.00 83.31 327 SER A O 1
ATOM 2632 N N . LYS A 1 328 ? 23.759 -4.844 -2.642 1.00 84.06 328 LYS A N 1
ATOM 2633 C CA . LYS A 1 328 ? 24.342 -6.079 -2.084 1.00 84.06 328 LYS A CA 1
ATOM 2634 C C . LYS A 1 328 ? 23.690 -7.309 -2.699 1.00 84.06 328 LYS A C 1
ATOM 2636 O O . LYS A 1 328 ? 24.386 -8.269 -3.007 1.00 84.06 328 LYS A O 1
ATOM 2641 N N . ARG A 1 329 ? 22.375 -7.262 -2.914 1.00 75.12 329 ARG A N 1
ATOM 2642 C CA . ARG A 1 329 ? 21.611 -8.364 -3.505 1.00 75.12 329 ARG A CA 1
ATOM 2643 C C . ARG A 1 329 ? 21.965 -8.595 -4.973 1.00 75.12 329 ARG A C 1
ATOM 2645 O O . ARG A 1 329 ? 22.062 -9.748 -5.377 1.00 75.12 329 ARG A O 1
ATOM 2652 N N . GLY A 1 330 ? 22.217 -7.529 -5.735 1.00 72.75 330 GLY A N 1
ATOM 2653 C CA . GLY A 1 330 ? 22.681 -7.628 -7.124 1.00 72.75 330 GLY A CA 1
ATOM 2654 C C . GLY A 1 330 ? 24.012 -8.375 -7.259 1.00 72.75 330 GLY A C 1
ATOM 2655 O O . GLY A 1 330 ? 24.151 -9.227 -8.129 1.00 72.75 330 GLY A O 1
ATOM 2656 N N . LYS A 1 331 ? 24.958 -8.151 -6.336 1.00 74.50 331 LYS A N 1
ATOM 2657 C CA . LYS A 1 331 ? 26.271 -8.823 -6.359 1.00 74.50 331 LYS A CA 1
ATOM 2658 C C . LYS A 1 331 ? 26.192 -10.331 -6.123 1.00 74.50 331 LYS A C 1
ATOM 2660 O O . LYS A 1 331 ? 26.916 -11.076 -6.765 1.00 74.50 331 LYS A O 1
ATOM 2665 N N . PHE A 1 332 ? 25.279 -10.796 -5.268 1.00 60.66 332 PHE A N 1
ATOM 2666 C CA . PHE A 1 332 ? 25.047 -12.238 -5.091 1.00 60.66 332 PHE A CA 1
ATOM 2667 C C . PHE A 1 332 ? 24.434 -12.905 -6.328 1.00 60.66 332 PHE A C 1
ATOM 2669 O O . PHE A 1 332 ? 24.469 -14.125 -6.450 1.00 60.66 332 PHE A O 1
ATOM 2676 N N . GLN A 1 333 ? 23.851 -12.124 -7.238 1.00 56.41 333 GLN A N 1
ATOM 2677 C CA . GLN A 1 333 ? 23.223 -12.652 -8.443 1.00 56.41 333 GLN A CA 1
ATOM 2678 C C . GLN A 1 333 ? 24.180 -12.758 -9.633 1.00 56.41 333 GLN A C 1
ATOM 2680 O O . GLN A 1 333 ? 23.884 -13.520 -10.548 1.00 56.41 333 GLN A O 1
ATOM 2685 N N . THR A 1 334 ? 25.295 -12.020 -9.639 1.00 54.16 334 THR A N 1
ATOM 2686 C CA . THR A 1 334 ? 26.236 -11.977 -10.771 1.00 54.16 334 THR A CA 1
ATOM 2687 C C . THR A 1 334 ? 27.438 -12.909 -10.617 1.00 54.16 334 THR A C 1
ATOM 2689 O O . THR A 1 334 ? 28.107 -13.187 -11.605 1.00 54.16 334 THR A O 1
ATOM 2692 N N . THR A 1 335 ? 27.707 -13.449 -9.424 1.00 49.91 335 THR A N 1
ATOM 2693 C CA . THR A 1 335 ? 28.865 -14.331 -9.169 1.00 49.91 335 THR A CA 1
ATOM 2694 C C . THR A 1 335 ? 28.637 -15.805 -9.522 1.00 49.91 335 THR A C 1
ATOM 2696 O O . THR A 1 335 ? 29.419 -16.654 -9.110 1.00 49.91 335 THR A O 1
ATOM 2699 N N . THR A 1 336 ? 27.595 -16.136 -10.286 1.00 45.22 336 THR A N 1
ATOM 2700 C CA . THR A 1 336 ? 27.521 -17.422 -11.003 1.00 45.22 336 THR A CA 1
ATOM 2701 C C . THR A 1 336 ? 27.790 -17.154 -12.483 1.00 45.22 336 THR A C 1
ATOM 2703 O O . THR A 1 336 ? 26.848 -16.879 -13.233 1.00 45.22 336 THR A O 1
ATOM 2706 N N . PRO A 1 337 ? 29.065 -17.161 -12.918 1.00 46.69 337 PRO A N 1
ATOM 2707 C CA . PRO A 1 337 ? 29.361 -17.159 -14.339 1.00 46.69 337 PRO A CA 1
ATOM 2708 C C . PRO A 1 337 ? 28.841 -18.481 -14.935 1.00 46.69 337 PRO A C 1
ATOM 2710 O O . PRO A 1 337 ? 28.794 -19.497 -14.250 1.00 46.69 337 PRO A O 1
ATOM 2713 N N . GLU A 1 338 ? 28.410 -18.443 -16.197 1.00 45.03 338 GLU A N 1
ATOM 2714 C CA . GLU A 1 338 ? 28.073 -19.596 -17.062 1.00 45.03 338 GLU A CA 1
ATOM 2715 C C . GLU A 1 338 ? 26.631 -20.127 -17.158 1.00 45.03 338 GLU A C 1
ATOM 2717 O O . GLU A 1 338 ? 26.406 -21.078 -17.903 1.00 45.03 338 GLU A O 1
ATOM 2722 N N . ASN A 1 339 ? 25.590 -19.517 -16.569 1.00 48.16 339 ASN A N 1
ATOM 2723 C CA . ASN A 1 339 ? 24.231 -20.014 -16.876 1.00 48.16 339 ASN A CA 1
ATOM 2724 C C . ASN A 1 339 ? 23.105 -18.976 -16.996 1.00 48.16 339 ASN A C 1
ATOM 2726 O O . ASN A 1 339 ? 22.011 -19.125 -16.446 1.00 48.16 339 ASN A O 1
ATOM 2730 N N . CYS A 1 340 ? 23.326 -17.945 -17.817 1.00 45.44 340 CYS A N 1
ATOM 2731 C CA . CYS A 1 340 ? 22.272 -17.011 -18.241 1.00 45.44 340 CYS A CA 1
ATOM 2732 C C . CYS A 1 340 ? 21.121 -17.683 -19.025 1.00 45.44 340 CYS A C 1
ATOM 2734 O O . CYS A 1 340 ? 20.018 -17.134 -19.078 1.00 45.44 340 CYS A O 1
ATOM 2736 N N . GLN A 1 341 ? 21.312 -18.893 -19.567 1.00 50.97 341 GLN A N 1
ATOM 2737 C CA . GLN A 1 341 ? 20.223 -19.668 -20.175 1.00 50.97 341 GLN A CA 1
ATOM 2738 C C . GLN A 1 341 ? 19.274 -20.280 -19.128 1.00 50.97 341 GLN A C 1
ATOM 2740 O O . GLN A 1 341 ? 18.069 -20.367 -19.372 1.00 50.97 341 GLN A O 1
ATOM 2745 N N . ASN A 1 342 ? 19.759 -20.618 -17.928 1.00 47.84 342 ASN A N 1
ATOM 2746 C CA . ASN A 1 342 ? 18.919 -21.205 -16.880 1.00 47.84 342 ASN A CA 1
ATOM 2747 C C . ASN A 1 342 ? 18.013 -20.188 -16.163 1.00 47.84 342 ASN A C 1
ATOM 2749 O O . ASN A 1 342 ? 16.929 -20.559 -15.721 1.00 47.84 342 ASN A O 1
ATOM 2753 N N . ARG A 1 343 ? 18.350 -18.890 -16.118 1.00 43.25 343 ARG A N 1
ATOM 2754 C CA . ARG A 1 343 ? 17.441 -17.863 -15.556 1.00 43.25 343 ARG A CA 1
ATOM 2755 C C . ARG A 1 343 ? 16.183 -17.648 -16.394 1.00 43.25 343 ARG A C 1
ATOM 2757 O O . ARG A 1 343 ? 15.093 -17.529 -15.835 1.00 43.25 343 ARG A O 1
ATOM 2764 N N . ARG A 1 344 ? 16.302 -17.677 -17.728 1.00 48.16 344 ARG A N 1
ATOM 2765 C CA . ARG A 1 344 ? 15.120 -17.725 -18.603 1.00 48.16 344 ARG A CA 1
ATOM 2766 C C . ARG A 1 344 ? 14.333 -19.012 -18.363 1.00 48.16 344 ARG A C 1
ATOM 2768 O O . ARG A 1 344 ? 13.112 -18.936 -18.321 1.00 48.16 344 ARG A O 1
ATOM 2775 N N . LYS A 1 345 ? 14.986 -20.154 -18.101 1.00 49.44 345 LYS A N 1
ATOM 2776 C CA . LYS A 1 345 ? 14.316 -21.428 -17.766 1.00 49.44 345 LYS A CA 1
ATOM 2777 C C . LYS A 1 345 ? 13.598 -21.424 -16.408 1.00 49.44 345 LYS A C 1
ATOM 2779 O O . LYS A 1 345 ? 12.527 -22.000 -16.309 1.00 49.44 345 LYS A O 1
ATOM 2784 N N . ILE A 1 346 ? 14.108 -20.743 -15.379 1.00 51.28 346 ILE A N 1
ATOM 2785 C CA . ILE A 1 346 ? 13.431 -20.654 -14.069 1.00 51.28 346 ILE A CA 1
ATOM 2786 C C . ILE A 1 346 ? 12.240 -19.695 -14.132 1.00 51.28 346 ILE A C 1
ATOM 2788 O O . ILE A 1 346 ? 11.155 -20.052 -13.683 1.00 51.28 346 ILE A O 1
ATOM 2792 N N . ASN A 1 347 ? 12.385 -18.521 -14.756 1.00 49.00 347 ASN A N 1
ATOM 2793 C CA . ASN A 1 347 ? 11.246 -17.619 -14.948 1.00 49.00 347 ASN A CA 1
ATOM 2794 C C . ASN A 1 347 ? 10.204 -18.213 -15.905 1.00 49.00 347 ASN A C 1
ATOM 2796 O O . ASN A 1 347 ? 9.011 -18.052 -15.667 1.00 49.00 347 ASN A O 1
ATOM 2800 N N . THR A 1 348 ? 10.618 -18.954 -16.938 1.00 56.06 348 THR A N 1
ATOM 2801 C CA . THR A 1 348 ? 9.674 -19.713 -17.776 1.00 56.06 348 THR A CA 1
ATOM 2802 C C . THR A 1 348 ? 9.087 -20.913 -17.047 1.00 56.06 348 THR A C 1
ATOM 2804 O O . TH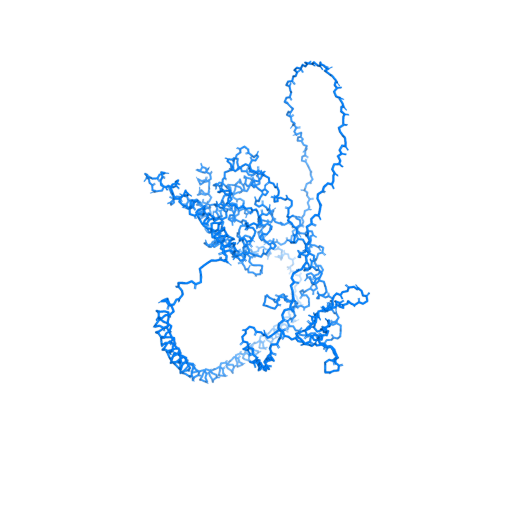R A 1 348 ? 7.919 -21.166 -17.261 1.00 56.06 348 THR A O 1
ATOM 2807 N N . SER A 1 349 ? 9.795 -21.588 -16.139 1.00 58.03 349 SER A N 1
ATOM 2808 C CA . SER A 1 349 ? 9.247 -22.679 -15.317 1.00 58.03 349 SER A CA 1
ATOM 2809 C C . SER A 1 349 ? 8.239 -22.170 -14.283 1.00 58.03 349 SER A C 1
ATOM 2811 O O . SER A 1 349 ? 7.166 -22.745 -14.136 1.00 58.03 349 SER A O 1
ATOM 2813 N N . ILE A 1 350 ? 8.500 -21.031 -13.631 1.00 57.97 350 ILE A N 1
ATOM 2814 C CA . ILE A 1 350 ? 7.527 -20.372 -12.745 1.00 57.97 350 ILE A CA 1
ATOM 2815 C C . ILE A 1 350 ? 6.325 -19.881 -13.561 1.00 57.97 350 ILE A C 1
ATOM 2817 O O . ILE A 1 350 ? 5.182 -20.101 -13.161 1.00 57.97 350 ILE A O 1
ATOM 2821 N N . LYS A 1 351 ? 6.558 -19.277 -14.733 1.00 63.25 351 LYS A N 1
ATOM 2822 C CA . LYS A 1 351 ? 5.493 -18.832 -15.641 1.00 63.25 351 LYS A CA 1
ATOM 2823 C C . LYS A 1 351 ? 4.667 -20.011 -16.170 1.00 63.25 351 LYS A C 1
ATOM 2825 O O . LYS A 1 351 ? 3.447 -19.974 -16.066 1.00 63.25 351 LYS A O 1
ATOM 2830 N N . GLN A 1 352 ? 5.308 -21.093 -16.607 1.00 68.88 352 GLN A N 1
ATOM 2831 C CA . GLN A 1 352 ? 4.675 -22.349 -17.022 1.00 68.88 352 GLN A CA 1
ATOM 2832 C C . GLN A 1 352 ? 3.947 -23.015 -15.857 1.00 68.88 352 GLN A C 1
ATOM 2834 O O . GLN A 1 352 ? 2.861 -23.546 -16.056 1.00 68.88 352 GLN A O 1
ATOM 2839 N N . GLY A 1 353 ? 4.483 -22.965 -14.637 1.00 74.00 353 GLY A N 1
ATOM 2840 C CA . GLY A 1 353 ? 3.846 -23.467 -13.420 1.00 74.00 353 GLY A CA 1
ATOM 2841 C C . GLY A 1 353 ? 2.583 -22.683 -13.057 1.00 74.00 353 GLY A C 1
ATOM 2842 O O . GLY A 1 353 ? 1.561 -23.264 -12.687 1.00 74.00 353 GLY A O 1
ATOM 2843 N N . LEU A 1 354 ? 2.607 -21.359 -13.219 1.00 65.81 354 LEU A N 1
ATOM 2844 C CA . LEU A 1 354 ? 1.441 -20.497 -13.020 1.00 65.81 354 LEU A CA 1
ATOM 2845 C C . LEU A 1 354 ? 0.399 -20.681 -14.133 1.00 65.81 354 LEU A C 1
ATOM 2847 O O . LEU A 1 354 ? -0.793 -20.792 -13.837 1.00 65.81 354 LEU A O 1
ATOM 2851 N N . GLU A 1 355 ? 0.827 -20.780 -15.390 1.00 72.69 355 GLU A N 1
ATOM 2852 C CA . GLU A 1 355 ? -0.039 -21.034 -16.546 1.00 72.69 355 GLU A CA 1
ATOM 2853 C C . GLU A 1 355 ? -0.667 -22.433 -16.490 1.00 72.69 355 GLU A C 1
ATOM 2855 O O . GLU A 1 355 ? -1.881 -22.560 -16.645 1.00 72.69 355 GLU A O 1
ATOM 2860 N N . THR A 1 356 ? 0.090 -23.481 -16.148 1.00 76.06 356 THR A N 1
ATOM 2861 C CA . THR A 1 356 ? -0.460 -24.835 -15.937 1.00 76.06 356 THR A CA 1
ATOM 2862 C C . THR A 1 356 ? -1.404 -24.888 -14.745 1.00 76.06 356 THR A C 1
ATOM 2864 O O . THR A 1 356 ? -2.423 -25.577 -14.811 1.00 76.06 356 THR A O 1
ATOM 2867 N N . ARG A 1 357 ? -1.145 -24.141 -13.664 1.00 71.75 357 ARG A N 1
ATOM 2868 C CA . ARG A 1 357 ? -2.082 -24.045 -12.534 1.00 71.75 357 ARG A CA 1
ATOM 2869 C C . ARG A 1 357 ? -3.382 -23.341 -12.934 1.00 71.75 357 ARG A C 1
ATOM 2871 O O . ARG A 1 357 ? -4.452 -23.791 -12.520 1.00 71.75 357 ARG A O 1
ATOM 2878 N N . ARG A 1 358 ? -3.315 -22.297 -13.772 1.00 74.06 358 ARG A N 1
ATOM 2879 C CA . ARG A 1 358 ? -4.497 -21.643 -14.366 1.00 74.06 358 ARG A CA 1
ATOM 2880 C C . ARG A 1 358 ? -5.249 -22.602 -15.295 1.00 74.06 358 ARG A C 1
ATOM 2882 O O . ARG A 1 358 ? -6.435 -22.822 -15.076 1.00 74.06 358 ARG A O 1
ATOM 2889 N N . ALA A 1 359 ? -4.562 -23.271 -16.221 1.00 77.69 359 ALA A N 1
ATOM 2890 C CA . ALA A 1 359 ? -5.155 -24.247 -17.139 1.00 77.69 359 ALA A CA 1
ATOM 2891 C C . ALA A 1 359 ? -5.811 -25.432 -16.406 1.00 77.69 359 ALA A C 1
ATOM 2893 O O . ALA A 1 359 ? -6.918 -25.842 -16.752 1.00 77.69 359 ALA A O 1
ATOM 2894 N N . ARG A 1 360 ? -5.187 -25.949 -15.335 1.00 79.62 360 ARG A N 1
ATOM 2895 C CA . ARG A 1 360 ? -5.777 -26.990 -14.473 1.00 79.62 360 ARG A CA 1
ATOM 2896 C C . ARG A 1 360 ? -7.039 -26.497 -13.770 1.00 79.62 360 ARG A C 1
ATOM 2898 O O . ARG A 1 360 ? -8.016 -27.237 -13.713 1.00 79.62 360 ARG A O 1
ATOM 2905 N N . LYS A 1 361 ? -7.056 -25.256 -13.273 1.00 78.31 361 LYS A N 1
ATOM 2906 C CA . LYS A 1 361 ? -8.244 -24.669 -12.633 1.00 78.31 361 LYS A CA 1
ATOM 2907 C C . LYS A 1 361 ? -9.399 -24.521 -13.632 1.00 78.31 361 LYS A C 1
ATOM 2909 O O . LYS A 1 361 ? -10.527 -24.884 -13.306 1.00 78.31 361 LYS A O 1
ATOM 2914 N N . THR A 1 362 ? -9.112 -24.099 -14.864 1.00 78.94 362 THR A N 1
ATOM 2915 C CA . THR A 1 362 ? -10.103 -24.019 -15.951 1.00 78.94 362 THR A CA 1
ATOM 2916 C C . THR A 1 362 ? -10.609 -25.405 -16.363 1.00 78.94 362 THR A C 1
ATOM 2918 O O . THR A 1 362 ? -11.816 -25.606 -16.465 1.00 78.94 362 THR A O 1
ATOM 2921 N N . LYS A 1 363 ? -9.717 -26.399 -16.503 1.00 83.88 363 LYS A N 1
ATOM 2922 C CA . LYS A 1 363 ? -10.079 -27.785 -16.851 1.00 83.88 363 LYS A CA 1
ATOM 2923 C C . LYS A 1 363 ? -10.921 -28.461 -15.766 1.00 83.88 363 LYS A C 1
ATOM 2925 O O . LYS A 1 363 ? -11.869 -29.165 -16.089 1.00 83.88 363 LYS A O 1
ATOM 2930 N N . ILE A 1 364 ? -10.630 -28.221 -14.485 1.00 80.81 364 ILE A N 1
ATOM 2931 C CA . ILE A 1 364 ? -11.443 -28.726 -13.364 1.00 80.81 364 ILE A CA 1
ATOM 2932 C C . ILE A 1 364 ? -12.841 -28.094 -13.371 1.00 80.81 364 ILE A C 1
ATOM 2934 O O . ILE A 1 364 ? -13.824 -28.794 -13.137 1.00 80.81 364 ILE A O 1
ATOM 2938 N N . ASN A 1 365 ? -12.954 -26.799 -13.674 1.00 74.75 365 ASN A N 1
ATOM 2939 C CA . ASN A 1 365 ? -14.255 -26.134 -13.780 1.00 74.75 365 ASN A CA 1
ATOM 2940 C C . ASN A 1 365 ? -15.067 -26.637 -14.988 1.00 74.75 365 ASN A C 1
ATOM 2942 O O . ASN A 1 365 ? -16.266 -26.866 -14.848 1.00 74.75 365 ASN A O 1
ATOM 2946 N N . LEU A 1 366 ? -14.416 -26.905 -16.124 1.00 77.75 366 LEU A N 1
ATOM 2947 C CA . LEU A 1 366 ? -15.047 -27.496 -17.310 1.00 77.75 366 LEU A CA 1
ATOM 2948 C C . LEU A 1 366 ? -15.474 -28.960 -17.080 1.00 77.75 366 LEU A C 1
ATOM 2950 O O . LEU A 1 366 ? -16.565 -29.368 -17.472 1.00 77.75 366 LEU A O 1
ATOM 2954 N N . LEU A 1 367 ? -14.662 -29.751 -16.371 1.00 75.56 367 LEU A N 1
ATOM 2955 C CA . LEU A 1 367 ? -15.022 -31.116 -15.958 1.00 75.56 367 LEU A CA 1
ATOM 2956 C C . LEU A 1 367 ? -16.190 -31.135 -14.959 1.00 75.56 367 LEU A C 1
ATOM 2958 O O . LEU A 1 367 ? -16.994 -32.065 -14.952 1.00 75.56 367 LEU A O 1
ATOM 2962 N N . ARG A 1 368 ? -16.318 -30.103 -14.117 1.00 72.06 368 ARG A N 1
ATOM 2963 C CA . ARG A 1 368 ? -17.467 -29.945 -13.213 1.00 72.06 368 ARG A CA 1
ATOM 2964 C C . ARG A 1 368 ? -18.743 -29.506 -13.938 1.00 72.06 368 ARG A C 1
ATOM 2966 O O . ARG A 1 368 ? -19.816 -29.921 -13.508 1.00 72.06 368 ARG A O 1
ATOM 2973 N N . SER A 1 369 ? -18.660 -28.724 -15.020 1.00 62.56 369 SER A N 1
ATOM 2974 C CA . SER A 1 369 ? -19.850 -28.373 -15.819 1.00 62.56 369 SER A CA 1
ATOM 2975 C C . SER A 1 369 ? -20.319 -29.538 -16.699 1.00 62.56 369 SER A C 1
ATOM 2977 O O . SER A 1 369 ? -21.517 -29.802 -16.785 1.00 62.56 369 SER A O 1
ATOM 2979 N N . THR A 1 370 ? -19.389 -30.309 -17.266 1.00 63.75 370 THR A N 1
ATOM 2980 C CA . THR A 1 370 ? -19.706 -31.505 -18.068 1.00 63.75 370 THR A CA 1
ATOM 2981 C C . THR A 1 370 ? -20.269 -32.645 -17.214 1.00 63.75 370 THR A C 1
ATOM 2983 O O . THR A 1 370 ? -21.270 -33.241 -17.596 1.00 63.75 370 THR A O 1
ATOM 2986 N N . ARG A 1 371 ? -19.758 -32.876 -15.992 1.00 56.84 371 ARG A N 1
ATOM 2987 C CA . ARG A 1 371 ? -20.355 -33.856 -15.054 1.00 56.84 371 ARG A CA 1
ATOM 2988 C C . ARG A 1 371 ? -21.734 -33.470 -14.516 1.00 56.84 371 ARG A C 1
ATOM 2990 O O . ARG A 1 371 ? -22.478 -34.350 -14.105 1.00 56.84 371 ARG A O 1
ATOM 2997 N N . ARG A 1 372 ? -22.100 -32.184 -14.527 1.00 54.34 372 ARG A N 1
ATOM 2998 C CA . ARG A 1 372 ? -23.486 -31.760 -14.256 1.00 54.34 372 ARG A CA 1
ATOM 2999 C C . ARG A 1 372 ? -24.428 -32.008 -15.438 1.00 54.34 372 ARG A C 1
ATOM 3001 O O . ARG A 1 372 ? -25.633 -31.944 -15.244 1.00 54.34 372 ARG A O 1
ATOM 3008 N N . SER A 1 373 ? -23.888 -32.313 -16.618 1.00 51.12 373 SER A N 1
ATOM 3009 C CA . SER A 1 373 ? -24.654 -32.509 -17.853 1.00 51.12 373 SER A CA 1
ATOM 3010 C C . SER A 1 373 ? -24.850 -33.988 -18.224 1.00 51.12 373 SER A C 1
ATOM 3012 O O . SER A 1 373 ? -25.668 -34.275 -19.084 1.00 51.12 373 SER A O 1
ATOM 3014 N N . SER A 1 374 ? -24.150 -34.931 -17.574 1.00 48.12 374 SER A N 1
ATOM 3015 C CA . SER A 1 374 ? -24.252 -36.379 -17.856 1.00 48.12 374 SER A CA 1
ATOM 3016 C C . SER A 1 374 ? -24.715 -37.209 -16.647 1.00 48.12 374 SER A C 1
ATOM 3018 O O . SER A 1 374 ? -24.275 -38.340 -16.442 1.00 48.12 374 SER A O 1
ATOM 3020 N N . ALA A 1 375 ? -25.572 -36.645 -15.796 1.00 47.66 375 ALA A N 1
ATOM 3021 C CA . ALA A 1 375 ? -26.167 -37.365 -14.671 1.00 47.66 375 ALA A CA 1
ATOM 3022 C C . ALA A 1 375 ? -27.466 -38.077 -15.092 1.00 47.66 375 ALA A C 1
ATOM 3024 O O . ALA A 1 375 ? -28.518 -37.812 -14.524 1.00 47.66 375 ALA A O 1
ATOM 3025 N N . THR A 1 376 ? -27.396 -38.944 -16.105 1.00 51.62 376 THR A N 1
ATOM 3026 C CA . THR A 1 376 ? -28.461 -39.892 -16.494 1.00 51.62 376 THR A CA 1
ATOM 3027 C C . THR A 1 376 ? -27.870 -41.080 -17.261 1.00 51.62 376 THR A C 1
ATOM 3029 O O . THR A 1 376 ? -28.346 -41.430 -18.322 1.00 51.62 376 THR A O 1
ATOM 3032 N N . GLU A 1 377 ? -26.816 -41.718 -16.751 1.00 52.22 377 GLU A N 1
ATOM 3033 C CA . GLU A 1 377 ? -26.434 -43.079 -17.168 1.00 52.22 377 GLU A CA 1
ATOM 3034 C C . GLU A 1 377 ? -25.391 -43.632 -16.186 1.00 52.22 377 GLU A C 1
ATOM 3036 O O . GLU A 1 377 ? -24.586 -42.874 -15.651 1.00 52.22 377 GLU A O 1
ATOM 3041 N N . HIS A 1 378 ? -25.423 -44.946 -15.943 1.00 42.59 378 HIS A N 1
ATOM 3042 C CA . HIS A 1 378 ? -24.650 -45.741 -14.964 1.00 42.59 378 HIS A CA 1
ATOM 3043 C C . HIS A 1 378 ? -25.321 -46.015 -13.605 1.00 42.59 378 HIS A C 1
ATOM 3045 O O . HIS A 1 378 ? -24.889 -45.542 -12.555 1.00 42.59 378 HIS A O 1
ATOM 3051 N N . VAL A 1 379 ? -26.323 -46.905 -13.620 1.00 51.59 379 VAL A N 1
ATOM 3052 C CA . VAL A 1 379 ? -26.914 -47.536 -12.417 1.00 51.59 379 VAL A CA 1
ATOM 3053 C C . VAL A 1 379 ? -26.379 -48.955 -12.129 1.00 51.59 379 VAL A C 1
ATOM 3055 O O . VAL A 1 379 ? -26.646 -49.487 -11.059 1.00 51.59 379 VAL A O 1
ATOM 3058 N N . LEU A 1 380 ? -25.549 -49.588 -12.968 1.00 51.22 380 LEU A N 1
ATOM 3059 C CA . LEU A 1 380 ? -25.262 -51.033 -12.810 1.00 51.22 380 LEU A CA 1
ATOM 3060 C C . LEU A 1 380 ? -23.821 -51.439 -12.460 1.00 51.22 380 LEU A C 1
ATOM 3062 O O . LEU A 1 380 ? -23.452 -52.591 -12.651 1.00 51.22 380 LEU A O 1
ATOM 3066 N N . GLU A 1 381 ? -23.023 -50.562 -11.839 1.00 48.22 381 GLU A N 1
ATOM 3067 C CA . GLU A 1 381 ? -21.648 -50.921 -11.415 1.00 48.22 381 GLU A CA 1
ATOM 3068 C C . GLU A 1 381 ? -21.321 -50.603 -9.941 1.00 48.22 381 GLU A C 1
ATOM 3070 O O . GLU A 1 381 ? -20.166 -50.578 -9.508 1.00 48.22 381 GLU A O 1
ATOM 3075 N N . GLY A 1 382 ? -22.360 -50.387 -9.125 1.00 46.19 382 GLY A N 1
ATOM 3076 C CA . GLY A 1 382 ? -22.236 -50.008 -7.712 1.00 46.19 382 GLY A CA 1
ATOM 3077 C C . GLY A 1 382 ? -22.037 -51.161 -6.717 1.00 46.19 382 GLY A C 1
ATOM 3078 O O . GLY A 1 382 ? -21.620 -50.921 -5.584 1.00 46.19 382 GLY A O 1
ATOM 3079 N N . ARG A 1 383 ? -22.294 -52.423 -7.091 1.00 46.25 383 ARG A N 1
ATOM 3080 C CA . ARG A 1 383 ? -22.440 -53.508 -6.093 1.00 46.25 383 ARG A CA 1
ATOM 3081 C C . ARG A 1 383 ? -21.127 -54.159 -5.630 1.00 46.25 383 ARG A C 1
ATOM 3083 O O . ARG A 1 383 ? -21.071 -54.669 -4.514 1.00 46.25 383 ARG A O 1
ATOM 3090 N N . HIS A 1 384 ? -20.044 -54.077 -6.411 1.00 49.06 384 HIS A N 1
ATOM 3091 C CA . HIS A 1 384 ? -18.733 -54.633 -6.021 1.00 49.06 384 HIS A CA 1
ATOM 3092 C C . HIS A 1 384 ? -17.787 -53.623 -5.348 1.00 49.06 384 HIS A C 1
ATOM 3094 O O . HIS A 1 384 ? -16.881 -54.030 -4.618 1.00 49.06 384 HIS A O 1
ATOM 3100 N N . LYS A 1 385 ? -18.012 -52.309 -5.511 1.00 52.03 385 LYS A N 1
ATOM 3101 C CA . LYS A 1 385 ? -17.219 -51.267 -4.828 1.00 52.03 385 LYS A CA 1
ATOM 3102 C C . LYS A 1 385 ? -17.653 -51.038 -3.373 1.00 52.03 385 LYS A C 1
ATOM 3104 O O . LYS A 1 385 ? -16.784 -50.794 -2.541 1.00 52.03 385 LYS A O 1
ATOM 3109 N N . ALA A 1 386 ? -18.932 -51.242 -3.042 1.00 50.56 386 ALA A N 1
ATOM 3110 C CA . ALA A 1 386 ? -19.459 -51.071 -1.681 1.00 50.56 386 ALA A CA 1
ATOM 3111 C C . ALA A 1 386 ? -18.825 -52.029 -0.645 1.00 50.56 386 ALA A C 1
ATOM 3113 O O . ALA A 1 386 ? -18.467 -51.624 0.457 1.00 50.56 386 ALA A O 1
ATOM 3114 N N . LYS A 1 387 ? -18.554 -53.291 -1.018 1.00 51.09 387 LYS A N 1
ATOM 3115 C CA . LYS A 1 387 ? -17.935 -54.268 -0.095 1.00 51.09 387 LYS A CA 1
ATOM 3116 C C . LYS A 1 387 ? -16.449 -54.002 0.194 1.00 51.09 387 LYS A C 1
ATOM 3118 O O . LYS A 1 387 ? -15.928 -54.474 1.204 1.00 51.09 387 LYS A O 1
ATOM 3123 N N . ARG A 1 388 ? -15.742 -53.269 -0.678 1.00 52.69 388 ARG A N 1
ATOM 3124 C CA . ARG A 1 388 ? -14.345 -52.854 -0.440 1.00 52.69 388 ARG A CA 1
ATOM 3125 C C . ARG A 1 388 ? -14.267 -51.576 0.394 1.00 52.69 388 ARG A C 1
ATOM 3127 O O . ARG A 1 388 ? -13.349 -51.458 1.202 1.00 52.69 388 ARG A O 1
ATOM 3134 N N . THR A 1 389 ? -15.229 -50.663 0.263 1.00 55.91 389 THR A N 1
ATOM 3135 C CA . THR A 1 389 ? -15.272 -49.435 1.069 1.00 55.91 389 THR A CA 1
ATOM 3136 C C . THR A 1 389 ? -15.625 -49.704 2.531 1.00 55.91 389 THR A C 1
ATOM 3138 O O . THR A 1 389 ? -15.031 -49.068 3.394 1.00 55.91 389 THR A O 1
ATOM 3141 N N . ASP A 1 390 ? -16.447 -50.713 2.838 1.00 57.09 390 ASP A N 1
ATOM 3142 C CA . ASP A 1 390 ? -16.781 -51.061 4.233 1.00 57.09 390 ASP A CA 1
ATOM 3143 C C . ASP A 1 390 ? -15.595 -51.639 5.020 1.00 57.09 390 ASP A C 1
ATOM 3145 O O . ASP A 1 390 ? -15.393 -51.328 6.196 1.00 57.09 390 ASP A O 1
ATOM 3149 N N . LYS A 1 391 ? -14.726 -52.426 4.369 1.00 64.50 391 LYS A N 1
ATOM 3150 C CA . LYS A 1 391 ? -13.493 -52.934 5.003 1.00 64.50 391 LYS A CA 1
ATOM 3151 C C . LYS A 1 391 ? -12.459 -51.831 5.256 1.00 64.50 391 LYS A C 1
ATOM 3153 O O . LYS A 1 391 ? -11.654 -51.944 6.177 1.00 64.50 391 LYS A O 1
ATOM 3158 N N . HIS A 1 392 ? -12.470 -50.768 4.452 1.00 63.62 392 HIS A N 1
ATOM 3159 C CA . HIS A 1 392 ? -11.621 -49.598 4.681 1.00 63.62 392 HIS A CA 1
ATOM 3160 C C . HIS A 1 392 ? -12.225 -48.643 5.717 1.00 63.62 392 HIS A C 1
ATOM 3162 O O . HIS A 1 392 ? -11.484 -48.122 6.547 1.00 63.62 392 HIS A O 1
ATOM 3168 N N . ALA A 1 393 ? -13.549 -48.474 5.733 1.00 68.69 393 ALA A N 1
ATOM 3169 C CA . ALA A 1 393 ? -14.252 -47.649 6.713 1.00 68.69 393 ALA A CA 1
ATOM 3170 C C . ALA A 1 393 ? -14.109 -48.210 8.136 1.00 68.69 393 ALA A C 1
ATOM 3172 O O . ALA A 1 393 ? -13.811 -47.471 9.070 1.00 68.69 393 ALA A O 1
ATOM 3173 N N . THR A 1 394 ? -14.210 -49.532 8.296 1.00 73.81 394 THR A N 1
ATOM 3174 C CA . THR A 1 394 ? -14.004 -50.204 9.593 1.00 73.81 394 THR A CA 1
ATOM 3175 C C . THR A 1 394 ? -12.563 -50.077 10.101 1.00 73.81 394 THR A C 1
ATOM 3177 O O . THR A 1 394 ? -12.352 -49.866 11.295 1.00 73.81 394 THR A O 1
ATOM 3180 N N . LYS A 1 395 ? -11.556 -50.133 9.216 1.00 79.50 395 LYS A N 1
ATOM 3181 C CA . LYS A 1 395 ? -10.149 -49.872 9.582 1.00 79.50 395 LYS A CA 1
ATOM 3182 C C . LYS A 1 395 ? -9.892 -48.409 9.959 1.00 79.50 395 LYS A C 1
ATOM 3184 O O . LYS A 1 395 ? -9.184 -48.161 10.929 1.00 79.50 395 LYS A O 1
ATOM 3189 N N . LEU A 1 396 ? -10.473 -47.456 9.227 1.00 76.62 396 LEU A N 1
ATOM 3190 C CA . LEU A 1 396 ? -10.345 -46.025 9.529 1.00 76.62 396 LEU A CA 1
ATOM 3191 C C . LEU A 1 396 ? -11.013 -45.668 10.860 1.00 76.62 396 LEU A C 1
ATOM 3193 O O . LEU A 1 396 ? -10.409 -44.970 11.665 1.00 76.62 396 LEU A O 1
ATOM 3197 N N . SER A 1 397 ? -12.195 -46.223 11.130 1.00 82.75 397 SER A N 1
ATOM 3198 C CA . SER A 1 397 ? -12.903 -46.029 12.398 1.00 82.75 397 SER A CA 1
ATOM 3199 C C . SER A 1 397 ? -12.109 -46.560 13.600 1.00 82.75 397 SER A C 1
ATOM 3201 O O . SER A 1 397 ? -12.010 -45.873 14.616 1.00 82.75 397 SER A O 1
ATOM 3203 N N . LYS A 1 398 ? -11.459 -47.730 13.479 1.00 84.44 398 LYS A N 1
ATOM 3204 C CA . LYS A 1 398 ? -10.566 -48.251 14.532 1.00 84.44 398 LYS A CA 1
ATOM 3205 C C . LYS A 1 398 ? -9.370 -47.332 14.788 1.00 84.44 398 LYS A C 1
ATOM 3207 O O . LYS A 1 398 ? -9.080 -47.023 15.939 1.00 84.44 398 LYS A O 1
ATOM 3212 N N . HIS A 1 399 ? -8.722 -46.854 13.727 1.00 78.94 399 HIS A N 1
ATOM 3213 C CA . HIS A 1 399 ? -7.582 -45.945 13.848 1.00 78.94 399 HIS A CA 1
ATOM 3214 C C . HIS A 1 399 ? -7.986 -44.584 14.440 1.00 78.94 399 HIS A C 1
ATOM 3216 O O . HIS A 1 399 ? -7.244 -43.986 15.214 1.00 78.94 399 HIS A O 1
ATOM 3222 N N . GLU A 1 400 ? -9.177 -44.085 14.116 1.00 79.12 400 GLU A N 1
ATOM 3223 C CA . GLU A 1 400 ? -9.706 -42.850 14.696 1.00 79.12 400 GLU A CA 1
ATOM 3224 C C . GLU A 1 400 ? -10.010 -43.004 16.189 1.00 79.12 400 GLU A C 1
ATOM 3226 O O . GLU A 1 400 ? -9.653 -42.134 16.981 1.00 79.12 400 GLU A O 1
ATOM 3231 N N . HIS A 1 401 ? -10.551 -44.150 16.602 1.00 84.50 401 HIS A N 1
ATOM 3232 C CA . HIS A 1 401 ? -10.774 -44.445 18.014 1.00 84.50 401 HIS A CA 1
ATOM 3233 C C . HIS A 1 401 ? -9.458 -44.543 18.812 1.00 84.50 401 HIS A C 1
ATOM 3235 O O . HIS A 1 401 ? -9.374 -44.040 19.932 1.00 84.50 401 HIS A O 1
ATOM 3241 N N . GLU A 1 402 ? -8.399 -45.116 18.230 1.00 85.19 402 GLU A N 1
ATOM 3242 C CA . GLU A 1 402 ? -7.057 -45.124 18.836 1.00 85.19 402 GLU A CA 1
ATOM 3243 C C . GLU A 1 402 ? -6.437 -43.723 18.918 1.00 85.19 402 GLU A C 1
ATOM 3245 O O . GLU A 1 402 ? -5.843 -43.377 19.941 1.00 85.19 402 GLU A O 1
ATOM 3250 N N . ARG A 1 403 ? -6.626 -42.873 17.897 1.00 79.69 403 ARG A N 1
ATOM 3251 C CA . ARG A 1 403 ? -6.179 -41.470 17.950 1.00 79.69 403 ARG A CA 1
ATOM 3252 C C . ARG A 1 403 ? -6.902 -40.673 19.030 1.00 79.69 403 ARG A C 1
ATOM 3254 O O . ARG A 1 403 ? -6.257 -39.870 19.697 1.00 79.69 403 ARG A O 1
ATOM 3261 N N . ILE A 1 404 ? -8.201 -40.902 19.224 1.00 82.25 404 ILE A N 1
ATOM 326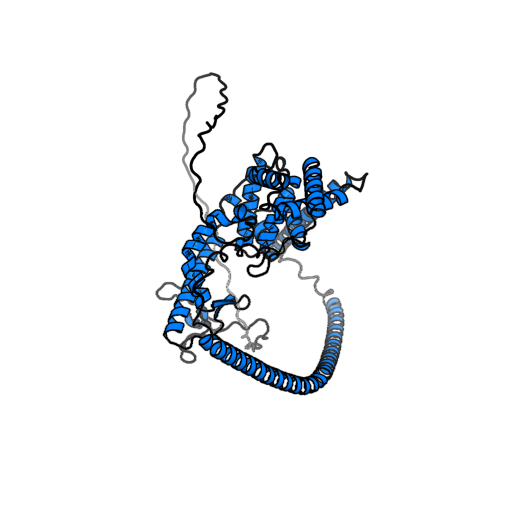2 C CA . ILE A 1 404 ? -8.981 -40.254 20.288 1.00 82.25 404 ILE A CA 1
ATOM 3263 C C . ILE A 1 404 ? -8.469 -40.688 21.669 1.00 82.25 404 ILE A C 1
ATOM 3265 O O . ILE A 1 404 ? -8.271 -39.835 22.531 1.00 82.25 404 ILE A O 1
ATOM 3269 N N . LYS A 1 405 ? -8.161 -41.979 21.868 1.00 85.88 405 LYS A N 1
ATOM 3270 C CA . LYS A 1 405 ? -7.534 -42.461 23.114 1.00 85.88 405 LYS A CA 1
ATOM 3271 C C . LYS A 1 405 ? -6.167 -41.821 23.361 1.00 85.88 405 LYS A C 1
ATOM 3273 O O . LYS A 1 405 ? -5.894 -41.369 24.468 1.00 85.88 405 LYS A O 1
ATOM 3278 N N . HIS A 1 406 ? -5.329 -41.729 22.329 1.00 78.38 406 HIS A N 1
ATOM 3279 C CA . HIS A 1 406 ? -4.025 -41.076 22.446 1.00 78.38 406 HIS A CA 1
ATOM 3280 C C . HIS A 1 406 ? -4.142 -39.584 22.769 1.00 78.38 406 HIS A C 1
ATOM 3282 O O . HIS A 1 406 ? -3.371 -39.079 23.580 1.00 78.38 406 HIS A O 1
ATOM 3288 N N . ALA A 1 407 ? -5.105 -38.887 22.160 1.00 76.81 407 ALA A N 1
ATOM 3289 C CA . ALA A 1 407 ? -5.370 -37.485 22.457 1.00 76.81 407 ALA A CA 1
ATOM 3290 C C . ALA A 1 407 ? -5.798 -37.297 23.919 1.00 76.81 407 ALA A C 1
ATOM 3292 O O . ALA A 1 407 ? -5.255 -36.413 24.573 1.00 76.81 407 ALA A O 1
ATOM 3293 N N . GLY A 1 408 ? -6.669 -38.173 24.438 1.00 83.94 408 GLY A N 1
ATOM 3294 C CA . GLY A 1 408 ? -7.076 -38.197 25.848 1.00 83.94 408 GLY A CA 1
ATOM 3295 C C . GLY A 1 408 ? -5.883 -38.256 26.804 1.00 83.94 408 GLY A C 1
ATOM 3296 O O . GLY A 1 408 ? -5.716 -37.359 27.630 1.00 83.94 408 GLY A O 1
ATOM 3297 N N . ASN A 1 409 ? -4.983 -39.222 26.595 1.00 83.88 409 ASN A N 1
ATOM 3298 C CA . ASN A 1 409 ? -3.779 -39.380 27.418 1.00 83.88 409 ASN A CA 1
ATOM 3299 C C . ASN A 1 409 ? -2.857 -38.145 27.372 1.00 83.88 409 ASN A C 1
ATOM 3301 O O . ASN A 1 409 ? -2.232 -37.794 28.370 1.00 83.88 409 ASN A O 1
ATOM 3305 N N . VAL A 1 410 ? -2.759 -37.466 26.222 1.00 82.50 410 VAL A N 1
ATOM 3306 C CA . VAL A 1 410 ? -1.959 -36.234 26.090 1.00 82.50 410 VAL A CA 1
ATOM 3307 C C . VAL A 1 410 ? -2.594 -35.076 26.862 1.00 82.50 410 VAL A C 1
ATOM 3309 O O . VAL A 1 410 ? -1.873 -34.316 27.508 1.00 82.50 410 VAL A O 1
ATOM 3312 N N . THR A 1 411 ? -3.923 -34.946 26.844 1.00 80.88 411 THR A N 1
ATOM 3313 C CA . THR A 1 411 ? -4.633 -33.962 27.680 1.00 80.88 411 THR A CA 1
ATOM 3314 C C . THR A 1 411 ? -4.442 -34.221 29.171 1.00 80.88 411 THR A C 1
ATOM 3316 O O . THR A 1 411 ? -4.224 -33.266 29.914 1.00 80.88 411 THR A O 1
ATOM 3319 N N . ASP A 1 412 ? -4.448 -35.481 29.607 1.00 85.25 412 ASP A N 1
ATOM 3320 C CA . ASP A 1 412 ? -4.218 -35.824 31.015 1.00 85.25 412 ASP A CA 1
ATOM 3321 C C . ASP A 1 412 ? -2.788 -35.477 31.452 1.00 85.25 412 ASP A C 1
ATOM 3323 O O . ASP A 1 412 ? -2.587 -34.863 32.500 1.00 85.25 412 ASP A O 1
ATOM 3327 N N . HIS A 1 413 ? -1.789 -35.756 30.607 1.00 80.31 413 HIS A N 1
ATOM 3328 C CA . HIS A 1 413 ? -0.411 -35.325 30.858 1.00 80.31 413 HIS A CA 1
ATOM 3329 C C . HIS A 1 413 ? -0.262 -33.800 30.897 1.00 80.31 413 HIS A C 1
ATOM 3331 O O . HIS A 1 413 ? 0.460 -33.280 31.746 1.00 80.31 413 HIS A O 1
ATOM 3337 N N . ALA A 1 414 ? -0.950 -33.073 30.014 1.00 77.38 414 ALA A N 1
ATOM 3338 C CA . ALA A 1 414 ? -0.939 -31.614 30.035 1.00 77.38 414 ALA A CA 1
ATOM 3339 C C . ALA A 1 414 ? -1.558 -31.061 31.328 1.00 77.38 414 ALA A C 1
ATOM 3341 O O . ALA A 1 414 ? -1.038 -30.091 31.875 1.00 77.38 414 ALA A O 1
ATOM 3342 N N . ARG A 1 415 ? -2.613 -31.697 31.855 1.00 84.44 415 ARG A N 1
ATOM 3343 C CA . ARG A 1 415 ? -3.227 -31.297 33.127 1.00 84.44 415 ARG A CA 1
ATOM 3344 C C . ARG A 1 415 ? -2.274 -31.492 34.306 1.00 84.44 415 ARG A C 1
ATOM 3346 O O . ARG A 1 415 ? -2.106 -30.569 35.091 1.00 84.44 415 ARG A O 1
ATOM 3353 N N . ILE A 1 416 ? -1.582 -32.632 34.369 1.00 83.69 416 ILE A N 1
ATOM 3354 C CA . ILE A 1 416 ? -0.572 -32.905 35.408 1.00 83.69 416 ILE A CA 1
ATOM 3355 C C . ILE A 1 416 ? 0.575 -31.882 35.346 1.00 83.69 416 ILE A C 1
ATOM 3357 O O . ILE A 1 416 ? 1.037 -31.407 36.380 1.00 83.69 416 ILE A O 1
ATOM 3361 N N . LEU A 1 417 ? 1.021 -31.501 34.144 1.00 81.38 417 LEU A N 1
ATOM 3362 C CA . LEU A 1 417 ? 2.066 -30.483 33.977 1.00 81.38 417 LEU A CA 1
ATOM 3363 C C . LEU A 1 417 ? 1.606 -29.081 34.402 1.00 81.38 417 LEU A C 1
ATOM 3365 O O . LEU A 1 417 ? 2.413 -28.318 34.927 1.00 81.38 417 LEU A O 1
ATOM 3369 N N . ILE A 1 418 ? 0.330 -28.744 34.196 1.00 78.88 418 ILE A N 1
ATOM 3370 C CA . ILE A 1 418 ? -0.254 -27.483 34.672 1.00 78.88 418 ILE A CA 1
ATOM 3371 C C . ILE A 1 418 ? -0.328 -27.484 36.204 1.00 78.88 418 ILE A C 1
ATOM 3373 O O . ILE A 1 418 ? 0.156 -26.544 36.826 1.00 78.88 418 ILE A O 1
ATOM 3377 N N . GLU A 1 419 ? -0.821 -28.564 36.815 1.00 80.62 419 GLU A N 1
ATOM 3378 C CA . GLU A 1 419 ? -0.889 -28.708 38.279 1.00 80.62 419 GLU A CA 1
ATOM 3379 C C . GLU A 1 419 ? 0.513 -28.616 38.927 1.00 80.62 419 GLU A C 1
ATOM 3381 O O . GLU A 1 419 ? 0.693 -27.954 39.950 1.00 80.62 419 GLU A O 1
ATOM 3386 N N . GLN A 1 420 ? 1.546 -29.193 38.300 1.00 76.81 420 GLN A N 1
ATOM 3387 C CA . GLN A 1 420 ? 2.938 -29.068 38.763 1.00 76.81 420 GLN A CA 1
ATOM 3388 C C . GLN A 1 420 ? 3.518 -27.653 38.601 1.00 76.81 420 GLN A C 1
ATOM 3390 O O . GLN A 1 420 ? 4.398 -27.260 39.369 1.00 76.81 420 GLN A O 1
ATOM 3395 N N . ALA A 1 421 ? 3.048 -26.884 37.616 1.00 67.81 421 ALA A N 1
ATOM 3396 C CA . ALA A 1 421 ? 3.501 -25.517 37.365 1.00 67.81 421 ALA A CA 1
ATOM 3397 C C . ALA A 1 421 ? 2.817 -24.475 38.268 1.00 67.81 421 ALA A C 1
ATOM 3399 O O . ALA A 1 421 ? 3.383 -23.404 38.486 1.00 67.81 421 ALA A O 1
ATOM 3400 N N . GLU A 1 422 ? 1.641 -24.780 38.820 1.00 70.19 422 GLU A N 1
ATOM 3401 C CA . GLU A 1 422 ? 0.906 -23.889 39.728 1.00 70.19 422 GLU A CA 1
ATOM 3402 C C . GLU A 1 422 ? 1.422 -23.952 41.180 1.00 70.19 422 GLU A C 1
ATOM 3404 O O . GLU A 1 422 ? 1.439 -22.929 41.865 1.00 70.19 422 GLU A O 1
ATOM 3409 N N . ALA A 1 423 ? 1.962 -25.091 41.627 1.00 65.50 423 ALA A N 1
ATOM 3410 C CA . ALA A 1 423 ? 2.564 -25.247 42.960 1.00 65.50 423 ALA A CA 1
ATOM 3411 C C . ALA A 1 423 ? 3.670 -24.213 43.321 1.00 65.50 423 ALA A C 1
ATOM 3413 O O . ALA A 1 423 ? 3.682 -23.718 44.451 1.00 65.50 423 ALA A O 1
ATOM 3414 N N . PRO A 1 424 ? 4.596 -23.816 42.423 1.00 59.66 424 PRO A N 1
ATOM 3415 C CA . PRO A 1 424 ? 5.581 -22.773 42.729 1.00 59.66 424 PRO A CA 1
ATOM 3416 C C . PRO A 1 424 ? 5.020 -21.338 42.706 1.00 59.66 424 PRO A C 1
ATOM 3418 O O . PRO A 1 424 ? 5.672 -20.435 43.235 1.00 59.66 424 PRO A O 1
ATOM 3421 N N . VAL A 1 425 ? 3.829 -21.091 42.143 1.00 56.53 425 VAL A N 1
ATOM 3422 C CA . VAL A 1 425 ? 3.235 -19.739 42.063 1.00 56.53 425 VAL A CA 1
ATOM 3423 C C . VAL A 1 425 ? 2.777 -19.246 43.442 1.00 56.53 425 VAL A C 1
ATOM 3425 O O . VAL A 1 425 ? 2.927 -18.062 43.752 1.00 56.53 425 VAL A O 1
ATOM 3428 N N . GLU A 1 426 ? 2.338 -20.144 44.329 1.00 56.00 426 GLU A N 1
ATOM 3429 C CA . GLU A 1 426 ? 1.991 -19.788 45.714 1.00 56.00 426 GLU A CA 1
ATOM 3430 C C . GLU A 1 426 ? 3.211 -19.374 46.556 1.00 56.00 426 GLU A C 1
ATOM 3432 O O . GLU A 1 426 ? 3.099 -18.546 47.465 1.00 56.00 426 GLU A O 1
ATOM 3437 N N . HIS A 1 427 ? 4.405 -19.879 46.229 1.00 54.69 427 HIS A N 1
ATOM 3438 C CA . HIS A 1 427 ? 5.640 -19.466 46.898 1.00 54.69 427 HIS A CA 1
ATOM 3439 C C . HIS A 1 427 ? 6.132 -18.087 46.437 1.00 54.69 427 HIS A C 1
ATOM 3441 O O . HIS A 1 427 ? 6.680 -17.336 47.248 1.00 54.69 427 HIS A O 1
ATOM 3447 N N . VAL A 1 428 ? 5.872 -17.705 45.182 1.00 54.69 428 VAL A N 1
ATOM 3448 C CA . VAL A 1 428 ? 6.250 -16.384 44.648 1.00 54.69 428 VAL A CA 1
ATOM 3449 C C . VAL A 1 428 ? 5.407 -15.260 45.267 1.00 54.69 428 VAL A C 1
ATOM 3451 O O . VAL A 1 428 ? 5.944 -14.186 45.550 1.00 54.69 428 VAL A O 1
ATOM 3454 N N . GLY A 1 429 ? 4.133 -15.526 45.584 1.00 53.09 429 GLY A N 1
ATOM 3455 C CA . GLY A 1 429 ? 3.236 -14.563 46.240 1.00 53.09 429 GLY A CA 1
ATOM 3456 C C . GLY A 1 429 ? 3.708 -14.101 47.628 1.00 53.09 429 GLY A C 1
ATOM 3457 O O . GLY A 1 429 ? 3.512 -12.947 48.012 1.00 53.09 429 GLY A O 1
ATOM 3458 N N . LYS A 1 430 ? 4.399 -14.972 48.378 1.00 55.75 430 LYS A N 1
ATOM 3459 C CA . LYS A 1 430 ? 4.982 -14.614 49.684 1.00 55.75 430 LYS A CA 1
ATOM 3460 C C . LYS A 1 430 ? 6.256 -13.777 49.542 1.00 55.75 430 LYS A C 1
ATOM 3462 O O . LYS A 1 430 ? 6.493 -12.889 50.354 1.00 55.75 430 LYS A O 1
ATOM 3467 N N . THR A 1 431 ? 7.050 -13.986 48.491 1.00 56.28 431 THR A N 1
ATOM 3468 C CA . THR A 1 431 ? 8.220 -13.137 48.204 1.00 56.28 431 THR A CA 1
ATOM 3469 C C . THR A 1 431 ? 7.848 -11.751 47.677 1.00 56.28 431 THR A C 1
ATOM 3471 O O . THR A 1 431 ? 8.530 -10.786 48.017 1.00 56.28 431 THR A O 1
ATOM 3474 N N . THR A 1 432 ? 6.751 -11.609 46.924 1.00 53.12 432 THR A N 1
ATOM 3475 C CA . THR A 1 432 ? 6.287 -10.296 46.436 1.00 53.12 432 THR A CA 1
ATOM 3476 C C . THR A 1 432 ? 5.816 -9.381 47.570 1.00 53.12 432 THR A C 1
ATOM 3478 O O . THR A 1 432 ? 6.170 -8.203 47.587 1.00 53.12 432 THR A O 1
ATOM 3481 N N . MET A 1 433 ? 5.151 -9.938 48.588 1.00 54.66 433 MET A N 1
ATOM 3482 C CA . MET A 1 433 ? 4.777 -9.218 49.817 1.00 54.66 433 MET A CA 1
ATOM 3483 C C . MET A 1 433 ? 5.997 -8.631 50.553 1.00 54.66 433 MET A C 1
ATOM 3485 O O . MET A 1 433 ? 5.964 -7.500 51.034 1.00 54.66 433 MET A O 1
ATOM 3489 N N . HIS A 1 434 ? 7.111 -9.370 50.614 1.00 57.44 434 HIS A N 1
ATOM 3490 C CA . HIS A 1 434 ? 8.338 -8.872 51.245 1.00 57.44 434 HIS A CA 1
ATOM 3491 C C . HIS A 1 434 ? 9.023 -7.769 50.426 1.00 57.44 434 HIS A C 1
ATOM 3493 O O . HIS A 1 434 ? 9.617 -6.859 51.007 1.00 57.44 434 HIS A O 1
ATOM 3499 N N . THR A 1 435 ? 8.919 -7.803 49.094 1.00 59.31 435 THR A N 1
ATOM 3500 C CA . THR A 1 435 ? 9.485 -6.750 48.235 1.00 59.31 435 THR A CA 1
ATOM 3501 C C . THR A 1 435 ? 8.675 -5.455 48.250 1.00 59.31 435 THR A C 1
ATOM 3503 O O . THR A 1 435 ? 9.262 -4.377 48.161 1.00 59.31 435 THR A O 1
ATOM 3506 N N . GLU A 1 436 ? 7.353 -5.532 48.417 1.00 62.22 436 GLU A N 1
ATOM 3507 C CA . GLU A 1 436 ? 6.497 -4.345 48.535 1.00 62.22 436 GLU A CA 1
ATOM 3508 C C . GLU A 1 436 ? 6.738 -3.614 49.862 1.00 62.22 436 GLU A C 1
ATOM 3510 O O . GLU A 1 436 ? 6.984 -2.406 49.850 1.00 62.22 436 GLU A O 1
ATOM 3515 N N . ASN A 1 437 ? 6.847 -4.347 50.977 1.00 68.62 437 ASN A N 1
ATOM 3516 C CA . ASN A 1 437 ? 7.206 -3.762 52.275 1.00 68.62 437 ASN A CA 1
ATOM 3517 C C . ASN A 1 437 ? 8.607 -3.118 52.263 1.00 68.62 437 ASN A C 1
ATOM 3519 O O . ASN A 1 437 ? 8.811 -2.043 52.827 1.00 68.62 437 ASN A O 1
ATOM 3523 N N . ALA A 1 438 ? 9.583 -3.726 51.578 1.00 67.00 438 ALA A N 1
ATOM 3524 C CA . ALA A 1 438 ? 10.909 -3.127 51.408 1.00 67.00 438 ALA A CA 1
ATOM 3525 C C . ALA A 1 438 ? 10.866 -1.846 50.549 1.00 67.00 438 ALA A C 1
ATOM 3527 O O . ALA A 1 438 ? 11.604 -0.892 50.811 1.00 67.00 438 ALA A O 1
ATOM 3528 N N . SER A 1 439 ? 9.981 -1.793 49.547 1.00 70.56 439 SER A N 1
ATOM 3529 C CA . SER A 1 439 ? 9.783 -0.600 48.721 1.00 70.56 439 SER A CA 1
ATOM 3530 C C . SER A 1 439 ? 9.101 0.542 49.477 1.00 70.56 439 SER A C 1
ATOM 3532 O O . SER A 1 439 ? 9.416 1.699 49.197 1.00 70.56 439 SER A O 1
ATOM 3534 N N . GLU A 1 440 ? 8.177 0.262 50.397 1.00 71.12 440 GLU A N 1
ATOM 3535 C CA . GLU A 1 440 ? 7.572 1.297 51.248 1.00 71.12 440 GLU A CA 1
ATOM 3536 C C . GLU A 1 440 ? 8.579 1.867 52.246 1.00 71.12 440 GLU A C 1
ATOM 3538 O O . GLU A 1 440 ? 8.698 3.086 52.371 1.00 71.12 440 GLU A O 1
ATOM 3543 N N . HIS A 1 441 ? 9.402 1.016 52.865 1.00 71.19 441 HIS A N 1
ATOM 3544 C CA . HIS A 1 441 ? 10.486 1.489 53.727 1.00 71.19 441 HIS A CA 1
ATOM 3545 C C . HIS A 1 441 ? 11.493 2.378 52.981 1.00 71.19 441 HIS A C 1
ATOM 3547 O O . HIS A 1 441 ? 11.943 3.386 53.528 1.00 71.19 441 HIS A O 1
ATOM 3553 N N . ALA A 1 442 ? 11.803 2.065 51.719 1.00 67.88 442 ALA A N 1
ATOM 3554 C CA . ALA A 1 442 ? 12.677 2.896 50.893 1.00 67.88 442 ALA A CA 1
ATOM 3555 C C . ALA A 1 442 ? 12.058 4.264 50.548 1.00 67.88 442 ALA A C 1
ATOM 3557 O O . ALA A 1 442 ? 12.779 5.261 50.500 1.00 67.88 442 ALA A O 1
ATOM 3558 N N . LYS A 1 443 ? 10.735 4.341 50.342 1.00 72.31 443 LYS A N 1
ATOM 3559 C CA . LYS A 1 443 ? 10.034 5.616 50.102 1.00 72.31 443 LYS A CA 1
ATOM 3560 C C . LYS A 1 443 ? 10.031 6.500 51.347 1.00 72.31 443 LYS A C 1
ATOM 3562 O O . LYS A 1 443 ? 10.425 7.658 51.250 1.00 72.31 443 LYS A O 1
ATOM 3567 N N . ASN A 1 444 ? 9.717 5.933 52.511 1.00 74.31 444 ASN A N 1
ATOM 3568 C CA . ASN A 1 444 ? 9.705 6.672 53.778 1.00 74.31 444 ASN A CA 1
ATOM 3569 C C . ASN A 1 444 ? 11.102 7.194 54.158 1.00 74.31 444 ASN A C 1
ATOM 3571 O O . ASN A 1 444 ? 11.241 8.305 54.666 1.00 74.31 444 ASN A O 1
ATOM 3575 N N . ALA A 1 445 ? 12.161 6.431 53.861 1.00 70.38 445 ALA A N 1
ATOM 3576 C CA . ALA A 1 445 ? 13.536 6.897 54.046 1.00 70.38 445 ALA A CA 1
ATOM 3577 C C . ALA A 1 445 ? 13.880 8.080 53.121 1.00 70.38 445 ALA A C 1
ATOM 3579 O O . ALA A 1 445 ? 14.567 9.012 53.537 1.00 70.38 445 ALA A O 1
ATOM 3580 N N . ASN A 1 446 ? 13.378 8.073 51.882 1.00 69.44 446 ASN A N 1
ATOM 3581 C CA . ASN A 1 446 ? 13.622 9.145 50.918 1.00 69.44 446 ASN A CA 1
ATOM 3582 C C . ASN A 1 446 ? 12.892 10.444 51.297 1.00 69.44 446 ASN A C 1
ATOM 3584 O O . ASN A 1 446 ? 13.464 11.524 51.174 1.00 69.44 446 ASN A O 1
ATOM 3588 N N . GLU A 1 447 ? 11.669 10.343 51.821 1.00 72.06 447 GLU A N 1
ATOM 3589 C CA . GLU A 1 447 ? 10.915 11.494 52.336 1.00 72.06 447 GLU A CA 1
ATOM 3590 C C . GLU A 1 447 ? 11.621 12.150 53.533 1.00 72.06 447 GLU A C 1
ATOM 3592 O O . GLU A 1 447 ? 11.669 13.377 53.638 1.00 72.06 447 GLU A O 1
ATOM 3597 N N . HIS A 1 448 ? 12.274 11.353 54.385 1.00 66.69 448 HIS A N 1
ATOM 3598 C CA . HIS A 1 448 ? 13.096 11.869 55.481 1.00 66.69 448 HIS A CA 1
ATOM 3599 C C . HIS A 1 448 ? 14.339 12.634 54.992 1.00 66.69 448 HIS A C 1
ATOM 3601 O O . HIS A 1 448 ? 14.713 13.657 55.572 1.00 66.69 448 HIS A O 1
ATOM 3607 N N . VAL A 1 449 ? 14.974 12.170 53.910 1.00 70.38 449 VAL A N 1
ATOM 3608 C CA . VAL A 1 449 ? 16.132 12.846 53.298 1.00 70.38 449 VAL A CA 1
ATOM 3609 C C . VAL A 1 449 ? 15.712 14.152 52.618 1.00 70.38 449 VAL A C 1
ATOM 3611 O O . VAL A 1 449 ? 16.398 15.167 52.758 1.00 70.38 449 VAL A O 1
ATOM 3614 N N . GLU A 1 450 ? 14.571 14.168 51.925 1.00 68.62 450 GLU A N 1
ATOM 3615 C CA . GLU A 1 450 ? 14.033 15.393 51.324 1.00 68.62 450 GLU A CA 1
ATOM 3616 C C . GLU A 1 450 ? 13.614 16.420 52.386 1.00 68.62 450 GLU A C 1
ATOM 3618 O O . GLU A 1 450 ? 13.917 17.607 52.234 1.00 68.62 450 GLU A O 1
ATOM 3623 N N . GLY A 1 451 ? 13.024 15.977 53.501 1.00 72.00 451 GLY A N 1
ATOM 3624 C CA . GLY A 1 451 ? 12.725 16.828 54.656 1.00 72.00 451 GLY A CA 1
ATOM 3625 C C . GLY A 1 451 ? 13.973 17.527 55.207 1.00 72.00 451 GLY A C 1
ATOM 3626 O O . GLY A 1 451 ? 13.986 18.753 55.351 1.00 72.00 451 GLY A O 1
ATOM 3627 N N . ASN A 1 452 ? 15.068 16.788 55.400 1.00 67.56 452 ASN A N 1
ATOM 3628 C CA . ASN A 1 452 ? 16.329 17.350 55.898 1.00 67.56 452 ASN A CA 1
ATOM 3629 C C . ASN A 1 452 ? 16.954 18.367 54.923 1.00 67.56 452 ASN A C 1
ATOM 3631 O O . ASN A 1 452 ? 17.396 19.435 55.347 1.00 67.56 452 ASN A O 1
ATOM 3635 N N . LEU A 1 453 ? 16.893 18.110 53.610 1.00 67.88 453 LEU A N 1
ATOM 3636 C CA . LEU A 1 453 ? 17.367 19.045 52.577 1.00 67.88 453 LEU A CA 1
ATOM 3637 C C . LEU A 1 453 ? 16.541 20.340 52.507 1.00 67.88 453 LEU A C 1
ATOM 3639 O O . LEU A 1 453 ? 17.050 21.387 52.095 1.00 67.88 453 LEU A O 1
ATOM 3643 N N . THR A 1 454 ? 15.254 20.291 52.863 1.00 65.94 454 THR A N 1
ATOM 3644 C CA . THR A 1 454 ? 14.422 21.503 52.932 1.00 65.94 454 THR A CA 1
ATOM 3645 C C . THR A 1 454 ? 14.724 22.340 54.168 1.00 65.94 454 THR A C 1
ATOM 3647 O O . THR A 1 454 ? 14.740 23.567 54.066 1.00 65.94 454 THR A O 1
ATOM 3650 N N . HIS A 1 455 ? 15.049 21.703 55.294 1.00 65.19 455 HIS A N 1
ATOM 3651 C CA . HIS A 1 455 ? 15.406 22.394 56.530 1.00 65.19 455 HIS A CA 1
ATOM 3652 C C . HIS A 1 455 ? 16.761 23.115 56.412 1.00 65.19 455 HIS A C 1
ATOM 3654 O O . HIS A 1 455 ? 16.889 24.275 56.809 1.00 65.19 455 HIS A O 1
ATOM 3660 N N . GLU A 1 456 ? 17.739 22.481 55.761 1.00 70.56 456 GLU A N 1
ATOM 3661 C CA . GLU A 1 456 ? 19.068 23.053 55.504 1.00 70.56 456 GLU A CA 1
ATOM 3662 C C . GLU A 1 456 ? 18.997 24.272 54.559 1.00 70.56 456 GLU A C 1
ATOM 3664 O O . GLU A 1 456 ? 19.576 25.324 54.829 1.00 70.56 456 GLU A O 1
ATOM 3669 N N . LYS A 1 457 ? 18.157 24.208 53.513 1.00 71.19 457 LYS A N 1
ATOM 3670 C CA . LYS A 1 457 ? 17.903 25.347 52.605 1.00 71.19 457 LYS A CA 1
ATOM 3671 C C . LYS A 1 457 ? 17.171 26.518 53.263 1.00 71.19 457 LYS A C 1
ATOM 3673 O O . LYS A 1 457 ? 17.258 27.643 52.767 1.00 71.19 457 LYS A O 1
ATOM 3678 N N . ILE A 1 458 ? 16.395 26.273 54.318 1.00 72.06 458 ILE A N 1
ATOM 3679 C CA . ILE A 1 458 ? 15.724 27.336 55.077 1.00 72.06 458 ILE A CA 1
ATOM 3680 C C . ILE A 1 458 ? 16.722 28.004 56.032 1.00 72.06 458 ILE A C 1
ATOM 3682 O O . ILE A 1 458 ? 16.716 29.230 56.127 1.00 72.06 458 ILE A O 1
ATOM 3686 N N . GLN A 1 459 ? 17.631 27.241 56.648 1.00 68.94 459 GLN A N 1
ATOM 3687 C CA . GLN A 1 459 ? 18.721 27.795 57.458 1.00 68.94 459 GLN A CA 1
ATOM 3688 C C . GLN A 1 459 ? 19.709 28.630 56.627 1.00 68.94 459 GLN A C 1
ATOM 3690 O O . GLN A 1 459 ? 20.039 29.742 57.036 1.00 68.94 459 GLN A O 1
ATOM 3695 N N . GLU A 1 460 ? 20.094 28.184 55.424 1.00 69.25 460 GLU A N 1
ATOM 3696 C CA . GLU A 1 460 ? 20.929 28.993 54.515 1.00 69.25 460 GLU A CA 1
ATOM 3697 C C . GLU A 1 460 ? 20.251 30.314 54.121 1.00 69.25 460 GLU A C 1
ATOM 3699 O O . GLU A 1 460 ? 20.891 31.363 54.094 1.00 69.25 460 GLU A O 1
ATOM 3704 N N . LYS A 1 461 ? 18.935 30.300 53.866 1.00 67.19 461 LYS A N 1
ATOM 3705 C CA . LYS A 1 461 ? 18.179 31.513 53.506 1.00 67.19 461 LYS A CA 1
ATOM 3706 C C . LYS A 1 461 ? 17.998 32.497 54.660 1.00 67.19 461 LYS A C 1
ATOM 3708 O O . LYS A 1 461 ? 17.785 33.680 54.396 1.00 67.19 461 LYS A O 1
ATOM 3713 N N . LEU A 1 462 ? 18.041 32.027 55.905 1.00 64.56 462 LEU A N 1
ATOM 3714 C CA . LEU A 1 462 ? 18.012 32.893 57.083 1.00 64.56 462 LEU A CA 1
ATOM 3715 C C . LEU A 1 462 ? 19.392 33.512 57.335 1.00 64.56 462 LEU A C 1
ATOM 3717 O O . LEU A 1 462 ? 19.462 34.712 57.565 1.00 64.56 462 LEU A O 1
ATOM 3721 N N . ALA A 1 463 ? 20.479 32.759 57.138 1.00 60.72 463 ALA A N 1
ATOM 3722 C CA . ALA A 1 463 ? 21.843 33.290 57.221 1.00 60.72 463 ALA A CA 1
ATOM 3723 C C . ALA A 1 463 ? 22.164 34.329 56.123 1.00 60.72 463 ALA A C 1
ATOM 3725 O O . ALA A 1 463 ? 22.951 35.245 56.341 1.00 60.72 463 ALA A O 1
ATOM 3726 N N . GLN A 1 464 ? 21.530 34.228 54.948 1.00 56.56 464 GLN A N 1
ATOM 3727 C CA . GLN A 1 464 ? 21.734 35.171 53.839 1.00 56.56 464 GLN A CA 1
ATOM 3728 C C . GLN A 1 464 ? 20.958 36.490 53.974 1.00 56.56 464 GLN A C 1
ATOM 3730 O O . GLN A 1 464 ? 21.271 37.451 53.276 1.00 56.56 464 GLN A O 1
ATOM 3735 N N . LYS A 1 46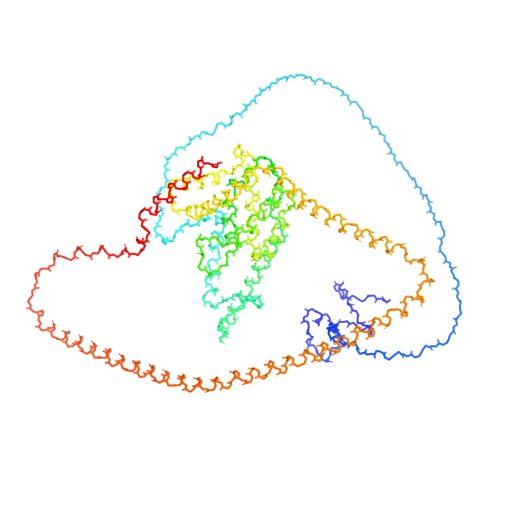5 ? 19.964 36.566 54.870 1.00 54.31 465 LYS A N 1
ATOM 3736 C CA . LYS A 1 465 ? 19.212 37.808 55.116 1.00 54.31 465 LYS A CA 1
ATOM 3737 C C . LYS A 1 465 ? 19.946 38.802 56.018 1.00 54.31 465 LYS A C 1
ATOM 3739 O O . LYS A 1 465 ? 19.640 39.987 55.938 1.00 54.31 465 LYS A O 1
ATOM 3744 N N . ASP A 1 466 ? 20.942 38.350 56.775 1.00 51.41 466 ASP A N 1
ATOM 3745 C CA . ASP A 1 466 ? 21.734 39.215 57.658 1.00 51.41 466 ASP A CA 1
ATOM 3746 C C . ASP A 1 466 ? 22.984 39.799 56.966 1.00 51.41 466 ASP A C 1
ATOM 3748 O O . ASP A 1 466 ? 23.640 40.684 57.512 1.00 51.41 466 ASP A O 1
ATOM 3752 N N . SER A 1 467 ? 23.303 39.366 55.737 1.00 52.50 467 SER A N 1
ATOM 3753 C CA . SER A 1 467 ? 24.478 39.831 54.979 1.00 52.50 467 SER A CA 1
ATOM 3754 C C . SER A 1 467 ? 24.186 40.828 53.847 1.00 52.50 467 SER A C 1
ATOM 3756 O O . SER A 1 467 ? 25.119 41.409 53.296 1.00 52.50 467 SER A O 1
ATOM 3758 N N . ASP A 1 468 ? 22.920 41.092 53.509 1.00 45.72 468 ASP A N 1
ATOM 3759 C CA . ASP A 1 468 ? 22.539 41.964 52.378 1.00 45.72 468 ASP A CA 1
ATOM 3760 C C . ASP A 1 468 ? 22.391 43.448 52.772 1.00 45.72 468 ASP A C 1
ATOM 3762 O O . ASP A 1 468 ? 21.543 44.189 52.271 1.00 45.72 468 ASP A O 1
ATOM 3766 N N . GLY A 1 469 ? 23.280 43.893 53.659 1.00 50.56 469 GLY A N 1
ATOM 3767 C CA . GLY A 1 469 ? 23.457 45.282 54.066 1.00 50.56 469 GLY A CA 1
ATOM 3768 C C . GLY A 1 469 ? 24.750 45.921 53.563 1.00 50.56 469 GLY A C 1
ATOM 3769 O O . GLY A 1 469 ? 25.161 46.895 54.165 1.00 50.56 469 GLY A O 1
ATOM 3770 N N . LEU A 1 470 ? 25.433 45.394 52.534 1.00 51.94 470 LEU A N 1
ATOM 3771 C CA . LEU A 1 470 ? 26.597 46.047 51.896 1.00 51.94 470 LEU A CA 1
ATOM 3772 C C . LEU A 1 470 ? 27.080 45.262 50.662 1.00 51.94 470 LEU A C 1
ATOM 3774 O O . LEU A 1 470 ? 27.936 44.395 50.774 1.00 51.94 470 LEU A O 1
ATOM 3778 N N . ASN A 1 471 ? 26.567 45.572 49.468 1.00 41.72 471 ASN A N 1
ATOM 3779 C CA . ASN A 1 471 ? 27.398 45.805 48.273 1.00 41.72 471 ASN A CA 1
ATOM 3780 C C . ASN A 1 471 ? 26.543 45.970 47.019 1.00 41.72 471 ASN A C 1
ATOM 3782 O O . ASN A 1 471 ? 26.031 45.020 46.429 1.00 41.72 471 ASN A O 1
ATOM 3786 N N . ARG A 1 472 ? 26.458 47.215 46.562 1.00 48.91 472 ARG A N 1
ATOM 3787 C CA . ARG A 1 472 ? 25.863 47.601 45.289 1.00 48.91 472 ARG A CA 1
ATOM 3788 C C . ARG A 1 472 ? 26.979 47.785 44.263 1.00 48.91 472 ARG A C 1
ATOM 3790 O O . ARG A 1 472 ? 27.173 48.878 43.762 1.00 48.91 472 ARG A O 1
ATOM 3797 N N . GLN A 1 473 ? 27.724 46.730 43.954 1.00 47.28 473 GLN A N 1
ATOM 3798 C CA . GLN A 1 473 ? 28.701 46.738 42.864 1.00 47.28 473 GLN A CA 1
ATOM 3799 C C . GLN A 1 473 ? 28.791 45.317 42.294 1.00 47.28 473 GLN A C 1
ATOM 3801 O O . GLN A 1 473 ? 28.692 44.351 43.037 1.00 47.28 473 GLN A O 1
ATOM 3806 N N . VAL A 1 474 ? 29.007 45.185 40.984 1.00 45.16 474 VAL A N 1
ATOM 3807 C CA . VAL A 1 474 ? 29.094 43.921 40.215 1.00 45.16 474 VAL A CA 1
ATOM 3808 C C . VAL A 1 474 ? 27.757 43.406 39.651 1.00 45.16 474 VAL A C 1
ATOM 3810 O O . VAL A 1 474 ? 27.329 42.271 39.857 1.00 45.16 474 VAL A O 1
ATOM 3813 N N . LEU A 1 475 ? 27.139 44.228 38.799 1.00 45.41 475 LEU A N 1
ATOM 3814 C CA . LEU A 1 475 ? 26.171 43.775 37.797 1.00 45.41 475 LEU A CA 1
ATOM 3815 C C . LEU A 1 475 ? 26.721 44.011 36.377 1.00 45.41 475 LEU A C 1
ATOM 3817 O O . LEU A 1 475 ? 26.148 44.786 35.623 1.00 45.41 475 LEU A O 1
ATOM 3821 N N . CYS A 1 476 ? 27.830 43.350 36.007 1.00 44.91 476 CYS A N 1
ATOM 3822 C CA . CYS A 1 476 ? 28.340 43.372 34.620 1.00 44.91 476 CYS A CA 1
ATOM 3823 C C . CYS A 1 476 ? 28.757 42.015 34.005 1.00 44.91 476 CYS A C 1
ATOM 3825 O O . CYS A 1 476 ? 29.016 41.985 32.808 1.00 44.91 476 CYS A O 1
ATOM 3827 N N . ASP A 1 477 ? 28.722 40.870 34.706 1.00 38.94 477 ASP A N 1
ATOM 3828 C CA . ASP A 1 477 ? 29.310 39.618 34.157 1.00 38.94 477 ASP A CA 1
ATOM 3829 C C . ASP A 1 477 ? 28.353 38.447 33.842 1.00 38.94 477 ASP A C 1
ATOM 3831 O O . ASP A 1 477 ? 28.782 37.338 33.508 1.00 38.94 477 ASP A O 1
ATOM 3835 N N . ARG A 1 478 ? 27.028 38.647 33.848 1.00 40.03 478 ARG A N 1
ATOM 3836 C CA . ARG A 1 478 ? 26.055 37.540 33.666 1.00 40.03 478 ARG A CA 1
ATOM 3837 C C . ARG A 1 478 ? 25.452 37.350 32.267 1.00 40.03 478 ARG A C 1
ATOM 3839 O O . ARG A 1 478 ? 24.440 36.664 32.140 1.00 40.03 478 ARG A O 1
ATOM 3846 N N . VAL A 1 479 ? 26.091 37.829 31.194 1.00 44.75 479 VAL A N 1
ATOM 3847 C CA . VAL A 1 479 ? 25.612 37.591 29.805 1.00 44.75 479 VAL A CA 1
ATOM 3848 C C . VAL A 1 479 ? 26.370 36.471 29.055 1.00 44.75 479 VAL A C 1
ATOM 3850 O O . VAL A 1 479 ? 25.967 36.065 27.968 1.00 44.75 479 VAL A O 1
ATOM 3853 N N . ARG A 1 480 ? 27.401 35.830 29.630 1.00 43.53 480 ARG A N 1
ATOM 3854 C CA . ARG A 1 480 ? 28.278 34.903 28.866 1.00 43.53 480 ARG A CA 1
ATOM 3855 C C . ARG A 1 480 ? 28.144 33.385 29.091 1.00 43.53 480 ARG A C 1
ATOM 3857 O O . ARG A 1 480 ? 29.050 32.646 28.714 1.00 43.53 480 ARG A O 1
ATOM 3864 N N . LYS A 1 481 ? 27.029 32.853 29.622 1.00 40.88 481 LYS A N 1
ATOM 3865 C CA . LYS A 1 481 ? 26.869 31.385 29.840 1.00 40.88 481 LYS A CA 1
ATOM 3866 C C . LYS A 1 481 ? 25.498 30.779 29.473 1.00 40.88 481 LYS A C 1
ATOM 3868 O O . LYS A 1 481 ? 24.958 29.962 30.210 1.00 40.88 481 LYS A O 1
ATOM 3873 N N . LYS A 1 482 ? 24.958 31.067 28.282 1.00 40.97 482 LYS A N 1
ATOM 3874 C CA . LYS A 1 482 ? 23.843 30.281 27.694 1.00 40.97 482 LYS A CA 1
ATOM 3875 C C . LYS A 1 482 ? 24.111 29.836 26.250 1.00 40.97 482 LYS A C 1
ATOM 3877 O O . LYS A 1 482 ? 23.362 30.144 25.336 1.00 40.97 482 LYS A O 1
ATOM 3882 N N . ARG A 1 483 ? 25.170 29.050 26.034 1.00 44.84 483 ARG A N 1
ATOM 3883 C CA . ARG A 1 483 ? 25.337 28.205 24.831 1.00 44.84 483 ARG A CA 1
ATOM 3884 C C . ARG A 1 483 ? 26.129 26.951 25.190 1.00 44.84 483 ARG A C 1
ATOM 3886 O O . ARG A 1 483 ? 27.339 26.940 25.019 1.00 44.84 483 ARG A O 1
ATOM 3893 N N . LYS A 1 484 ? 25.472 25.910 25.721 1.00 41.28 484 LYS A N 1
ATOM 3894 C CA . LYS A 1 484 ? 26.063 24.560 25.878 1.00 41.28 484 LYS A CA 1
ATOM 3895 C C . LYS A 1 484 ? 25.027 23.488 26.270 1.00 41.28 484 LYS A C 1
ATOM 3897 O O . LYS A 1 484 ? 25.219 22.768 27.236 1.00 41.28 484 LYS A O 1
ATOM 3902 N N . ARG A 1 485 ? 23.934 23.325 25.516 1.00 41.47 485 ARG A N 1
ATOM 3903 C CA . ARG A 1 485 ? 23.116 22.090 25.564 1.00 41.47 485 ARG A CA 1
ATOM 3904 C C . ARG A 1 485 ? 22.599 21.732 24.170 1.00 41.47 485 ARG A C 1
ATOM 3906 O O . ARG A 1 485 ? 21.500 22.088 23.782 1.00 41.47 485 ARG A O 1
ATOM 3913 N N . SER A 1 486 ? 23.462 21.076 23.398 1.00 38.00 486 SER A N 1
ATOM 3914 C CA . SER A 1 486 ? 23.129 20.362 22.157 1.00 38.00 486 SER A CA 1
ATOM 3915 C C . SER A 1 486 ? 24.281 19.395 21.854 1.00 38.00 486 SER A C 1
ATOM 3917 O O . SER A 1 486 ? 25.114 19.623 20.975 1.00 38.00 486 SER A O 1
ATOM 3919 N N . ARG A 1 487 ? 24.396 18.342 22.667 1.00 44.72 487 ARG A N 1
ATOM 3920 C CA . ARG A 1 487 ? 25.309 17.211 22.444 1.00 44.72 487 ARG A CA 1
ATOM 3921 C C . ARG A 1 487 ? 24.619 15.911 22.850 1.00 44.72 487 ARG A C 1
ATOM 3923 O O . ARG A 1 487 ? 25.011 15.260 23.802 1.00 44.72 487 ARG A O 1
ATOM 3930 N N . GLN A 1 488 ? 23.594 15.543 22.102 1.00 44.59 488 GLN A N 1
ATOM 3931 C CA . GLN A 1 488 ? 23.187 14.151 21.928 1.00 44.59 488 GLN A CA 1
ATOM 3932 C C . GLN A 1 488 ? 23.028 13.983 20.407 1.00 44.59 488 GLN A C 1
ATOM 3934 O O . GLN A 1 488 ? 22.559 14.913 19.762 1.00 44.59 488 GLN A O 1
ATOM 3939 N N . PHE A 1 489 ? 23.526 12.886 19.825 1.00 42.16 489 PHE A N 1
ATOM 3940 C CA . PHE A 1 489 ? 23.740 12.625 18.376 1.00 42.16 489 PHE A CA 1
ATOM 3941 C C . PHE A 1 489 ? 25.111 12.984 17.758 1.00 42.16 489 PHE A C 1
ATOM 3943 O O . PHE A 1 489 ? 25.194 13.360 16.588 1.00 42.16 489 PHE A O 1
ATOM 3950 N N . LYS A 1 490 ? 26.221 12.791 18.489 1.00 45.19 490 LYS A N 1
ATOM 3951 C CA . LYS A 1 490 ? 27.582 12.776 17.899 1.00 45.19 490 LYS A CA 1
ATOM 3952 C C . LYS A 1 490 ? 28.195 11.384 17.671 1.00 45.19 490 LYS A C 1
ATOM 3954 O O . LYS A 1 490 ? 29.304 11.317 17.158 1.00 45.19 490 LYS A O 1
ATOM 3959 N N . ASN A 1 491 ? 27.482 10.288 17.922 1.00 44.66 491 ASN A N 1
ATOM 3960 C CA . ASN A 1 491 ? 28.093 8.948 17.922 1.00 44.66 491 ASN A CA 1
ATOM 3961 C C . ASN A 1 491 ? 27.979 8.182 16.591 1.00 44.66 491 ASN A C 1
ATOM 3963 O O . ASN A 1 491 ? 27.827 6.970 16.596 1.00 44.66 491 ASN A O 1
ATOM 3967 N N . VAL A 1 492 ? 28.079 8.867 15.446 1.00 48.81 492 VAL A N 1
ATOM 3968 C CA . VAL A 1 492 ? 28.417 8.188 14.180 1.00 48.81 492 VAL A CA 1
ATOM 3969 C C . VAL A 1 492 ? 29.773 8.723 13.723 1.00 48.81 492 VAL A C 1
ATOM 3971 O O . VAL A 1 492 ? 29.841 9.908 13.347 1.00 48.81 492 VAL A O 1
ATOM 3974 N N . PRO A 1 493 ? 30.848 7.911 13.775 1.00 70.19 493 PRO A N 1
ATOM 3975 C CA . PRO A 1 493 ? 32.190 8.331 13.398 1.00 70.19 493 PRO A CA 1
ATOM 3976 C C . PRO A 1 493 ? 32.201 8.945 11.995 1.00 70.19 493 PRO A C 1
ATOM 3978 O O . PRO A 1 493 ? 31.569 8.441 11.065 1.00 70.19 493 PRO A O 1
ATOM 3981 N N . PHE A 1 494 ? 32.924 10.051 11.820 1.00 57.25 494 PHE A N 1
ATOM 3982 C CA . PHE A 1 494 ? 33.049 10.744 10.529 1.00 57.25 494 PHE A CA 1
ATOM 3983 C C . PHE A 1 494 ? 33.539 9.804 9.408 1.00 57.25 494 PHE A C 1
ATOM 3985 O O . PHE A 1 494 ? 33.071 9.889 8.271 1.00 57.25 494 PHE A O 1
ATOM 3992 N N . ASN A 1 495 ? 34.387 8.831 9.757 1.00 59.62 495 ASN A N 1
ATOM 3993 C CA . ASN A 1 495 ? 34.881 7.808 8.837 1.00 59.62 495 ASN A CA 1
ATOM 3994 C C . ASN A 1 495 ? 33.785 6.864 8.316 1.00 59.62 495 ASN A C 1
ATOM 3996 O O . ASN A 1 495 ? 33.854 6.456 7.157 1.00 59.62 495 ASN A O 1
ATOM 4000 N N . GLU A 1 496 ? 32.749 6.555 9.101 1.00 62.84 496 GLU A N 1
ATOM 4001 C CA . GLU A 1 496 ? 31.626 5.739 8.617 1.00 62.84 496 GLU A CA 1
ATOM 4002 C C . GLU A 1 496 ? 30.739 6.515 7.642 1.00 62.84 496 GLU A C 1
ATOM 4004 O O . GLU A 1 496 ? 30.343 5.979 6.608 1.00 62.84 496 GLU A O 1
ATOM 4009 N N . ARG A 1 497 ? 30.512 7.811 7.900 1.00 62.66 497 ARG A N 1
ATOM 4010 C CA . ARG A 1 497 ? 29.774 8.690 6.978 1.00 62.66 497 ARG A CA 1
ATOM 4011 C C . ARG A 1 497 ? 30.492 8.853 5.640 1.00 62.66 497 ARG A C 1
ATOM 4013 O O . ARG A 1 497 ? 29.847 8.788 4.595 1.00 62.66 497 ARG A O 1
ATOM 4020 N N . LYS A 1 498 ? 31.820 9.010 5.658 1.00 65.75 498 LYS A N 1
ATOM 4021 C CA . LYS A 1 498 ? 32.631 9.099 4.435 1.00 65.75 498 LYS A CA 1
ATOM 4022 C C . LYS A 1 498 ? 32.601 7.778 3.658 1.00 65.75 498 LYS A C 1
ATOM 4024 O O . LYS A 1 498 ? 32.293 7.798 2.473 1.00 65.75 498 LYS A O 1
ATOM 4029 N N . LYS A 1 499 ? 32.783 6.630 4.330 1.00 66.00 499 LYS A N 1
ATOM 4030 C CA . LYS A 1 499 ? 32.689 5.293 3.706 1.00 66.00 499 LYS A CA 1
ATOM 4031 C C . LYS A 1 499 ? 31.307 5.011 3.104 1.00 66.00 499 LYS A C 1
ATOM 4033 O O . LYS A 1 499 ? 31.228 4.401 2.042 1.00 66.00 499 LYS A O 1
ATOM 4038 N N . MET A 1 500 ? 30.229 5.455 3.752 1.00 60.91 500 MET A N 1
ATOM 4039 C CA . MET A 1 500 ? 28.864 5.285 3.244 1.00 60.91 500 MET A CA 1
ATOM 4040 C C . MET A 1 500 ? 28.604 6.164 2.013 1.00 60.91 500 MET A C 1
ATOM 4042 O O . MET A 1 500 ? 28.057 5.670 1.031 1.00 60.91 500 MET A O 1
ATOM 4046 N N . LYS A 1 501 ? 29.091 7.416 2.007 1.00 62.53 501 LYS A N 1
ATOM 4047 C CA . LYS A 1 501 ? 29.005 8.312 0.842 1.00 62.53 501 LYS A CA 1
ATOM 4048 C C . LYS A 1 501 ? 29.778 7.760 -0.361 1.00 62.53 501 LYS A C 1
ATOM 4050 O O . LYS A 1 501 ? 29.217 7.679 -1.447 1.00 62.53 501 LYS A O 1
ATOM 4055 N N . THR A 1 502 ? 31.022 7.311 -0.170 1.00 67.50 502 THR A N 1
ATOM 4056 C CA . THR A 1 502 ? 31.834 6.751 -1.266 1.00 67.50 502 THR A CA 1
ATOM 4057 C C . THR A 1 502 ? 31.224 5.465 -1.829 1.00 67.50 502 THR A C 1
ATOM 4059 O O . THR A 1 502 ? 31.195 5.289 -3.043 1.00 67.50 502 THR A O 1
ATOM 4062 N N . ARG A 1 503 ? 30.665 4.597 -0.971 1.00 60.44 503 ARG A N 1
ATOM 4063 C CA . ARG A 1 503 ? 29.979 3.373 -1.414 1.00 60.44 503 ARG A CA 1
ATOM 4064 C C . ARG A 1 503 ? 28.690 3.669 -2.178 1.00 60.44 503 ARG A C 1
ATOM 4066 O O . ARG A 1 503 ? 28.473 3.035 -3.197 1.00 60.44 503 ARG A O 1
ATOM 4073 N N . CYS A 1 504 ? 27.860 4.616 -1.737 1.00 55.00 504 CYS A N 1
ATOM 4074 C CA . CYS A 1 504 ? 26.647 4.973 -2.482 1.00 55.00 504 CYS A CA 1
ATOM 4075 C C . CYS A 1 504 ? 26.969 5.581 -3.854 1.00 55.00 504 CYS A C 1
ATOM 4077 O O . CYS A 1 504 ? 26.337 5.201 -4.830 1.00 55.00 504 CYS A O 1
ATOM 4079 N N . VAL A 1 505 ? 27.977 6.457 -3.951 1.00 64.31 505 VAL A N 1
ATOM 4080 C CA . VAL A 1 505 ? 28.376 7.070 -5.232 1.00 64.31 505 VAL A CA 1
ATOM 4081 C C . VAL A 1 505 ? 28.919 6.024 -6.213 1.00 64.31 505 VAL A C 1
ATOM 4083 O O . VAL A 1 505 ? 28.475 5.992 -7.352 1.00 64.31 505 VAL A O 1
ATOM 4086 N N . GLN A 1 506 ? 29.795 5.112 -5.769 1.00 64.75 506 GLN A N 1
ATOM 4087 C CA . GLN A 1 506 ? 30.305 4.020 -6.617 1.00 64.75 506 GLN A CA 1
ATOM 4088 C C . GLN A 1 506 ? 29.214 3.024 -7.049 1.00 64.75 506 GLN A C 1
ATOM 4090 O O . GLN A 1 506 ? 29.310 2.407 -8.108 1.00 64.75 506 GLN A O 1
ATOM 4095 N N . LEU A 1 507 ? 28.184 2.833 -6.220 1.00 56.12 507 LEU A N 1
ATOM 4096 C CA . LEU A 1 507 ? 27.062 1.943 -6.523 1.00 56.12 507 LEU A CA 1
ATOM 4097 C C . LEU A 1 507 ? 26.056 2.573 -7.489 1.00 56.12 507 LEU A C 1
ATOM 4099 O O . LEU A 1 507 ? 25.479 1.854 -8.293 1.00 56.12 507 LEU A O 1
ATOM 4103 N N . LEU A 1 508 ? 25.859 3.891 -7.429 1.00 52.31 508 LEU A N 1
ATOM 4104 C CA . LEU A 1 508 ? 24.981 4.610 -8.356 1.00 52.31 508 LEU A CA 1
ATOM 4105 C C . LEU A 1 508 ? 25.647 4.883 -9.708 1.00 52.31 508 LEU A C 1
ATOM 4107 O O . LEU A 1 508 ? 24.942 5.053 -10.686 1.00 52.31 508 LEU A O 1
ATOM 4111 N N . SER A 1 509 ? 26.980 4.887 -9.788 1.00 56.75 509 SER A N 1
ATOM 4112 C CA . SER A 1 509 ? 27.703 4.977 -11.064 1.00 56.75 509 SER A CA 1
ATOM 4113 C C . SER A 1 509 ? 27.840 3.635 -11.798 1.00 56.75 509 SER A C 1
ATOM 4115 O O . SER A 1 509 ? 28.402 3.599 -12.886 1.00 56.75 509 SER A O 1
ATOM 4117 N N . THR A 1 510 ? 27.428 2.523 -11.176 1.00 47.97 510 THR A N 1
ATOM 4118 C CA . THR A 1 510 ? 27.499 1.163 -11.753 1.00 47.97 510 THR A CA 1
ATOM 4119 C C . THR A 1 510 ? 26.126 0.562 -12.070 1.00 47.97 510 THR A C 1
ATOM 4121 O O . THR A 1 510 ? 26.067 -0.531 -12.633 1.00 47.97 510 THR A O 1
ATOM 4124 N N . LEU A 1 511 ? 25.048 1.262 -11.705 1.00 43.50 511 LEU A N 1
ATOM 4125 C CA . LEU A 1 511 ? 23.660 1.007 -12.103 1.00 43.50 511 LEU A CA 1
ATOM 4126 C C . LEU A 1 511 ? 23.286 1.964 -13.232 1.00 43.50 511 LEU A C 1
ATOM 4128 O O . LEU A 1 511 ? 22.470 1.543 -14.082 1.00 43.50 511 LEU A O 1
#

Sequence (511 aa):
MPRKFTANGTFIPQDAADNDMCILFMKYGRCRFKTKCKKSHWVPPLPDNPYPVEIKPPLPIDDVLIEKVRIKIRNLKDSSNDTQKELLESNSQHCATSTEIIDFKVSSKADISKQTNSCMLPKRFKYVFHDKCDNLIAKNAGVSRLFNEAGAYFDNVTQKLQICEPPENKIEKRHLKVLRRIHWRNTQSLKEKLSQYPPSYNLVFDRSKINFARLQPYVYVLIHECMCVGGEKKSVKPSSFEYLIADTLLAYVDSKCITPQEAEEKLQQWGARAVRARQCITHLWHILAISSKSPDGCAKDVIRIEEEVIQGTRTSLDYACVCAFASKRGKFQTTTPENCQNRRKINTSIKQGLETRRARKTKINLLRSTRRSSATEHVLEGRHKAKRTDKHATKLSKHEHERIKHAGNVTDHARILIEQAEAPVEHVGKTTMHTENASEHAKNANEHVEGNLTHEKIQEKLAQKDSDGLNRQVLCDRVRKKRKRSRQFKNVPFNERKKMKTRCVQLLSTL

Foldseek 3Di:
DDFDADPVRHTFDADPVRFGADPCCVVPVDDPCVPNDPGDNDDPPDPPDDDDDDDDDDDDDDDDDDDDDDDDDDDDDDDDDDDDDDDDDDDDDDDDDDDDDDDDDDDDDDDDDDDDDDDPDQQAPCVQFPPVVVVVCVVCVVLVVLCVVQCWDQDPVVRAIDHPDDDPDPVNVVSVVVNRVVVVVVVVVVVVVLVDADPLLVQDFDLVQADLLLCLLVLLVLLLQQQDDPPDPRDLADDPLSSVLSVVLSLCVNVVNDRLVRQLVVSVVVPGDSVSSSSSSSSVSVQQSQLRVDNNSGHPVSVVLLVCVLVVPSRNSSSLNSLLVSLVVVVVVPPDPDPPVVVVVVSVVVVVVVVVVVVVVVVVVVVVVVVVVPPPDDPPPPPVVVVVVVVVVVVVVVVVVVVVVVVVVVVVVVVVVVVVVVVCVVVVVVVVVVVVVVVVVVVVVVVVVVVVVVVVVVVVVVVVVVPPPDDPDDPPPPPPPPDDPDPDPPPDDPVVSVVSSVVSNVSVVVD

Radius of gyration: 38.77 Å; chains: 1; bounding box: 89×102×112 Å

InterPro domains:
  IPR000571 Zinc finger, CCCH-type [PS50103] (16-44)